Protein AF-A0A1B0CB54-F1 (afdb_monomer)

Mean predicted aligned error: 9.12 Å

Sequence (366 aa):
MQILSLGRNRIMTYDGIEKLRSLANLSVINLEDNPIAMDEDNPTREYVAAFLPKIKYYNYTLIDDETRASAREKYSRELRKLEEIESEELMRREKLQKDTEEEVLLGKCFVEFLIQQRLFDTLFEPWDNALNVDEKSLQLQEEFRQKYVVIAKELRDIAVQEHERRQEEIRAFKNCIEDARKETQSKAQRLIETYLEEKEESSLDTSSTSERLDEMWKSLMEEEVLLFENIVAGIEGFRTSLENLIGEFFQRAQTCLNRIREADSVYLDALEEAVTEFIMLKITSNRENEIPADLKDSDSIASKIIQMGQRQRLKIDETKRVLVEKAKVWVKEFICELHEEEVQRNRNNIVEINYFLDYEREIITE

Foldseek 3Di:
DAEEEDAQDADQDCPPVLVCLPVQRHAYYEHHNYNNCPDPVDHVLLVCLQRNVNHQYYNNHGDDPVSSVVSCVVCVPVSVVVVVVVVVVVVVVVVVVVLVVVCVLCVLLLRNCLRVVVLVVQLDDPVCVLLCLDPQLVVLSVVLVVLLNVLSVVLVVLSNVLSVVLVVLVVVLVVVLVVLVVVLVVVLVVLVVVLVVCVVVDPDALVVNLVSLVVSLVVNLVSLVVSLVVNLVSLVVSLVVLVVSVVVSLVSSVVSLVSSLVSLVVSLVSSLVVSVVSCVVCVVVVNNVSRPPQPNDNVSSNVVSVVSSVSSNVSSVVSSVSSSVSSVVVSVVVSVVSNVVSVVVSVVSNVVSVVVSVVVNVVSVD

Organism: Lutzomyia longipalpis (NCBI:txid7200)

Nearest PDB structures (foldseek):
  8glv-assembly1_Em  TM=8.380E-01  e=2.804E-10  Chlamydomonas reinhardtii
  8j07-assembly1_3  TM=6.172E-01  e=1.066E-12  Homo sapiens
  8tid-assembly1_C  TM=5.991E-01  e=1.904E-06  Tetrahymena thermophila
  7n6g-assembly1_3X  TM=2.048E-01  e=1.088E+00  Chlamydomonas reinhardtii
  7sqc-assembly1_1W  TM=2.412E-01  e=4.028E+00  Chlamydomonas reinhardtii

Structure (mmCIF, N/CA/C/O backbone):
data_AF-A0A1B0CB54-F1
#
_entry.id   AF-A0A1B0CB54-F1
#
loop_
_atom_site.group_PDB
_atom_site.id
_atom_site.type_symbol
_atom_site.label_atom_id
_atom_site.label_alt_id
_atom_site.label_comp_id
_atom_site.label_asym_id
_atom_site.label_entity_id
_atom_site.label_seq_id
_atom_site.pdbx_PDB_ins_code
_atom_site.Cartn_x
_atom_site.Cartn_y
_atom_site.Cartn_z
_atom_site.occupancy
_atom_site.B_iso_or_equiv
_atom_site.auth_seq_id
_atom_site.auth_comp_id
_atom_site.auth_asym_id
_atom_site.auth_atom_id
_atom_site.pdbx_PDB_model_num
ATOM 1 N N . MET A 1 1 ? -29.354 -12.745 -13.449 1.00 67.75 1 MET A N 1
ATOM 2 C CA . MET A 1 1 ? -30.473 -12.970 -14.392 1.00 67.75 1 MET A CA 1
ATOM 3 C C . MET A 1 1 ? -30.214 -14.259 -15.164 1.00 67.75 1 MET A C 1
ATOM 5 O O . MET A 1 1 ? -29.116 -14.387 -15.687 1.00 67.75 1 MET A O 1
ATOM 9 N N . GLN A 1 2 ? -31.163 -15.208 -15.175 1.00 88.69 2 GLN A N 1
ATOM 10 C CA . GLN A 1 2 ? -31.001 -16.538 -15.805 1.00 88.69 2 GLN A CA 1
ATOM 11 C C . GLN A 1 2 ? -31.830 -16.750 -17.079 1.00 88.69 2 GLN A C 1
ATOM 13 O O . GLN A 1 2 ? -31.449 -17.557 -17.930 1.00 88.69 2 GLN A O 1
ATOM 18 N N . ILE A 1 3 ? -32.933 -16.013 -17.214 1.00 93.75 3 ILE A N 1
ATOM 19 C CA . ILE A 1 3 ? -33.878 -16.074 -18.330 1.00 93.75 3 ILE A CA 1
ATOM 20 C C . ILE A 1 3 ? -34.098 -14.645 -18.821 1.00 93.75 3 ILE A C 1
ATOM 22 O O . ILE A 1 3 ? -34.312 -13.750 -18.002 1.00 93.75 3 ILE A O 1
ATOM 26 N N . LEU A 1 4 ? -34.053 -14.440 -20.136 1.00 93.94 4 LEU A N 1
ATOM 27 C CA . LEU A 1 4 ? -34.371 -13.172 -20.787 1.00 93.94 4 LEU A CA 1
ATOM 28 C C . LEU A 1 4 ? -35.451 -13.416 -21.842 1.00 93.94 4 LEU A C 1
ATOM 30 O O . LEU A 1 4 ? -35.204 -14.070 -22.852 1.00 93.94 4 LEU A O 1
ATOM 34 N N . SER A 1 5 ? -36.654 -12.903 -21.594 1.00 93.25 5 SER A N 1
ATOM 35 C CA . SER A 1 5 ? -37.771 -13.015 -22.532 1.00 93.25 5 SER A CA 1
ATOM 36 C C . SER A 1 5 ? -38.033 -11.671 -23.193 1.00 93.25 5 SER A C 1
ATOM 38 O O . SER A 1 5 ? -38.398 -10.711 -22.520 1.00 93.25 5 SER A O 1
ATOM 40 N N . LEU A 1 6 ? -37.817 -11.610 -24.504 1.00 91.94 6 LEU A N 1
ATOM 41 C CA . LEU A 1 6 ? -37.987 -10.428 -25.350 1.00 91.94 6 LEU A CA 1
ATOM 42 C C . LEU A 1 6 ? -38.954 -10.718 -26.506 1.00 91.94 6 LEU A C 1
ATOM 44 O O . LEU A 1 6 ? -38.879 -10.085 -27.561 1.00 91.94 6 LEU A O 1
ATOM 48 N N . GLY A 1 7 ? -39.880 -11.660 -26.319 1.00 89.88 7 GLY A N 1
ATOM 49 C CA . GLY A 1 7 ? -40.904 -11.947 -27.317 1.00 89.88 7 GLY A CA 1
ATOM 50 C C . GLY A 1 7 ? -41.788 -10.727 -27.618 1.00 89.88 7 GLY A C 1
ATOM 51 O O . GLY A 1 7 ? -41.975 -9.876 -26.746 1.00 89.88 7 GLY A O 1
ATOM 52 N N . ARG A 1 8 ? -42.334 -10.642 -28.837 1.00 91.94 8 ARG A N 1
ATOM 53 C CA . ARG A 1 8 ? -43.241 -9.563 -29.296 1.00 91.94 8 ARG A CA 1
ATOM 54 C C . ARG A 1 8 ? -42.648 -8.157 -29.185 1.00 91.94 8 ARG A C 1
ATOM 56 O O . ARG A 1 8 ? -43.310 -7.221 -28.737 1.00 91.94 8 ARG A O 1
ATOM 63 N N . ASN A 1 9 ? -41.396 -8.005 -29.600 1.00 92.25 9 ASN A N 1
ATOM 64 C CA . ASN A 1 9 ? -40.724 -6.710 -29.684 1.00 92.25 9 ASN A CA 1
ATOM 65 C C . ASN A 1 9 ? -40.443 -6.326 -31.148 1.00 92.25 9 ASN A C 1
ATOM 67 O O . ASN A 1 9 ? -40.921 -6.951 -32.093 1.00 92.25 9 ASN A O 1
ATOM 71 N N . ARG A 1 10 ? -39.703 -5.230 -31.344 1.00 91.81 10 ARG A N 1
ATOM 72 C CA . ARG A 1 10 ? -39.317 -4.706 -32.665 1.00 91.81 10 ARG A CA 1
ATOM 73 C C . ARG A 1 10 ? -37.829 -4.919 -32.950 1.00 91.81 10 ARG A C 1
ATOM 75 O O . ARG A 1 10 ? -37.176 -4.031 -33.490 1.00 91.81 10 ARG A O 1
ATOM 82 N N . ILE A 1 11 ? -37.283 -6.065 -32.546 1.00 91.38 11 ILE A N 1
ATOM 83 C CA . ILE A 1 11 ? -35.881 -6.406 -32.811 1.00 91.38 11 ILE A CA 1
ATOM 84 C C . ILE A 1 11 ? -35.769 -6.819 -34.280 1.00 91.38 11 ILE A C 1
ATOM 86 O O . ILE A 1 11 ? -36.362 -7.816 -34.690 1.00 91.38 11 ILE A O 1
ATOM 90 N N . MET A 1 12 ? -35.058 -6.015 -35.073 1.00 90.25 12 MET A N 1
ATOM 91 C CA . MET A 1 12 ? -34.945 -6.209 -36.524 1.00 90.25 12 MET A CA 1
ATOM 92 C C . MET A 1 12 ? -33.609 -6.803 -36.970 1.00 90.25 12 MET A C 1
ATOM 94 O O . MET A 1 12 ? -33.559 -7.396 -38.040 1.00 90.25 12 MET A O 1
ATOM 98 N N . THR A 1 13 ? -32.540 -6.645 -36.185 1.00 89.25 13 THR A N 1
ATOM 99 C CA . THR A 1 13 ? -31.187 -7.087 -36.553 1.00 89.25 13 THR A CA 1
ATOM 100 C C . THR A 1 13 ? -30.523 -7.846 -35.411 1.00 89.25 13 THR A C 1
ATOM 102 O O . THR A 1 13 ? -30.945 -7.759 -34.255 1.00 89.25 13 THR A O 1
ATOM 105 N N . TYR A 1 14 ? -29.468 -8.590 -35.746 1.00 86.88 14 TYR A N 1
ATOM 106 C CA . TYR A 1 14 ? -28.622 -9.291 -34.780 1.00 86.88 14 TYR A CA 1
ATOM 107 C C . TYR A 1 14 ? -27.742 -8.345 -33.946 1.00 86.88 14 TYR A C 1
ATOM 109 O O . TYR A 1 14 ? -27.167 -8.758 -32.934 1.00 86.88 14 TYR A O 1
ATOM 117 N N . ASP A 1 15 ? -27.670 -7.066 -34.323 1.00 84.88 15 ASP A N 1
ATOM 118 C CA . ASP A 1 15 ? -26.836 -6.078 -33.650 1.00 84.88 15 ASP A CA 1
ATOM 119 C C . ASP A 1 15 ? -27.207 -5.960 -32.171 1.00 84.88 15 ASP A C 1
ATOM 121 O O . ASP A 1 15 ? -28.353 -5.731 -31.784 1.00 84.88 15 ASP A O 1
ATOM 125 N N . GLY A 1 16 ? -26.202 -6.111 -31.313 1.00 82.31 16 GLY A N 1
ATOM 126 C CA . GLY A 1 16 ? -26.384 -6.051 -29.868 1.00 82.31 16 GLY A CA 1
ATOM 127 C C . GLY A 1 16 ? -26.852 -7.356 -29.220 1.00 82.31 16 GLY A C 1
ATOM 128 O O . GLY A 1 16 ? -26.692 -7.466 -28.005 1.00 82.31 16 GLY A O 1
ATOM 129 N N . ILE A 1 17 ? -27.319 -8.365 -29.974 1.00 87.88 17 ILE A N 1
ATOM 130 C CA . ILE A 1 17 ? -27.585 -9.707 -29.417 1.00 87.88 17 ILE A CA 1
ATOM 131 C C . ILE A 1 17 ? -26.285 -10.310 -28.879 1.00 87.88 17 ILE A C 1
ATOM 133 O O . ILE A 1 17 ? -26.274 -10.840 -27.771 1.00 87.88 17 ILE A O 1
ATOM 137 N N . GLU A 1 18 ? -25.170 -10.137 -29.591 1.00 88.00 18 GLU A N 1
ATOM 138 C CA . GLU A 1 18 ? -23.834 -10.588 -29.172 1.00 88.00 18 GLU A CA 1
ATOM 139 C C . GLU A 1 18 ? -23.424 -10.055 -27.788 1.00 88.00 18 GLU A C 1
ATOM 141 O O . GLU A 1 18 ? -22.742 -10.745 -27.037 1.00 88.00 18 GLU A O 1
ATOM 146 N N . LYS A 1 19 ? -23.915 -8.878 -27.364 1.00 86.62 19 LYS A N 1
ATOM 147 C CA . LYS A 1 19 ? -23.608 -8.322 -26.029 1.00 86.62 19 LYS A CA 1
ATOM 148 C C . LYS A 1 19 ? -24.112 -9.210 -24.890 1.00 86.62 19 LYS A C 1
ATOM 150 O O . LYS A 1 19 ? -23.576 -9.155 -23.780 1.00 86.62 19 LYS A O 1
ATOM 155 N N . LEU A 1 20 ? -25.108 -10.060 -25.152 1.00 90.25 20 LEU A N 1
ATOM 156 C CA . LEU A 1 20 ? -25.634 -11.020 -24.182 1.00 90.25 20 LEU A CA 1
ATOM 157 C C . LEU A 1 20 ? -24.613 -12.112 -23.818 1.00 90.25 20 LEU A C 1
ATOM 159 O O . LEU A 1 20 ? -24.757 -12.726 -22.761 1.00 90.25 20 LEU A O 1
ATOM 163 N N . ARG A 1 21 ? -23.543 -12.308 -24.609 1.00 89.50 21 ARG A N 1
ATOM 164 C CA . ARG A 1 21 ? -22.416 -13.213 -24.291 1.00 89.50 21 ARG A CA 1
ATOM 165 C C . ARG A 1 21 ? -21.738 -12.884 -22.958 1.00 89.50 21 ARG A C 1
ATOM 167 O O . ARG A 1 21 ? -21.281 -13.787 -22.247 1.00 89.50 21 ARG A O 1
ATOM 174 N N . SER A 1 22 ? -21.722 -11.599 -22.591 1.00 85.62 22 SER A N 1
ATOM 175 C CA . SER A 1 22 ? -21.150 -11.101 -21.333 1.00 85.62 22 SER A CA 1
ATOM 176 C C . SER A 1 22 ? -21.929 -11.551 -20.087 1.00 85.62 22 SER A C 1
ATOM 178 O O . SER A 1 22 ? -21.373 -11.620 -18.989 1.00 85.62 22 SER A O 1
ATOM 180 N N . LEU A 1 23 ? -23.207 -11.919 -20.234 1.00 89.88 23 LEU A N 1
ATOM 181 C CA . LEU A 1 23 ? -24.074 -12.303 -19.124 1.00 89.88 23 LEU A CA 1
ATOM 182 C C . LEU A 1 23 ? -23.816 -13.759 -18.725 1.00 89.88 23 LEU A C 1
ATOM 184 O O . LEU A 1 23 ? -24.458 -14.683 -19.217 1.00 89.88 23 LEU A O 1
ATOM 188 N N . ALA A 1 24 ? -22.891 -13.963 -17.785 1.00 85.88 24 ALA A N 1
ATOM 189 C CA . ALA A 1 24 ? -22.417 -15.292 -17.384 1.00 85.88 24 ALA A CA 1
ATOM 190 C C . ALA A 1 24 ? -23.521 -16.278 -16.955 1.00 85.88 24 ALA A C 1
ATOM 192 O O . ALA A 1 24 ? -23.359 -17.480 -17.132 1.00 85.88 24 ALA A O 1
ATOM 193 N N . ASN A 1 25 ? -24.637 -15.768 -16.429 1.00 91.94 25 ASN A N 1
ATOM 194 C CA . ASN A 1 25 ? -25.722 -16.581 -15.881 1.00 91.94 25 ASN A CA 1
ATOM 195 C C . ASN A 1 25 ? -26.930 -16.726 -16.819 1.00 91.94 25 ASN A C 1
ATOM 197 O O . ASN A 1 25 ? -27.873 -17.427 -16.458 1.00 91.94 25 ASN A O 1
ATOM 201 N N . LEU A 1 26 ? -26.937 -16.073 -17.990 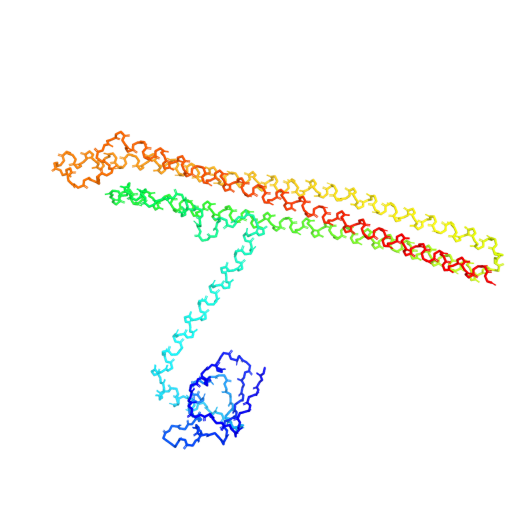1.00 95.06 26 LEU A N 1
ATOM 202 C CA . LEU A 1 26 ? -28.064 -16.144 -18.918 1.00 95.06 26 LEU A CA 1
ATOM 203 C C . LEU A 1 26 ? -28.055 -17.491 -19.654 1.00 95.06 26 LEU A C 1
ATOM 205 O O . LEU A 1 26 ? -27.093 -17.828 -20.335 1.00 95.06 26 LEU A O 1
ATOM 209 N N . SER A 1 27 ? -29.140 -18.253 -19.512 1.00 93.94 27 SER A N 1
ATOM 210 C CA . SER A 1 27 ? -29.251 -19.629 -20.021 1.00 93.94 27 SER A CA 1
ATOM 211 C C . SER A 1 27 ? -30.440 -19.846 -20.956 1.00 93.94 27 SER A C 1
ATOM 213 O O . SER A 1 27 ? -30.438 -20.795 -21.740 1.00 93.94 27 SER A O 1
ATOM 215 N N . VAL A 1 28 ? -31.440 -18.966 -20.898 1.00 95.75 28 VAL A N 1
ATOM 216 C CA . VAL A 1 28 ? -32.646 -19.024 -21.727 1.00 95.75 28 VAL A CA 1
ATOM 217 C C . VAL A 1 28 ? -32.863 -17.663 -22.365 1.00 95.75 28 VAL A C 1
ATOM 219 O O . VAL A 1 28 ? -32.883 -16.651 -21.658 1.00 95.75 28 VAL A O 1
ATOM 222 N N . ILE A 1 29 ? -33.074 -17.649 -23.677 1.00 95.12 29 ILE A N 1
ATOM 223 C CA . ILE A 1 29 ? -33.502 -16.461 -24.411 1.00 95.12 29 ILE A CA 1
ATOM 224 C C . ILE A 1 29 ? -34.776 -16.766 -25.201 1.00 95.12 29 ILE A C 1
ATOM 226 O O . ILE A 1 29 ? -34.881 -17.815 -25.834 1.00 95.12 29 ILE A O 1
ATOM 230 N N . ASN A 1 30 ? -35.748 -15.858 -25.155 1.00 94.00 30 ASN A N 1
ATOM 231 C CA . ASN A 1 30 ? -36.941 -15.910 -25.997 1.00 94.00 30 ASN A CA 1
ATOM 232 C C . ASN A 1 30 ? -36.990 -14.668 -26.897 1.00 94.00 30 ASN A C 1
ATOM 234 O O . ASN A 1 30 ? -37.005 -13.549 -26.384 1.00 94.00 30 ASN A O 1
ATOM 238 N N . LEU A 1 31 ? -37.012 -14.880 -28.213 1.00 92.88 31 LEU A N 1
ATOM 239 C CA . LEU A 1 31 ? -37.098 -13.844 -29.249 1.00 92.88 31 LEU A CA 1
ATOM 240 C C . LEU A 1 31 ? -38.300 -14.056 -30.186 1.00 92.88 31 LEU A C 1
ATOM 242 O O . LEU A 1 31 ? -38.337 -13.452 -31.256 1.00 92.88 31 LEU A O 1
ATOM 246 N N . GLU A 1 32 ? -39.282 -14.882 -29.805 1.00 91.62 32 GLU A N 1
ATOM 247 C CA . GLU A 1 32 ? -40.493 -15.114 -30.610 1.00 91.62 32 GLU A CA 1
ATOM 248 C C . GLU A 1 32 ? -41.207 -13.814 -30.993 1.00 91.62 32 GLU A C 1
ATOM 250 O O . GLU A 1 32 ? -41.125 -12.803 -30.293 1.00 91.62 32 GLU A O 1
ATOM 255 N N . ASP A 1 33 ? -41.934 -13.836 -32.109 1.00 90.81 33 ASP A N 1
ATOM 256 C CA . ASP A 1 33 ? -42.730 -12.702 -32.588 1.00 90.81 33 ASP A CA 1
ATOM 257 C C . ASP A 1 33 ? -41.925 -11.391 -32.772 1.00 90.81 33 ASP A C 1
ATOM 259 O O . ASP A 1 33 ? -42.472 -10.294 -32.647 1.00 90.81 33 ASP A O 1
ATOM 263 N N . ASN A 1 34 ? -40.620 -11.482 -33.056 1.00 91.62 34 ASN A N 1
ATOM 264 C CA . ASN A 1 34 ? -39.797 -10.351 -33.491 1.00 91.62 34 ASN A CA 1
ATOM 265 C C . ASN A 1 34 ? -39.513 -10.442 -34.999 1.00 91.62 34 ASN A C 1
ATOM 267 O O . ASN A 1 34 ? -39.350 -11.552 -35.504 1.00 91.62 34 ASN A O 1
ATOM 271 N N . PRO A 1 35 ? -39.357 -9.309 -35.714 1.00 91.19 35 PRO A N 1
ATOM 272 C CA . PRO A 1 35 ? -38.969 -9.309 -37.127 1.00 91.19 35 PRO A CA 1
ATOM 273 C C . PRO A 1 35 ? -37.708 -10.132 -37.436 1.00 91.19 35 PRO A C 1
ATOM 275 O O . PRO A 1 35 ? -37.672 -10.813 -38.452 1.00 91.19 35 PRO A O 1
ATOM 278 N N . ILE A 1 36 ? -36.717 -10.137 -36.535 1.00 88.94 36 ILE A N 1
ATOM 279 C CA . ILE A 1 36 ? -35.493 -10.944 -36.672 1.00 88.94 36 ILE A CA 1
ATOM 280 C C . ILE A 1 36 ? -35.764 -12.453 -36.787 1.00 88.94 36 ILE A C 1
ATOM 282 O O . ILE A 1 36 ? -35.032 -13.155 -37.474 1.00 88.94 36 ILE A O 1
ATOM 286 N N . ALA A 1 37 ? -36.832 -12.945 -36.149 1.00 86.25 37 ALA A N 1
ATOM 287 C CA . ALA A 1 37 ? -37.199 -14.359 -36.125 1.00 86.25 37 ALA A CA 1
ATOM 288 C C . ALA A 1 37 ? -37.941 -14.819 -37.395 1.00 86.25 37 ALA A C 1
ATOM 290 O O . ALA A 1 37 ? -38.255 -16.001 -37.504 1.00 86.25 37 ALA A O 1
ATOM 291 N N . MET A 1 38 ? -38.232 -13.899 -38.324 1.00 86.00 38 MET A N 1
ATOM 292 C CA . MET A 1 38 ? -38.961 -14.161 -39.573 1.00 86.00 38 MET A CA 1
ATOM 293 C C . MET A 1 38 ? -38.031 -14.359 -40.784 1.00 86.00 38 MET A C 1
ATOM 295 O O . MET A 1 38 ? -38.522 -14.574 -41.888 1.00 86.00 38 MET A O 1
ATOM 299 N N . ASP A 1 39 ? -36.710 -14.256 -40.603 1.00 82.94 39 ASP A N 1
ATOM 300 C CA . ASP A 1 39 ? -35.720 -14.512 -41.656 1.00 82.94 39 ASP A CA 1
ATOM 301 C C . ASP A 1 39 ? -35.550 -16.030 -41.864 1.00 82.94 39 ASP A C 1
ATOM 303 O O . ASP A 1 39 ? -34.956 -16.724 -41.034 1.00 82.94 39 ASP A O 1
ATOM 307 N N . GLU A 1 40 ? -36.111 -16.548 -42.961 1.00 79.00 40 GLU A N 1
ATOM 308 C CA . GLU A 1 40 ? -36.031 -17.969 -43.330 1.00 79.00 40 GLU A CA 1
ATOM 309 C C . GLU A 1 40 ? -34.642 -18.367 -43.854 1.00 79.00 40 GLU A C 1
ATOM 311 O O . GLU A 1 40 ? -34.228 -19.513 -43.673 1.00 79.00 40 GLU A O 1
ATOM 316 N N . ASP A 1 41 ? -33.901 -17.429 -44.454 1.00 80.69 41 ASP A N 1
ATOM 317 C CA . ASP A 1 41 ? -32.571 -17.682 -45.017 1.00 80.69 41 ASP A CA 1
ATOM 318 C C . ASP A 1 41 ? -31.504 -17.759 -43.909 1.00 80.69 41 ASP A C 1
ATOM 320 O O . ASP A 1 41 ? -30.522 -18.506 -44.015 1.00 80.69 41 ASP A O 1
ATOM 324 N N . ASN A 1 42 ? -31.704 -17.020 -42.811 1.00 81.75 42 ASN A N 1
ATOM 325 C CA . ASN A 1 42 ? -30.831 -17.039 -41.636 1.00 81.75 42 ASN A CA 1
ATOM 326 C C . ASN A 1 42 ? -31.629 -17.259 -40.345 1.00 81.75 42 ASN A C 1
ATOM 328 O O . ASN A 1 42 ? -31.900 -16.299 -39.616 1.00 81.75 42 ASN A O 1
ATOM 332 N N . PRO A 1 43 ? -31.938 -18.521 -39.993 1.00 89.25 43 PRO A N 1
ATOM 333 C CA . PRO A 1 43 ? -32.699 -18.822 -38.790 1.00 89.25 43 PRO A CA 1
ATOM 334 C C . PRO A 1 43 ? -32.027 -18.265 -37.525 1.00 89.25 43 PRO A C 1
ATOM 336 O O . PRO A 1 43 ? -30.906 -18.643 -37.172 1.00 89.25 43 PRO A O 1
ATOM 339 N N . THR A 1 44 ? -32.746 -17.427 -36.768 1.00 90.69 44 THR A N 1
ATOM 340 C CA . THR A 1 44 ? -32.247 -16.817 -35.515 1.00 90.69 44 THR A CA 1
ATOM 341 C C . THR A 1 44 ? -31.744 -17.853 -34.509 1.00 90.69 44 THR A C 1
ATOM 343 O O . THR A 1 44 ? -30.820 -17.582 -33.744 1.00 90.69 44 THR A O 1
ATOM 346 N N . ARG A 1 45 ? -32.322 -19.060 -34.516 1.00 92.25 45 ARG A N 1
ATOM 347 C CA . ARG A 1 45 ? -31.892 -20.179 -33.668 1.00 92.25 45 ARG A CA 1
ATOM 348 C C . ARG A 1 45 ? -30.433 -20.569 -33.920 1.00 92.25 45 ARG A C 1
ATOM 350 O O . ARG A 1 45 ? -29.706 -20.778 -32.953 1.00 92.25 45 ARG A O 1
ATOM 357 N N . GLU A 1 46 ? -30.004 -20.643 -35.181 1.00 92.06 46 GLU A N 1
ATOM 358 C CA . GLU A 1 46 ? -28.612 -20.950 -35.542 1.00 92.06 46 GLU A CA 1
ATOM 359 C C . GLU A 1 46 ? -27.684 -19.828 -35.086 1.00 92.06 46 GLU A C 1
ATOM 361 O O . GLU A 1 46 ? -26.651 -20.084 -34.470 1.00 92.06 46 GLU A O 1
ATOM 366 N N . TYR A 1 47 ? -28.081 -18.576 -35.321 1.00 92.31 47 TYR A N 1
ATOM 367 C CA . TYR A 1 47 ? -27.304 -17.423 -34.882 1.00 92.31 47 TYR A CA 1
ATOM 368 C C . TYR A 1 47 ? -27.125 -17.418 -33.355 1.00 92.31 47 TYR A C 1
ATOM 370 O O . TYR A 1 47 ? -26.007 -17.323 -32.857 1.00 92.31 47 TYR A O 1
ATOM 378 N N . VAL A 1 48 ? -28.203 -17.614 -32.588 1.00 93.75 48 VAL A N 1
ATOM 379 C CA . VAL A 1 48 ? -28.140 -17.732 -31.122 1.00 93.75 48 VAL A CA 1
ATOM 380 C C . VAL A 1 48 ? -27.261 -18.912 -30.695 1.00 93.75 48 VAL A C 1
ATOM 382 O O . VAL A 1 48 ? -26.461 -18.763 -29.773 1.00 93.75 48 VAL A O 1
ATOM 385 N N . ALA A 1 49 ? -27.363 -20.062 -31.367 1.00 93.81 49 ALA A N 1
ATOM 386 C CA . ALA A 1 49 ? -26.546 -21.237 -31.068 1.00 93.81 49 ALA A CA 1
ATOM 387 C C . ALA A 1 49 ? -25.044 -20.988 -31.294 1.00 93.81 49 ALA A C 1
ATOM 389 O O . ALA A 1 49 ? -24.222 -21.423 -30.485 1.00 93.81 49 ALA A O 1
ATOM 390 N N . ALA A 1 50 ? -24.685 -20.269 -32.358 1.00 93.44 50 ALA A N 1
ATOM 391 C CA . ALA A 1 50 ? -23.304 -19.938 -32.694 1.00 93.44 50 ALA A CA 1
ATOM 392 C C . ALA A 1 50 ? -22.732 -18.820 -31.809 1.00 93.44 50 ALA A C 1
ATOM 394 O O . ALA A 1 50 ? -21.669 -1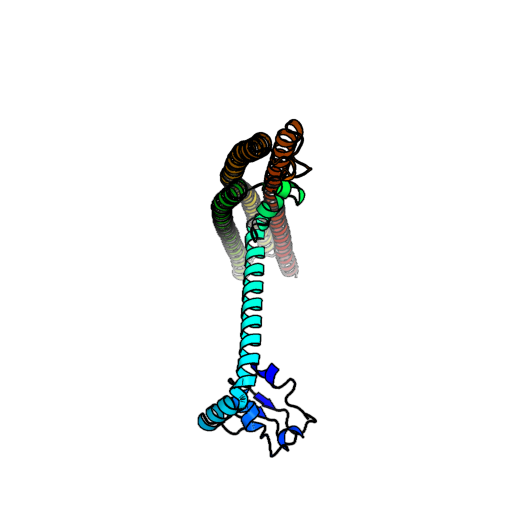8.976 -31.199 1.00 93.44 50 ALA A O 1
ATOM 395 N N . PHE A 1 51 ? -23.446 -17.695 -31.728 1.00 92.50 51 PHE A N 1
ATOM 396 C CA . PHE A 1 51 ? -22.963 -16.460 -31.123 1.00 92.50 51 PHE A CA 1
ATOM 397 C C . PHE A 1 51 ? -23.240 -16.362 -29.627 1.00 92.50 51 PHE A C 1
ATOM 399 O O . PHE A 1 51 ? -22.588 -15.557 -28.983 1.00 92.50 51 PHE A O 1
ATOM 406 N N . LEU A 1 52 ? -24.116 -17.166 -29.018 1.00 93.62 52 LEU A N 1
ATOM 407 C CA . LEU A 1 52 ? -24.373 -17.117 -27.572 1.00 93.62 52 LEU A CA 1
ATOM 408 C C . LEU A 1 52 ? -24.056 -18.466 -26.892 1.00 93.62 52 LEU A C 1
ATOM 410 O O . LEU A 1 52 ? -24.968 -19.196 -26.502 1.00 93.62 52 LEU A O 1
ATOM 414 N N . PRO A 1 53 ? -22.772 -18.807 -26.656 1.00 91.00 53 PRO A N 1
ATOM 415 C CA . PRO A 1 53 ? -22.362 -20.151 -26.231 1.00 91.00 53 PRO A CA 1
ATOM 416 C C . PRO A 1 53 ? -22.910 -20.574 -24.858 1.00 91.00 53 PRO A C 1
ATOM 418 O O . PRO A 1 53 ? -23.012 -21.766 -24.572 1.00 91.00 53 PRO A O 1
ATOM 421 N N . LYS A 1 54 ? -23.281 -19.621 -23.994 1.00 91.94 54 LYS A N 1
ATOM 422 C CA . LYS A 1 54 ? -23.830 -19.895 -22.652 1.00 91.94 54 LYS A CA 1
ATOM 423 C C . LYS A 1 54 ? -25.344 -20.147 -22.652 1.00 91.94 54 LYS A C 1
ATOM 425 O O . LYS A 1 54 ? -25.867 -20.697 -21.682 1.00 91.94 54 LYS A O 1
ATOM 430 N N . ILE A 1 55 ? -26.043 -19.798 -23.735 1.00 94.81 55 ILE A N 1
ATOM 431 C CA . ILE A 1 55 ? -27.480 -20.047 -23.878 1.00 94.81 55 ILE A CA 1
ATOM 432 C C . ILE A 1 55 ? -27.701 -21.533 -24.128 1.00 94.81 55 ILE A C 1
ATOM 434 O O . ILE A 1 55 ? -27.090 -22.127 -25.012 1.00 94.81 55 ILE A O 1
ATOM 438 N N . LYS A 1 56 ? -28.583 -22.141 -23.340 1.00 95.00 56 LYS A N 1
ATOM 439 C CA . LYS A 1 56 ? -28.991 -23.544 -23.469 1.00 95.00 56 LYS A CA 1
ATOM 440 C C . LYS A 1 56 ? -30.329 -23.675 -24.188 1.00 95.00 56 LYS A C 1
ATOM 442 O O . LYS A 1 56 ? -30.524 -24.633 -24.925 1.00 95.00 56 LYS A O 1
ATOM 447 N N . TYR A 1 57 ? -31.228 -22.708 -24.001 1.00 95.81 57 TYR A N 1
ATOM 448 C CA . TYR A 1 57 ? -32.577 -22.745 -24.559 1.00 95.81 57 TYR A CA 1
ATOM 449 C C . TYR A 1 57 ? -32.877 -21.490 -25.379 1.00 95.81 57 TYR A C 1
ATOM 451 O O . TYR A 1 57 ? -32.750 -20.370 -24.877 1.00 95.81 57 TYR A O 1
ATOM 459 N N . TYR A 1 58 ? -33.328 -21.692 -26.614 1.00 94.81 58 TYR A N 1
ATOM 460 C CA . TYR A 1 58 ? -33.885 -20.657 -27.483 1.00 94.81 58 TYR A CA 1
ATOM 461 C C . TYR A 1 58 ? -35.390 -20.887 -27.620 1.00 94.81 58 TYR A C 1
ATOM 463 O O . TYR A 1 58 ? -35.806 -21.994 -27.964 1.00 94.81 58 TYR A O 1
ATOM 471 N N . ASN A 1 59 ? -36.199 -19.872 -27.306 1.00 92.94 59 ASN A N 1
ATOM 472 C CA . ASN A 1 59 ? -37.666 -19.952 -27.265 1.00 92.94 59 ASN A CA 1
ATOM 473 C C . ASN A 1 59 ? -38.136 -21.173 -26.455 1.00 92.94 59 ASN A C 1
ATOM 475 O O . ASN A 1 59 ? -38.921 -22.003 -26.906 1.00 92.94 59 ASN A O 1
ATOM 479 N N . TYR A 1 60 ? -37.539 -21.333 -25.268 1.00 91.69 60 TYR A N 1
ATOM 480 C CA . TYR A 1 60 ? -37.786 -22.441 -24.333 1.00 91.69 60 TYR A CA 1
ATOM 481 C C . TYR A 1 60 ? -37.497 -23.850 -24.880 1.00 91.69 60 TYR A C 1
ATOM 483 O O . TYR A 1 60 ? -37.763 -24.840 -24.203 1.00 91.69 60 TYR A O 1
ATOM 491 N N . THR A 1 61 ? -36.878 -23.953 -26.056 1.00 93.62 61 THR A N 1
ATOM 492 C CA . THR A 1 61 ? -36.475 -25.214 -26.676 1.00 93.62 61 THR A CA 1
ATOM 493 C C . THR A 1 61 ? -34.965 -25.387 -26.559 1.00 93.62 61 THR A C 1
ATOM 495 O O . THR A 1 61 ? -34.207 -24.452 -26.826 1.00 93.62 61 THR A O 1
ATOM 498 N N . LEU A 1 62 ? -34.515 -26.581 -26.164 1.00 95.62 62 LEU A N 1
ATOM 499 C CA . LEU A 1 62 ? -33.092 -26.898 -26.021 1.00 95.62 62 LEU A CA 1
ATOM 500 C C . LEU A 1 62 ? -32.369 -26.725 -27.361 1.00 95.62 62 LEU A C 1
ATOM 502 O O . LEU A 1 62 ? -32.870 -27.183 -28.386 1.00 95.62 62 LEU A O 1
ATOM 506 N N . ILE A 1 63 ? -31.207 -26.075 -27.347 1.00 95.94 63 ILE A N 1
ATOM 507 C CA . ILE A 1 63 ? -30.264 -26.056 -28.469 1.00 95.94 63 ILE A CA 1
ATOM 508 C C . ILE A 1 63 ? -29.373 -27.287 -28.317 1.00 95.94 63 ILE A C 1
ATOM 510 O O . ILE A 1 63 ? -28.574 -27.341 -27.382 1.00 95.94 63 ILE A O 1
ATOM 514 N N . ASP A 1 64 ? -29.527 -28.265 -29.204 1.00 94.56 64 ASP A N 1
ATOM 515 C CA . ASP A 1 64 ? -28.666 -29.446 -29.231 1.00 94.56 64 ASP A CA 1
ATOM 516 C C . ASP A 1 64 ? -27.239 -29.119 -29.712 1.00 94.56 64 ASP A C 1
ATOM 518 O O . ASP A 1 64 ? -26.960 -28.069 -30.306 1.00 94.56 64 ASP A O 1
ATOM 522 N N . ASP A 1 65 ? -26.316 -30.031 -29.408 1.00 93.69 65 ASP A N 1
ATOM 523 C CA . ASP A 1 65 ? -24.895 -29.863 -29.711 1.00 93.69 65 ASP A CA 1
ATOM 524 C C . ASP A 1 65 ? -24.607 -29.912 -31.220 1.00 93.69 65 ASP A C 1
ATOM 526 O O . ASP A 1 65 ? -23.672 -29.259 -31.682 1.00 93.69 65 ASP A O 1
ATOM 530 N N . GLU A 1 66 ? -25.422 -30.627 -32.001 1.00 94.56 66 GLU A N 1
ATOM 531 C CA . GLU A 1 66 ? -25.277 -30.745 -33.457 1.00 94.56 66 GLU A CA 1
ATOM 532 C C . GLU A 1 66 ? -25.604 -29.419 -34.160 1.00 94.56 66 GLU A C 1
ATOM 534 O O . GLU A 1 66 ? -24.785 -28.896 -34.918 1.00 94.56 66 GLU A O 1
ATOM 539 N N . THR A 1 67 ? -26.744 -28.811 -33.821 1.00 92.88 67 THR A N 1
ATOM 540 C CA . THR A 1 67 ? -27.158 -27.472 -34.269 1.00 92.88 67 THR A CA 1
ATOM 541 C C . THR A 1 67 ? -26.094 -26.446 -33.906 1.00 92.88 67 THR A C 1
ATOM 543 O O . THR A 1 67 ? -25.745 -25.583 -34.710 1.00 92.88 67 THR A O 1
ATOM 546 N N . ARG A 1 68 ? -25.541 -26.541 -32.694 1.00 94.88 68 ARG A N 1
ATOM 547 C CA . ARG A 1 68 ? -24.479 -25.645 -32.233 1.00 94.88 68 ARG A CA 1
ATOM 548 C C . ARG A 1 68 ? -23.187 -25.824 -33.023 1.00 94.88 68 ARG A C 1
ATOM 550 O O . ARG A 1 68 ? -22.579 -24.824 -33.398 1.00 94.88 68 ARG A O 1
ATOM 557 N N . ALA A 1 69 ? -22.763 -27.061 -33.269 1.00 93.69 69 ALA A N 1
ATOM 558 C CA . ALA A 1 69 ? -21.564 -27.353 -34.046 1.00 93.69 69 ALA A CA 1
ATOM 559 C C . ALA A 1 69 ? -21.704 -26.849 -35.489 1.00 93.69 69 ALA A C 1
ATOM 561 O O . ALA A 1 69 ? -20.844 -26.104 -35.956 1.00 93.69 69 ALA A O 1
ATOM 562 N N . SER A 1 70 ? -22.827 -27.162 -36.144 1.00 94.50 70 SER A N 1
ATOM 563 C CA . SER A 1 70 ? -23.122 -26.724 -37.512 1.00 94.50 70 SER A CA 1
ATOM 564 C C . SER A 1 70 ? -23.194 -25.197 -37.626 1.00 94.50 70 SER A C 1
ATOM 566 O O . SER A 1 70 ? -22.559 -24.603 -38.499 1.00 94.50 70 SER A O 1
ATOM 568 N N . ALA A 1 71 ? -23.881 -24.529 -36.695 1.00 93.81 71 ALA A N 1
ATOM 569 C CA . ALA A 1 71 ? -23.971 -23.074 -36.700 1.00 93.81 71 ALA A CA 1
ATOM 570 C C . ALA A 1 71 ? -22.608 -22.408 -36.440 1.00 93.81 71 ALA A C 1
ATOM 572 O O . ALA A 1 71 ? -22.270 -21.414 -37.083 1.00 93.81 71 ALA A O 1
ATOM 573 N N . ARG A 1 72 ? -21.779 -22.959 -35.541 1.00 94.12 72 ARG A N 1
ATOM 574 C CA . ARG A 1 72 ? -20.410 -22.460 -35.326 1.00 94.12 72 ARG A CA 1
ATOM 575 C C . ARG A 1 72 ? -19.524 -22.623 -36.557 1.00 94.12 72 ARG A C 1
ATOM 577 O O . ARG A 1 72 ? -18.695 -21.754 -36.808 1.00 94.12 72 ARG A O 1
ATOM 584 N N . GLU A 1 73 ? -19.684 -23.705 -37.313 1.00 94.25 73 GLU A N 1
ATOM 585 C CA . GLU A 1 73 ? -18.960 -23.907 -38.569 1.00 94.25 73 GLU A CA 1
ATOM 586 C C . GLU A 1 73 ? -19.391 -22.876 -39.626 1.00 94.25 73 GLU A C 1
ATOM 588 O O . GLU A 1 73 ? -18.532 -22.204 -40.211 1.00 94.25 73 GLU A O 1
ATOM 593 N N . LYS A 1 74 ? -20.709 -22.666 -39.778 1.00 93.88 74 LYS A N 1
ATOM 594 C CA . LYS A 1 74 ? -21.311 -21.663 -40.676 1.00 93.88 74 LYS A CA 1
ATOM 595 C C . LYS A 1 74 ? -20.790 -20.246 -40.407 1.00 93.88 74 LYS A C 1
ATOM 597 O O . LYS A 1 74 ? -20.433 -19.553 -41.353 1.00 93.88 74 LYS A O 1
ATOM 602 N N . TYR A 1 75 ? -20.693 -19.842 -39.138 1.00 93.12 75 TYR A N 1
ATOM 603 C CA . TYR A 1 75 ? -20.244 -18.501 -38.720 1.00 93.12 75 TYR A CA 1
ATOM 604 C C . TYR A 1 75 ? -18.784 -18.453 -38.242 1.00 93.12 75 TYR A C 1
ATOM 606 O O . TYR A 1 75 ? -18.388 -17.561 -37.489 1.00 93.12 75 TYR A O 1
ATOM 614 N N . SER A 1 76 ? -17.961 -19.426 -38.635 1.00 91.69 76 SER A N 1
ATOM 615 C CA . SER A 1 76 ? -16.605 -19.599 -38.093 1.00 91.69 76 SER A CA 1
ATOM 616 C C . SER A 1 76 ? -15.699 -18.373 -38.271 1.00 91.69 76 SER A C 1
ATOM 618 O O . SER A 1 76 ? -14.866 -18.082 -37.408 1.00 91.69 76 SER A O 1
ATOM 620 N N . ARG A 1 77 ? -15.858 -17.625 -39.370 1.00 93.06 77 ARG A N 1
ATOM 621 C CA . ARG A 1 77 ? -15.048 -16.437 -39.668 1.00 93.06 77 ARG A CA 1
ATOM 622 C C . ARG A 1 77 ? -15.416 -15.255 -38.776 1.00 93.06 77 ARG A C 1
ATOM 624 O O . ARG A 1 77 ? -14.527 -14.569 -38.275 1.00 93.06 77 ARG A O 1
ATOM 631 N N . GLU A 1 78 ? -16.708 -15.011 -38.611 1.00 91.69 78 GLU A N 1
ATOM 632 C CA . GLU A 1 78 ? -17.284 -13.957 -37.781 1.00 91.69 78 GLU A CA 1
ATOM 633 C C . GLU A 1 78 ? -16.999 -14.237 -36.306 1.00 91.69 78 GLU A C 1
ATOM 635 O O . GLU A 1 78 ? -16.507 -13.357 -35.600 1.00 91.69 78 GLU A O 1
ATOM 640 N N . LEU A 1 79 ? -17.199 -15.487 -35.873 1.00 91.44 79 LEU A N 1
ATOM 641 C CA . LEU A 1 79 ? -16.897 -15.926 -34.514 1.00 91.44 79 LEU A CA 1
ATOM 642 C C . LEU A 1 79 ? -15.425 -15.743 -34.168 1.00 91.44 79 LEU A C 1
ATOM 644 O O . LEU A 1 79 ? -15.138 -15.229 -33.095 1.00 91.44 79 LEU A O 1
ATOM 648 N N . ARG A 1 80 ? -14.493 -16.086 -35.070 1.00 92.50 80 ARG A N 1
ATOM 649 C CA . ARG A 1 80 ? -13.059 -15.889 -34.805 1.00 92.50 80 ARG A CA 1
ATOM 650 C C . ARG A 1 80 ? -12.736 -14.420 -34.516 1.00 92.50 80 ARG A C 1
ATOM 652 O O . ARG A 1 80 ? -12.017 -14.147 -33.564 1.00 92.50 80 ARG A O 1
ATOM 659 N N . LYS A 1 81 ? -13.274 -13.487 -35.311 1.00 92.19 81 LYS A N 1
ATOM 660 C CA . LYS A 1 81 ? -13.062 -12.045 -35.095 1.00 92.19 81 LYS A CA 1
ATOM 661 C C . LYS A 1 81 ? -13.667 -11.577 -33.774 1.00 92.19 81 LYS A C 1
ATOM 663 O O . LYS A 1 81 ? -13.037 -10.816 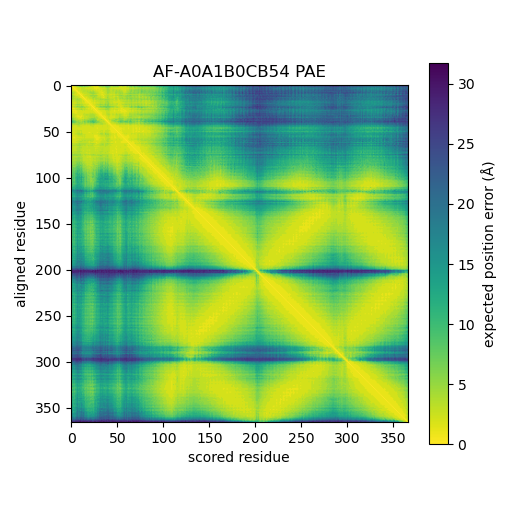-33.052 1.00 92.19 81 LYS A O 1
ATOM 668 N N . LEU A 1 82 ? -14.886 -12.023 -33.472 1.00 90.31 82 LEU A N 1
ATOM 669 C CA . LEU A 1 82 ? -15.575 -11.653 -32.240 1.00 90.31 82 LEU A CA 1
ATOM 670 C C . LEU A 1 82 ? -14.837 -12.187 -31.005 1.00 90.31 82 LEU A C 1
ATOM 672 O O . LEU A 1 82 ? -14.607 -11.441 -30.063 1.00 90.31 82 LEU A O 1
ATOM 676 N N . GLU A 1 83 ? -14.430 -13.457 -31.022 1.00 90.62 83 GLU A N 1
ATOM 677 C CA . GLU A 1 83 ? -13.700 -14.100 -29.923 1.00 90.62 83 GLU A CA 1
ATOM 678 C C . GLU A 1 83 ? -12.313 -13.480 -29.703 1.00 90.62 83 GLU A C 1
ATOM 680 O O . GLU A 1 83 ? -11.879 -13.360 -28.560 1.00 90.62 83 GLU A O 1
ATOM 685 N N . GLU A 1 84 ? -11.632 -13.044 -30.767 1.00 92.50 84 GLU A N 1
ATOM 686 C CA . GLU A 1 84 ? -10.369 -12.300 -30.678 1.00 92.50 84 GLU A CA 1
ATOM 687 C C . GLU A 1 84 ? -10.567 -10.952 -29.969 1.00 92.50 84 GLU A C 1
ATOM 689 O O . GLU A 1 84 ? -9.875 -10.676 -28.989 1.00 92.50 84 GLU A O 1
ATOM 694 N N . ILE A 1 85 ? -11.577 -10.168 -30.370 1.00 89.69 85 ILE A N 1
ATOM 695 C CA . ILE A 1 85 ? -11.928 -8.896 -29.714 1.00 89.69 85 ILE A CA 1
ATOM 696 C C . ILE A 1 85 ? -12.299 -9.123 -28.241 1.00 89.69 85 ILE A C 1
ATOM 698 O O . ILE A 1 85 ? -11.786 -8.430 -27.364 1.00 89.69 85 ILE A O 1
ATOM 702 N N . GLU A 1 86 ? -13.152 -10.109 -27.944 1.00 88.38 86 GLU A N 1
ATOM 703 C CA . GLU A 1 86 ? -13.550 -10.439 -26.567 1.00 88.38 86 GLU A CA 1
ATOM 704 C C . GLU A 1 86 ? -12.347 -10.852 -25.709 1.00 88.38 86 GLU A C 1
ATOM 706 O O . GLU A 1 86 ? -12.243 -10.449 -24.549 1.00 88.38 86 GLU A O 1
ATOM 711 N N . SER A 1 87 ? -11.428 -11.641 -26.273 1.00 89.12 87 SER A N 1
ATOM 712 C CA . SER A 1 87 ? -10.202 -12.059 -25.595 1.00 89.12 87 SER A CA 1
ATOM 713 C C . SER A 1 87 ? -9.290 -10.866 -25.311 1.00 89.12 87 SER A C 1
ATOM 715 O O . SER A 1 87 ? -8.777 -10.738 -24.201 1.00 89.12 87 SER A O 1
ATOM 717 N N . GLU A 1 88 ? -9.090 -9.971 -26.278 1.00 90.88 88 GLU A N 1
ATOM 718 C CA . GLU A 1 88 ? -8.300 -8.751 -26.088 1.00 90.88 88 GLU A CA 1
ATOM 719 C C . GLU A 1 88 ? -8.917 -7.816 -25.040 1.00 90.88 88 GLU A C 1
ATOM 721 O O . GLU A 1 88 ? -8.205 -7.272 -24.192 1.00 90.88 88 GLU A O 1
ATOM 726 N N . GLU A 1 89 ? -10.240 -7.637 -25.062 1.00 89.12 89 GLU A N 1
ATOM 727 C CA . GLU A 1 89 ? -10.965 -6.835 -24.075 1.00 89.12 89 GLU A CA 1
ATOM 728 C C . GLU A 1 89 ? -10.882 -7.436 -22.672 1.00 89.12 89 GLU A C 1
ATOM 730 O O . GLU A 1 89 ? -10.642 -6.702 -21.708 1.00 89.12 89 GLU A O 1
ATOM 735 N N . LEU A 1 90 ? -11.030 -8.759 -22.547 1.00 88.31 90 LEU A N 1
ATOM 736 C CA . LEU A 1 90 ? -10.877 -9.465 -21.278 1.00 88.31 90 LEU A CA 1
ATOM 737 C C . LEU A 1 90 ? -9.460 -9.286 -20.730 1.00 88.31 90 LEU A C 1
ATOM 739 O O . LEU A 1 90 ? -9.305 -8.849 -19.592 1.00 88.31 90 LEU A O 1
ATOM 743 N N . MET A 1 91 ? -8.437 -9.521 -21.554 1.00 89.38 91 MET A N 1
ATOM 744 C CA . MET A 1 91 ? -7.035 -9.323 -21.174 1.00 89.38 91 MET A CA 1
ATOM 745 C C . MET A 1 91 ? -6.756 -7.873 -20.762 1.00 89.38 91 MET A C 1
ATOM 747 O O . MET A 1 91 ? -6.078 -7.628 -19.763 1.00 89.38 91 MET A O 1
ATOM 751 N N . ARG A 1 92 ? -7.302 -6.891 -21.493 1.00 91.00 92 ARG A N 1
ATOM 752 C CA . ARG A 1 92 ? -7.180 -5.466 -21.152 1.00 91.00 92 ARG A CA 1
ATOM 753 C C . ARG A 1 92 ? -7.841 -5.161 -19.809 1.00 91.00 92 ARG A C 1
ATOM 755 O O . ARG A 1 92 ? -7.265 -4.426 -19.010 1.00 91.00 92 ARG A O 1
ATOM 762 N N . ARG A 1 93 ? -9.025 -5.719 -19.548 1.00 88.06 93 ARG A N 1
ATOM 763 C CA . ARG A 1 93 ? -9.757 -5.528 -18.291 1.00 88.06 93 ARG A CA 1
ATOM 764 C C . ARG A 1 93 ? -9.040 -6.175 -17.110 1.00 88.06 93 ARG A C 1
ATOM 766 O O . ARG A 1 93 ? -8.912 -5.534 -16.074 1.00 88.06 93 ARG A O 1
ATOM 773 N N . GLU A 1 94 ? -8.556 -7.402 -17.269 1.00 90.88 94 GLU A N 1
ATOM 774 C CA . GLU A 1 94 ? -7.776 -8.100 -16.243 1.00 90.88 94 GLU A CA 1
ATOM 775 C C . GLU A 1 94 ? -6.474 -7.365 -15.936 1.00 90.88 94 GLU A C 1
ATOM 777 O O . GLU A 1 94 ? -6.117 -7.206 -14.770 1.00 90.88 94 GLU A O 1
ATOM 782 N N . LYS A 1 95 ? -5.781 -6.869 -16.968 1.00 90.06 95 LYS A N 1
ATOM 783 C CA . LYS A 1 95 ? -4.586 -6.044 -16.789 1.00 90.06 95 LYS A CA 1
ATOM 784 C C . LYS A 1 95 ? -4.908 -4.760 -16.028 1.00 90.06 95 LYS A C 1
ATOM 786 O O . LYS A 1 95 ? -4.248 -4.477 -15.039 1.00 90.06 95 LYS A O 1
ATOM 791 N N . LEU A 1 96 ? -5.947 -4.030 -16.436 1.00 90.12 96 LEU A N 1
ATOM 792 C CA . LEU A 1 96 ? -6.368 -2.804 -15.755 1.00 90.12 96 LEU A CA 1
ATOM 793 C C . LEU A 1 96 ? -6.736 -3.065 -14.290 1.00 90.12 96 LEU A C 1
ATOM 795 O O . LEU A 1 96 ? -6.380 -2.277 -13.418 1.00 90.12 96 LEU A O 1
ATOM 799 N N . GLN A 1 97 ? -7.430 -4.170 -14.012 1.00 91.25 97 GLN A N 1
ATOM 800 C CA . GLN A 1 97 ? -7.774 -4.560 -12.650 1.00 91.25 97 GLN A CA 1
ATOM 801 C C . GLN A 1 97 ? -6.517 -4.837 -11.819 1.00 91.25 97 GLN A C 1
ATOM 803 O O . GLN A 1 97 ? -6.383 -4.276 -10.736 1.00 91.25 97 GLN A O 1
ATOM 808 N N . LYS A 1 98 ? -5.578 -5.634 -12.342 1.00 88.88 98 LYS A N 1
ATOM 809 C CA . LYS A 1 98 ? -4.298 -5.912 -11.673 1.00 88.88 98 LYS A CA 1
ATOM 810 C C . LYS A 1 98 ? -3.491 -4.640 -11.424 1.00 88.88 98 LYS A C 1
ATOM 812 O O . LYS A 1 98 ? -3.008 -4.448 -10.315 1.00 88.88 98 LYS A O 1
ATOM 817 N N . ASP A 1 99 ? -3.402 -3.758 -12.418 1.00 86.75 99 ASP A N 1
ATOM 818 C CA . ASP A 1 99 ? -2.698 -2.478 -12.301 1.00 86.75 99 ASP A CA 1
ATOM 819 C C . ASP A 1 99 ? -3.344 -1.591 -11.216 1.00 86.75 99 ASP A C 1
ATOM 821 O O . ASP A 1 99 ? -2.645 -0.955 -10.430 1.00 86.75 99 ASP A O 1
ATOM 825 N N . THR A 1 100 ? -4.680 -1.593 -11.124 1.00 89.12 100 THR A N 1
ATOM 826 C CA . THR A 1 100 ? -5.429 -0.845 -10.098 1.00 89.12 100 THR A CA 1
ATOM 827 C C . THR A 1 100 ? -5.204 -1.425 -8.698 1.00 89.12 100 THR A C 1
ATOM 829 O O . THR A 1 100 ? -4.981 -0.683 -7.743 1.00 89.12 100 THR A O 1
ATOM 832 N N . GLU A 1 101 ? -5.258 -2.752 -8.556 1.00 90.62 101 GLU A N 1
ATOM 833 C CA . GLU A 1 101 ? -4.999 -3.449 -7.289 1.00 90.62 101 GLU A CA 1
ATOM 834 C C . GLU A 1 101 ? -3.563 -3.200 -6.803 1.00 90.62 101 GLU A C 1
ATOM 836 O O . GLU A 1 101 ? -3.340 -2.926 -5.620 1.00 90.62 101 GLU A O 1
ATOM 841 N N . GLU A 1 102 ? -2.598 -3.224 -7.724 1.00 89.00 102 GLU A N 1
ATOM 842 C CA . GLU A 1 102 ? -1.201 -2.896 -7.454 1.00 89.00 102 GLU A CA 1
ATOM 843 C C . GLU A 1 102 ? -1.035 -1.436 -7.009 1.00 89.00 102 GLU A C 1
ATOM 845 O O . GLU A 1 102 ? -0.357 -1.176 -6.016 1.00 89.00 102 GLU A O 1
ATOM 850 N N . GLU A 1 103 ? -1.675 -0.481 -7.690 1.00 90.00 103 GLU A N 1
ATOM 851 C CA . GLU A 1 103 ? -1.611 0.941 -7.332 1.00 90.00 103 GLU A CA 1
ATOM 852 C C . GLU A 1 103 ? -2.146 1.196 -5.916 1.00 90.00 103 GLU A C 1
ATOM 854 O O . GLU A 1 103 ? -1.498 1.881 -5.120 1.00 90.00 103 GLU A O 1
ATOM 859 N N . VAL A 1 104 ? -3.271 0.571 -5.555 1.00 93.06 104 VAL A N 1
ATOM 860 C CA . VAL A 1 104 ? -3.832 0.654 -4.198 1.00 93.06 104 VAL A CA 1
ATOM 861 C C . VAL A 1 104 ? -2.877 0.054 -3.163 1.00 93.06 104 VAL A C 1
ATOM 863 O O . VAL A 1 104 ? -2.669 0.649 -2.100 1.00 93.06 104 VAL A O 1
ATOM 866 N N . LEU A 1 105 ? -2.290 -1.112 -3.446 1.00 93.81 105 LEU A N 1
ATOM 867 C CA . LEU A 1 105 ? -1.361 -1.769 -2.526 1.00 93.81 105 LEU A CA 1
ATOM 868 C C . LEU A 1 105 ? -0.102 -0.923 -2.304 1.00 93.81 105 LEU A C 1
ATOM 870 O O . LEU A 1 105 ? 0.276 -0.673 -1.158 1.00 93.81 105 LEU A O 1
ATOM 874 N N . LEU A 1 106 ? 0.532 -0.448 -3.377 1.00 93.44 106 LEU A N 1
ATOM 875 C CA . LEU A 1 106 ? 1.751 0.358 -3.282 1.00 93.44 106 LEU A CA 1
ATOM 876 C C . LEU A 1 106 ? 1.490 1.726 -2.641 1.00 93.44 106 LEU A C 1
ATOM 878 O O . LEU A 1 106 ? 2.362 2.219 -1.924 1.00 93.44 106 LEU A O 1
ATOM 882 N N . GLY A 1 107 ? 0.283 2.280 -2.800 1.00 93.69 107 GLY A N 1
ATOM 883 C CA . GLY A 1 107 ? -0.217 3.421 -2.024 1.00 93.69 107 GLY A CA 1
ATOM 884 C C . GLY A 1 107 ? -0.173 3.176 -0.519 1.00 93.69 107 GLY A C 1
ATOM 885 O O . GLY A 1 107 ? 0.468 3.919 0.223 1.00 93.69 107 GLY A O 1
ATOM 886 N N . LYS A 1 108 ? -0.761 2.066 -0.059 1.00 95.12 108 LYS A N 1
ATOM 887 C CA . LYS A 1 108 ? -0.749 1.662 1.363 1.00 95.12 108 LYS A CA 1
ATOM 888 C C . LYS A 1 108 ? 0.649 1.322 1.903 1.00 95.12 108 LYS A C 1
ATOM 890 O O . LYS A 1 108 ? 0.864 1.298 3.121 1.00 95.12 108 LYS A O 1
ATOM 895 N N . CYS A 1 109 ? 1.588 1.035 1.007 1.00 96.38 109 CYS A N 1
ATOM 896 C CA . CYS A 1 109 ? 2.989 0.765 1.320 1.00 96.38 109 CYS A CA 1
ATOM 897 C C . CYS A 1 109 ? 3.890 2.010 1.200 1.00 96.38 109 CYS A C 1
ATOM 899 O O . CYS A 1 109 ? 5.084 1.910 1.471 1.00 96.38 109 CYS A O 1
ATOM 901 N N . PHE A 1 110 ? 3.337 3.170 0.822 1.00 95.06 110 PHE A N 1
ATOM 902 C CA . PHE A 1 110 ? 4.050 4.441 0.620 1.00 95.06 110 PHE A CA 1
ATOM 903 C C . PHE A 1 110 ? 5.073 4.442 -0.536 1.00 95.06 110 PHE A C 1
ATOM 905 O O . PHE A 1 110 ? 5.997 5.256 -0.548 1.00 95.06 110 PHE A O 1
ATOM 912 N N . VAL A 1 111 ? 4.922 3.544 -1.519 1.00 94.44 111 VAL A N 1
ATOM 913 C CA . VAL A 1 111 ? 5.894 3.314 -2.611 1.00 94.44 111 VAL A CA 1
ATOM 914 C C . VAL A 1 111 ? 5.281 3.361 -4.020 1.00 94.44 111 VAL A C 1
ATOM 916 O O . VAL A 1 111 ? 5.721 2.672 -4.937 1.00 94.44 111 VAL A O 1
ATOM 919 N N . GLU A 1 112 ? 4.275 4.209 -4.234 1.00 90.94 112 GLU A N 1
ATOM 920 C CA . GLU A 1 112 ? 3.575 4.372 -5.528 1.00 90.94 112 GLU A CA 1
ATOM 921 C C . GLU A 1 112 ? 4.515 4.779 -6.679 1.00 90.94 112 GLU A C 1
ATOM 923 O O . GLU A 1 112 ? 4.254 4.513 -7.850 1.00 90.94 112 GLU A O 1
ATOM 928 N N . PHE A 1 113 ? 5.642 5.418 -6.360 1.00 87.06 113 PHE A N 1
ATOM 929 C CA . PHE A 1 113 ? 6.667 5.794 -7.336 1.00 87.06 113 PHE A CA 1
ATOM 930 C C . PHE A 1 113 ? 7.346 4.582 -8.002 1.00 87.06 113 PHE A C 1
ATOM 932 O O . PHE A 1 113 ? 8.019 4.742 -9.020 1.00 87.06 113 PHE A O 1
ATOM 939 N N . LEU A 1 114 ? 7.170 3.372 -7.456 1.00 87.50 114 LEU A N 1
ATOM 940 C CA . LEU A 1 114 ? 7.644 2.118 -8.050 1.00 87.50 114 LEU A CA 1
ATOM 941 C C . LEU A 1 114 ? 6.631 1.471 -9.004 1.00 87.50 114 LEU A C 1
ATOM 943 O O . LEU A 1 114 ? 6.943 0.431 -9.594 1.00 87.50 114 LEU A O 1
ATOM 947 N N . ILE A 1 115 ? 5.427 2.034 -9.153 1.00 85.25 115 ILE A N 1
ATOM 948 C CA . ILE A 1 115 ? 4.437 1.547 -10.123 1.00 85.25 115 ILE A CA 1
ATOM 949 C C . ILE A 1 115 ? 5.064 1.618 -11.512 1.00 85.25 115 ILE A C 1
ATOM 951 O O . ILE A 1 115 ? 5.554 2.672 -11.899 1.00 85.25 115 ILE A O 1
ATOM 955 N N . GLN A 1 116 ? 5.061 0.504 -12.250 1.00 79.56 116 GLN A N 1
ATOM 956 C CA . GLN A 1 116 ? 5.515 0.438 -13.648 1.00 79.56 116 GLN A CA 1
ATOM 957 C C . GLN A 1 116 ? 6.889 1.094 -13.912 1.00 79.56 116 GLN A C 1
ATOM 959 O O . GLN A 1 116 ? 7.103 1.646 -14.980 1.00 79.56 116 GLN A O 1
ATOM 964 N N . GLN A 1 117 ? 7.822 1.049 -12.952 1.00 84.75 117 GLN A N 1
ATOM 965 C CA . GLN A 1 117 ? 9.134 1.719 -13.051 1.00 84.75 117 GLN A CA 1
ATOM 966 C C . GLN A 1 117 ? 9.065 3.253 -13.219 1.00 84.75 117 GLN A C 1
ATOM 968 O O . GLN A 1 117 ? 10.054 3.853 -13.634 1.00 84.75 117 GLN A O 1
ATOM 973 N N . ARG A 1 118 ? 7.954 3.903 -12.827 1.00 85.25 118 ARG A N 1
ATOM 974 C CA . ARG A 1 118 ? 7.740 5.362 -12.932 1.00 85.25 118 ARG A CA 1
ATOM 975 C C . ARG A 1 118 ? 8.953 6.175 -12.473 1.00 85.25 118 ARG A C 1
ATOM 977 O O . ARG A 1 118 ? 9.336 7.118 -13.153 1.00 85.25 118 ARG A O 1
ATOM 984 N N . LEU A 1 119 ? 9.588 5.813 -11.355 1.00 88.69 119 LEU A N 1
ATOM 985 C CA . LEU A 1 119 ? 10.793 6.507 -10.897 1.00 88.69 119 LEU A CA 1
ATOM 986 C C . LEU A 1 119 ? 11.948 6.412 -11.913 1.00 88.69 119 LEU A C 1
ATOM 988 O O . LEU A 1 119 ? 12.545 7.446 -12.193 1.00 88.69 119 LEU A O 1
ATOM 992 N N . PHE A 1 120 ? 12.238 5.242 -12.493 1.00 92.19 120 PHE A N 1
ATOM 993 C CA . PHE A 1 120 ? 13.299 5.101 -13.503 1.00 92.19 120 PHE A CA 1
ATOM 994 C C . PHE A 1 120 ? 13.054 5.995 -14.715 1.00 92.19 120 PHE A C 1
ATOM 996 O O . PHE A 1 120 ? 13.955 6.703 -15.153 1.00 92.19 120 PHE A O 1
ATOM 1003 N N . ASP A 1 121 ? 11.821 6.019 -15.215 1.00 89.44 121 ASP A N 1
ATOM 1004 C CA . ASP A 1 121 ? 11.474 6.827 -16.384 1.00 89.44 121 ASP A CA 1
ATOM 1005 C C . ASP A 1 121 ? 11.609 8.334 -16.103 1.00 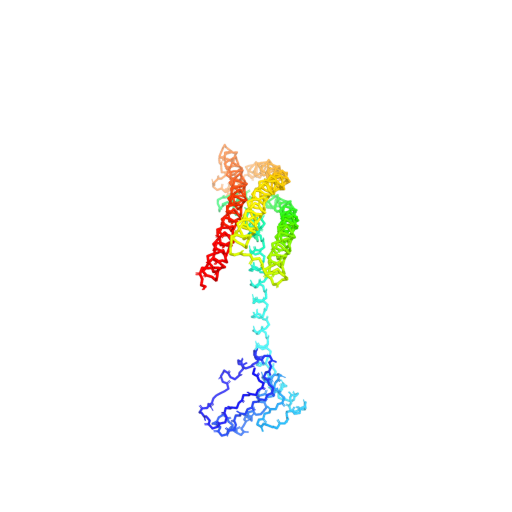89.44 121 ASP A C 1
ATOM 1007 O O . ASP A 1 121 ? 11.841 9.117 -17.017 1.00 89.44 121 ASP A O 1
ATOM 1011 N N . THR A 1 122 ? 11.529 8.753 -14.834 1.00 90.31 122 THR A N 1
ATOM 1012 C CA . THR A 1 122 ? 11.759 10.151 -14.425 1.00 90.31 122 THR A CA 1
ATOM 1013 C C . THR A 1 122 ? 13.229 10.517 -14.203 1.00 90.31 122 THR A C 1
ATOM 1015 O O . THR A 1 122 ? 13.515 11.691 -13.950 1.00 90.31 122 THR A O 1
ATOM 1018 N N . LEU A 1 123 ? 14.150 9.544 -14.257 1.00 92.25 123 LEU A N 1
ATOM 1019 C CA . LEU A 1 123 ? 15.593 9.778 -14.115 1.00 92.25 123 LEU A CA 1
ATOM 1020 C C . LEU A 1 123 ? 16.217 10.376 -15.379 1.00 92.25 123 LEU A C 1
ATOM 1022 O O . LEU A 1 123 ? 17.259 11.018 -15.285 1.00 92.25 123 LEU A O 1
ATOM 1026 N N . PHE A 1 124 ? 15.593 10.172 -16.538 1.00 92.38 124 PHE A N 1
ATOM 1027 C CA . PHE A 1 124 ? 16.106 10.614 -17.831 1.00 92.38 124 PHE A CA 1
ATOM 1028 C C . PHE A 1 124 ? 15.168 11.630 -18.466 1.00 92.38 124 PHE A C 1
ATOM 1030 O O . PHE A 1 124 ? 13.945 11.532 -18.366 1.00 92.38 124 PHE A O 1
ATOM 1037 N N . GLU A 1 125 ? 15.743 12.588 -19.175 1.00 90.25 125 GLU A N 1
ATOM 1038 C CA . GLU A 1 125 ? 15.012 13.543 -19.992 1.00 90.25 125 GLU A CA 1
ATOM 1039 C C . GLU A 1 125 ? 15.310 13.345 -21.480 1.00 90.25 125 GLU A C 1
ATOM 1041 O O . GLU A 1 125 ? 16.307 12.723 -21.850 1.00 90.25 125 GLU A O 1
ATOM 1046 N N . PRO A 1 126 ? 14.466 13.887 -22.379 1.00 86.50 126 PRO A N 1
ATOM 1047 C CA . PRO A 1 126 ? 14.607 13.642 -23.811 1.00 86.50 126 PRO A CA 1
ATOM 1048 C C . PRO A 1 126 ? 15.979 14.011 -24.391 1.00 86.50 126 PRO A C 1
ATOM 1050 O O . PRO A 1 126 ? 16.416 13.373 -25.347 1.00 86.50 126 PRO A O 1
ATOM 1053 N N . TRP A 1 127 ? 16.653 15.019 -23.825 1.00 82.75 127 TRP A N 1
ATOM 1054 C CA . TRP A 1 127 ? 17.988 15.451 -24.250 1.00 82.75 127 TRP A CA 1
ATOM 1055 C C . TRP A 1 127 ? 19.116 14.520 -23.804 1.00 82.75 127 TRP A C 1
ATOM 1057 O O . TRP A 1 127 ? 20.168 14.525 -24.439 1.00 82.75 127 TRP A O 1
ATOM 1067 N N . ASP A 1 128 ? 18.910 13.694 -22.778 1.00 88.50 128 ASP A N 1
ATOM 1068 C CA . ASP A 1 128 ? 19.926 12.741 -22.318 1.00 88.50 128 ASP A CA 1
ATOM 1069 C C . ASP A 1 128 ? 20.172 11.646 -23.372 1.00 88.50 128 ASP A C 1
ATOM 1071 O O . ASP A 1 128 ? 21.271 11.105 -23.461 1.00 88.50 128 ASP A O 1
ATOM 1075 N N . ASN A 1 129 ? 19.203 11.403 -24.267 1.00 86.12 129 ASN A N 1
ATOM 1076 C CA . ASN A 1 129 ? 19.357 10.496 -25.410 1.00 86.12 129 ASN A CA 1
ATOM 1077 C C . ASN A 1 129 ? 20.500 10.894 -26.355 1.00 86.12 129 ASN A C 1
ATOM 1079 O O . ASN A 1 129 ? 20.978 10.051 -27.108 1.00 86.12 129 ASN A O 1
ATOM 1083 N N . ALA A 1 130 ? 20.951 12.153 -26.330 1.00 86.06 130 ALA A N 1
ATOM 1084 C CA . ALA A 1 130 ? 22.117 12.572 -27.103 1.00 86.06 130 ALA A CA 1
ATOM 1085 C C . ALA A 1 130 ? 23.400 11.839 -26.666 1.00 86.06 130 ALA A C 1
ATOM 1087 O O . ALA A 1 130 ? 24.309 11.706 -27.478 1.00 86.06 130 ALA A O 1
ATOM 1088 N N . LEU A 1 131 ? 23.463 11.351 -25.418 1.00 88.31 131 LEU A N 1
ATOM 1089 C CA . LEU A 1 131 ? 24.593 10.601 -24.856 1.00 88.31 131 LEU A CA 1
ATOM 1090 C C . LEU A 1 131 ? 24.599 9.116 -25.264 1.00 88.31 131 LEU A C 1
ATOM 1092 O O . LEU A 1 131 ? 25.612 8.443 -25.091 1.00 88.31 131 LEU A O 1
ATOM 1096 N N . ASN A 1 132 ? 23.512 8.616 -25.860 1.00 90.50 132 ASN A N 1
ATOM 1097 C CA . ASN A 1 132 ? 23.422 7.266 -26.423 1.00 90.50 132 ASN A CA 1
ATOM 1098 C C . ASN A 1 132 ? 24.032 7.235 -27.835 1.00 90.50 132 ASN A C 1
ATOM 1100 O O . ASN A 1 132 ? 23.335 7.108 -28.843 1.00 90.50 132 ASN A O 1
ATOM 1104 N N . VAL A 1 133 ? 25.346 7.436 -27.900 1.00 90.44 133 VAL A N 1
ATOM 1105 C CA . VAL A 1 133 ? 26.109 7.664 -29.137 1.00 90.44 133 VAL A CA 1
ATOM 1106 C C . VAL A 1 133 ? 26.366 6.401 -29.965 1.00 90.44 133 VAL A C 1
ATOM 1108 O O . VAL A 1 133 ? 26.645 6.496 -31.162 1.00 90.44 133 VAL A O 1
ATOM 1111 N N . ASP A 1 134 ? 26.283 5.221 -29.353 1.00 90.94 134 ASP A N 1
ATOM 1112 C CA . ASP A 1 134 ? 26.601 3.928 -29.959 1.00 90.94 134 ASP A CA 1
ATOM 1113 C C . ASP A 1 134 ? 25.961 2.743 -29.207 1.00 90.94 134 ASP A C 1
ATOM 1115 O O . ASP A 1 134 ? 25.216 2.905 -28.242 1.00 90.94 134 ASP A O 1
ATOM 1119 N N . GLU A 1 135 ? 26.240 1.518 -29.661 1.00 93.56 135 GLU A N 1
ATOM 1120 C CA . GLU A 1 135 ? 25.726 0.296 -29.027 1.00 93.56 135 GLU A CA 1
ATOM 1121 C C . GLU A 1 135 ? 26.252 0.119 -27.591 1.00 93.56 135 GLU A C 1
ATOM 1123 O O . GLU A 1 135 ? 25.510 -0.335 -26.722 1.00 93.56 135 GLU A O 1
ATOM 1128 N N . LYS A 1 136 ? 27.494 0.545 -27.314 1.00 94.31 136 LYS A N 1
ATOM 1129 C CA . LYS A 1 136 ? 28.110 0.465 -25.981 1.00 94.31 136 LYS A CA 1
ATOM 1130 C C . LYS A 1 136 ? 27.371 1.351 -24.974 1.00 94.31 136 LYS A C 1
ATOM 1132 O O . LYS A 1 136 ? 27.013 0.877 -23.900 1.00 94.31 136 LYS A O 1
ATOM 1137 N N . SER A 1 137 ? 27.103 2.611 -25.315 1.00 93.19 137 SER A N 1
ATOM 1138 C CA . SER A 1 137 ? 26.360 3.543 -24.448 1.00 93.19 137 SER A CA 1
ATOM 1139 C C . SER A 1 137 ? 24.911 3.099 -24.209 1.00 93.19 137 SER A C 1
ATOM 1141 O O . SER A 1 137 ? 24.445 3.132 -23.069 1.00 93.19 137 SER A O 1
ATOM 1143 N N . LEU A 1 138 ? 24.233 2.574 -25.236 1.00 94.31 138 LEU A N 1
ATOM 1144 C CA . LEU A 1 138 ? 22.904 1.967 -25.083 1.00 94.31 138 LEU A CA 1
ATOM 1145 C C . LEU A 1 138 ? 22.921 0.755 -24.138 1.00 94.31 138 LEU A C 1
ATOM 1147 O O . LEU A 1 138 ? 22.040 0.619 -23.287 1.00 94.31 138 LEU A O 1
ATOM 1151 N N . GLN A 1 139 ? 23.932 -0.110 -24.258 1.00 96.44 139 GLN A N 1
ATOM 1152 C CA . GLN A 1 139 ? 24.081 -1.272 -23.386 1.00 96.44 139 GLN A CA 1
ATOM 1153 C C . GLN A 1 139 ? 24.305 -0.860 -21.924 1.00 96.44 139 GLN A C 1
ATOM 1155 O O . GLN A 1 139 ? 23.693 -1.446 -21.034 1.00 96.44 139 GLN A O 1
ATOM 1160 N N . LEU A 1 140 ? 25.112 0.174 -21.662 1.00 96.50 140 LEU A N 1
ATOM 1161 C CA . LEU A 1 140 ? 25.330 0.691 -20.306 1.00 96.50 140 LEU A CA 1
ATOM 1162 C C . LEU A 1 140 ? 24.023 1.164 -19.651 1.00 96.50 140 LEU A C 1
ATOM 1164 O O . LEU A 1 140 ? 23.782 0.877 -18.474 1.00 96.50 140 LEU A O 1
ATOM 1168 N N . GLN A 1 141 ? 23.158 1.851 -20.405 1.00 94.12 141 GLN A N 1
ATOM 1169 C CA . GLN A 1 141 ? 21.861 2.303 -19.895 1.00 94.12 141 GLN A CA 1
ATOM 1170 C C . GLN A 1 141 ? 20.928 1.122 -19.587 1.00 94.12 141 GLN A C 1
ATOM 1172 O O . GLN A 1 141 ? 20.222 1.134 -18.575 1.00 94.12 141 GLN A O 1
ATOM 1177 N N . GLU A 1 142 ? 20.943 0.083 -20.422 1.00 94.88 142 GLU A N 1
ATOM 1178 C CA . GLU A 1 142 ? 20.163 -1.136 -20.192 1.00 94.88 142 GLU A CA 1
ATOM 1179 C C . GLU A 1 142 ? 20.686 -1.934 -18.984 1.00 94.88 142 GLU A C 1
ATOM 1181 O O . GLU A 1 142 ? 19.900 -2.386 -18.151 1.00 94.88 142 GLU A O 1
ATOM 1186 N N . GLU A 1 143 ? 22.003 -2.043 -18.803 1.00 96.88 143 GLU A N 1
ATOM 1187 C CA . GLU A 1 143 ? 22.605 -2.662 -17.614 1.00 96.88 143 GLU A CA 1
ATOM 1188 C C . GLU A 1 143 ? 22.232 -1.910 -16.328 1.00 96.88 143 GLU A C 1
ATOM 1190 O O . GLU A 1 143 ? 21.925 -2.525 -15.298 1.00 96.88 143 GLU A O 1
ATOM 1195 N N . PHE A 1 144 ? 22.205 -0.575 -16.381 1.00 96.56 144 PHE A N 1
ATOM 1196 C CA . PHE A 1 144 ? 21.706 0.246 -15.283 1.00 96.56 144 PHE A CA 1
ATOM 1197 C C . PHE A 1 144 ? 20.217 0.000 -15.017 1.00 96.56 144 PHE A C 1
ATOM 1199 O O . PHE A 1 144 ? 19.839 -0.223 -13.862 1.00 96.56 144 PHE A O 1
ATOM 1206 N N . ARG A 1 145 ? 19.378 -0.048 -16.063 1.00 95.81 145 ARG A N 1
ATOM 1207 C CA . ARG A 1 145 ? 17.949 -0.382 -15.945 1.00 95.81 145 ARG A CA 1
ATOM 1208 C C . ARG A 1 145 ? 17.754 -1.731 -15.260 1.00 95.81 145 ARG A C 1
ATOM 1210 O O . ARG A 1 145 ? 16.962 -1.831 -14.325 1.00 95.81 145 ARG A O 1
ATOM 1217 N N . GLN A 1 146 ? 18.493 -2.759 -15.664 1.00 96.19 146 GLN A N 1
ATOM 1218 C CA . GLN A 1 146 ? 18.388 -4.094 -15.072 1.00 96.19 146 GLN A CA 1
ATOM 1219 C C . GLN A 1 146 ? 18.753 -4.091 -13.583 1.00 96.19 146 GLN A C 1
ATOM 1221 O O . GLN A 1 146 ? 18.004 -4.634 -12.766 1.00 96.19 146 GLN A O 1
ATOM 1226 N N . LYS A 1 147 ? 19.850 -3.421 -13.203 1.00 96.75 147 LYS A N 1
ATOM 1227 C CA . LYS A 1 147 ? 20.229 -3.249 -11.788 1.00 96.75 147 LYS A CA 1
ATOM 1228 C C . LYS A 1 147 ? 19.149 -2.504 -11.006 1.00 96.75 147 LYS A C 1
ATOM 1230 O O . LYS A 1 147 ? 18.772 -2.944 -9.918 1.00 96.75 147 LYS A O 1
ATOM 1235 N N . TYR A 1 148 ? 18.618 -1.418 -11.566 1.00 95.94 148 TYR A N 1
ATOM 1236 C CA . TYR A 1 148 ? 17.533 -0.656 -10.960 1.00 95.94 148 TYR A CA 1
ATOM 1237 C C . TYR A 1 148 ? 16.301 -1.532 -10.714 1.00 95.94 148 TYR A C 1
ATOM 1239 O O . TYR A 1 148 ? 15.779 -1.533 -9.604 1.00 95.94 148 TYR A O 1
ATOM 1247 N N . VAL A 1 149 ? 15.853 -2.308 -11.708 1.00 95.38 149 VAL A N 1
ATOM 1248 C CA . VAL A 1 149 ? 14.651 -3.153 -11.600 1.00 95.38 149 VAL A CA 1
ATOM 1249 C C . VAL A 1 149 ? 14.778 -4.163 -10.465 1.00 95.38 149 VAL A C 1
ATOM 1251 O O . VAL A 1 149 ? 13.824 -4.362 -9.712 1.00 95.38 149 VAL A O 1
ATOM 1254 N N . VAL A 1 150 ? 15.960 -4.762 -10.298 1.00 96.50 150 VAL A N 1
ATOM 1255 C CA . VAL A 1 150 ? 16.231 -5.688 -9.191 1.00 96.50 150 VAL A CA 1
ATOM 1256 C C . VAL A 1 150 ? 16.119 -4.975 -7.840 1.00 96.50 150 VAL A C 1
ATOM 1258 O O . VAL A 1 150 ? 15.425 -5.464 -6.950 1.00 96.50 150 VAL A O 1
ATOM 1261 N N . ILE A 1 151 ? 16.738 -3.799 -7.692 1.00 96.69 151 ILE A N 1
ATOM 1262 C CA . ILE A 1 151 ? 16.710 -3.040 -6.430 1.00 96.69 151 ILE A CA 1
ATOM 1263 C C . ILE A 1 151 ? 15.304 -2.489 -6.135 1.00 96.69 151 ILE A C 1
ATOM 1265 O O . ILE A 1 151 ? 14.855 -2.508 -4.991 1.00 96.69 151 ILE A O 1
ATOM 1269 N N . ALA A 1 152 ? 14.583 -2.022 -7.154 1.00 95.12 152 ALA A N 1
ATOM 1270 C CA . ALA A 1 152 ? 13.219 -1.519 -7.032 1.00 95.12 152 ALA A CA 1
ATOM 1271 C C . ALA A 1 152 ? 12.240 -2.629 -6.627 1.00 95.12 152 ALA A C 1
ATOM 1273 O O . ALA A 1 152 ? 11.346 -2.393 -5.813 1.00 95.12 152 ALA A O 1
ATOM 1274 N N . LYS A 1 153 ? 12.426 -3.848 -7.151 1.00 94.56 153 LYS A N 1
ATOM 1275 C CA . LYS A 1 153 ? 11.667 -5.023 -6.714 1.00 94.56 153 LYS A CA 1
ATOM 1276 C C . LYS A 1 153 ? 11.939 -5.343 -5.245 1.00 94.56 153 LYS A C 1
ATOM 1278 O O . LYS A 1 153 ? 10.999 -5.534 -4.488 1.00 94.56 153 LYS A O 1
ATOM 1283 N N . GLU A 1 154 ? 13.198 -5.324 -4.823 1.00 96.69 154 GLU A N 1
ATOM 1284 C CA . GLU A 1 154 ? 13.551 -5.543 -3.418 1.00 96.69 154 GLU A CA 1
ATOM 1285 C C . GLU A 1 154 ? 12.925 -4.484 -2.494 1.00 96.69 154 GLU A C 1
ATOM 1287 O O . GLU A 1 154 ? 12.342 -4.827 -1.468 1.00 96.69 154 GLU A O 1
ATOM 1292 N N . LEU A 1 155 ? 12.971 -3.203 -2.878 1.00 96.44 155 LEU A N 1
ATOM 1293 C CA . LEU A 1 155 ? 12.325 -2.122 -2.126 1.00 96.44 155 LEU A CA 1
ATOM 1294 C C . LEU A 1 155 ? 10.809 -2.327 -2.014 1.00 96.44 155 LEU A C 1
ATOM 1296 O O . LEU A 1 155 ? 10.225 -2.077 -0.960 1.00 96.44 155 LEU A O 1
ATOM 1300 N N . ARG A 1 156 ? 10.175 -2.792 -3.092 1.00 95.31 156 ARG A N 1
ATOM 1301 C CA . ARG A 1 156 ? 8.754 -3.139 -3.101 1.00 95.31 156 ARG A CA 1
ATOM 1302 C C . ARG A 1 156 ? 8.454 -4.276 -2.126 1.00 95.31 156 ARG A C 1
ATOM 1304 O O . ARG A 1 156 ? 7.531 -4.138 -1.329 1.00 95.31 156 ARG A O 1
ATOM 1311 N N . ASP A 1 157 ? 9.228 -5.355 -2.166 1.00 96.06 157 ASP A N 1
ATOM 1312 C CA . ASP A 1 157 ? 9.032 -6.516 -1.292 1.00 96.06 157 ASP A CA 1
ATOM 1313 C C . ASP A 1 157 ? 9.194 -6.121 0.188 1.00 96.06 157 ASP A C 1
ATOM 1315 O O . ASP A 1 157 ? 8.375 -6.490 1.030 1.00 96.06 157 ASP A O 1
ATOM 1319 N N . ILE A 1 158 ? 10.188 -5.277 0.496 1.00 96.81 158 ILE A N 1
ATOM 1320 C CA . ILE A 1 158 ? 10.364 -4.671 1.825 1.00 96.81 158 ILE A CA 1
ATOM 1321 C C . ILE A 1 158 ? 9.122 -3.867 2.224 1.00 96.81 158 ILE A C 1
ATOM 1323 O O . ILE A 1 158 ? 8.626 -4.014 3.337 1.00 96.81 158 ILE A O 1
ATOM 1327 N N . ALA A 1 159 ? 8.612 -3.012 1.337 1.00 96.69 159 ALA A N 1
ATOM 1328 C CA . ALA A 1 159 ? 7.483 -2.141 1.647 1.00 96.69 159 ALA A CA 1
ATOM 1329 C C . ALA A 1 159 ? 6.189 -2.927 1.921 1.00 96.69 159 ALA A C 1
ATOM 1331 O O . ALA A 1 159 ? 5.441 -2.562 2.830 1.00 96.69 159 ALA A O 1
ATOM 1332 N N . VAL A 1 160 ? 5.955 -4.018 1.181 1.00 96.62 160 VAL A N 1
ATOM 1333 C CA . VAL A 1 160 ? 4.823 -4.932 1.406 1.00 96.62 160 VAL A CA 1
ATOM 1334 C C . VAL A 1 160 ? 4.971 -5.659 2.740 1.00 96.62 160 VAL A C 1
ATOM 1336 O O . VAL A 1 160 ? 4.041 -5.637 3.542 1.00 96.62 160 VAL A O 1
ATOM 1339 N N . GLN A 1 161 ? 6.150 -6.216 3.029 1.00 97.12 161 GLN A N 1
ATOM 1340 C CA . GLN A 1 161 ? 6.418 -6.881 4.307 1.00 97.12 161 GLN A CA 1
ATOM 1341 C C . GLN A 1 161 ? 6.204 -5.933 5.499 1.00 97.12 161 GLN A C 1
ATOM 1343 O O . GLN A 1 161 ? 5.590 -6.297 6.499 1.00 97.12 161 GLN A O 1
ATOM 1348 N N . GLU A 1 162 ? 6.692 -4.696 5.403 1.00 96.19 162 GLU A N 1
ATOM 1349 C CA . GLU A 1 162 ? 6.502 -3.696 6.457 1.00 96.19 162 GLU A CA 1
ATOM 1350 C C . GLU A 1 162 ? 5.037 -3.265 6.585 1.00 96.19 162 GLU A C 1
ATOM 1352 O O . GLU A 1 162 ? 4.565 -3.006 7.691 1.00 96.19 162 GLU A O 1
ATOM 1357 N N . HIS A 1 163 ? 4.282 -3.214 5.484 1.00 96.81 163 HIS A N 1
ATOM 1358 C CA . HIS A 1 163 ? 2.840 -2.997 5.554 1.00 96.81 163 HIS A CA 1
ATOM 1359 C C . HIS A 1 163 ? 2.136 -4.133 6.308 1.00 96.81 163 HIS A C 1
ATOM 1361 O O . HIS A 1 163 ? 1.326 -3.850 7.189 1.00 96.81 163 HIS A O 1
ATOM 1367 N N . GLU A 1 164 ? 2.468 -5.393 6.024 1.00 97.50 164 GLU A N 1
ATOM 1368 C CA . GLU A 1 164 ? 1.910 -6.554 6.729 1.00 97.50 164 GLU A CA 1
ATOM 1369 C C . GLU A 1 164 ? 2.211 -6.511 8.231 1.00 97.50 164 GLU A C 1
ATOM 1371 O O . GLU A 1 164 ? 1.276 -6.607 9.030 1.00 97.50 164 GLU A O 1
ATOM 1376 N N . ARG A 1 165 ? 3.468 -6.242 8.617 1.00 97.50 165 ARG A N 1
ATOM 1377 C CA . ARG A 1 165 ? 3.870 -6.059 10.026 1.00 97.50 165 ARG A CA 1
ATOM 1378 C C . ARG A 1 165 ? 3.055 -4.963 10.715 1.00 97.50 165 ARG A C 1
ATOM 1380 O O . ARG A 1 165 ? 2.550 -5.169 11.815 1.00 97.50 165 ARG A O 1
ATOM 1387 N N . ARG A 1 166 ? 2.858 -3.810 10.058 1.00 97.19 166 ARG A N 1
ATOM 1388 C CA . ARG A 1 166 ? 1.997 -2.734 10.586 1.00 97.19 166 ARG A CA 1
ATOM 1389 C C . ARG A 1 166 ? 0.550 -3.198 10.766 1.00 97.19 166 ARG A C 1
ATOM 1391 O O . ARG A 1 166 ? -0.067 -2.870 11.772 1.00 97.19 166 ARG A O 1
ATOM 1398 N N . GLN A 1 167 ? -0.006 -3.948 9.812 1.00 97.88 167 GLN A N 1
ATOM 1399 C CA . GLN A 1 167 ? -1.376 -4.463 9.923 1.00 97.88 167 GLN A CA 1
ATOM 1400 C C . GLN A 1 167 ? -1.530 -5.484 11.055 1.00 97.88 167 GLN A C 1
ATOM 1402 O O . GLN A 1 167 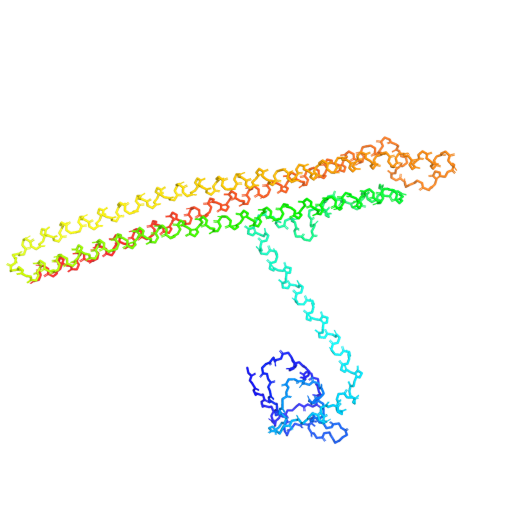? -2.598 -5.556 11.660 1.00 97.88 167 GLN A O 1
ATOM 1407 N N . GLU A 1 168 ? -0.505 -6.287 11.326 1.00 97.88 168 GLU A N 1
ATOM 1408 C CA . GLU A 1 168 ? -0.482 -7.213 12.462 1.00 97.88 168 GLU A CA 1
ATOM 1409 C C . GLU A 1 168 ? -0.455 -6.467 13.794 1.00 97.88 168 GLU A C 1
ATOM 1411 O O . GLU A 1 168 ? -1.283 -6.755 14.656 1.00 97.88 168 GLU A O 1
ATOM 1416 N N . GLU A 1 169 ? 0.407 -5.457 13.920 1.00 97.75 169 GLU A N 1
ATOM 1417 C CA . GLU A 1 169 ? 0.501 -4.605 15.110 1.00 97.75 169 GLU A CA 1
ATOM 1418 C C . GLU A 1 169 ? -0.828 -3.877 15.380 1.00 97.75 169 GLU A C 1
ATOM 1420 O O . GLU A 1 169 ? -1.348 -3.906 16.495 1.00 97.75 169 GLU A O 1
ATOM 1425 N N . ILE A 1 170 ? -1.454 -3.309 14.338 1.00 98.25 170 ILE A N 1
ATOM 1426 C CA . ILE A 1 170 ? -2.789 -2.691 14.429 1.00 98.25 170 ILE A CA 1
ATOM 1427 C C . ILE A 1 170 ? -3.835 -3.701 14.913 1.00 98.25 170 ILE A C 1
ATOM 1429 O O . ILE A 1 170 ? -4.655 -3.378 15.772 1.00 98.25 170 ILE A O 1
ATOM 1433 N N . ARG A 1 171 ? -3.843 -4.918 14.353 1.00 98.44 171 ARG A N 1
ATOM 1434 C CA . ARG A 1 171 ? -4.796 -5.969 14.739 1.00 98.44 171 ARG A CA 1
ATOM 1435 C C . ARG A 1 171 ? -4.611 -6.378 16.198 1.00 98.44 171 ARG A C 1
ATOM 1437 O O . ARG A 1 171 ? -5.599 -6.468 16.921 1.00 98.44 171 ARG A O 1
ATOM 1444 N N . ALA A 1 172 ? -3.371 -6.590 16.627 1.00 97.88 172 ALA A N 1
ATOM 1445 C CA . ALA A 1 172 ? -3.056 -6.939 18.006 1.00 97.88 172 ALA A CA 1
ATOM 1446 C C . ALA A 1 172 ? -3.518 -5.844 18.977 1.00 97.88 172 ALA A C 1
ATOM 1448 O O . ALA A 1 172 ? -4.221 -6.138 19.940 1.00 97.88 172 ALA A O 1
ATOM 1449 N N . PHE A 1 173 ? -3.212 -4.580 18.678 1.00 98.06 173 PHE A N 1
ATOM 1450 C CA . PHE A 1 173 ? -3.615 -3.453 19.514 1.00 98.06 173 PHE A CA 1
ATOM 1451 C C . PHE A 1 173 ? -5.138 -3.301 19.620 1.00 98.06 173 PHE A C 1
ATOM 1453 O O . PHE A 1 173 ? -5.670 -3.141 20.719 1.00 98.06 173 PHE A O 1
ATOM 1460 N N . LYS A 1 174 ? -5.859 -3.417 18.496 1.00 97.56 174 LYS A N 1
ATOM 1461 C CA . LYS A 1 174 ? -7.330 -3.373 18.491 1.00 97.56 174 LYS A CA 1
ATOM 1462 C C . LYS A 1 174 ? -7.943 -4.488 19.335 1.00 97.56 174 LYS A C 1
ATOM 1464 O O . LYS A 1 174 ? -8.873 -4.218 20.088 1.00 97.56 174 LYS A O 1
ATOM 1469 N N . ASN A 1 175 ? -7.395 -5.700 19.262 1.00 97.94 175 ASN A N 1
ATOM 1470 C CA . ASN A 1 175 ? -7.847 -6.808 20.103 1.00 97.94 175 ASN A CA 1
ATOM 1471 C C . ASN A 1 175 ? -7.623 -6.507 21.593 1.00 97.94 175 ASN A C 1
ATOM 1473 O O . ASN A 1 175 ? -8.541 -6.691 22.384 1.00 97.94 175 ASN A O 1
ATOM 1477 N N . CYS A 1 176 ? -6.461 -5.961 21.971 1.00 97.12 176 CYS A N 1
ATOM 1478 C CA . CYS A 1 176 ? -6.196 -5.559 23.357 1.00 97.12 176 CYS A CA 1
ATOM 1479 C C . CYS A 1 176 ? -7.200 -4.510 23.867 1.00 97.12 176 CYS A C 1
ATOM 1481 O O . CYS A 1 176 ? -7.664 -4.609 25.002 1.00 97.12 176 CYS A O 1
ATOM 1483 N N . ILE A 1 177 ? -7.561 -3.521 23.036 1.00 97.25 177 ILE A N 1
ATOM 1484 C CA . ILE A 1 177 ? -8.595 -2.532 23.381 1.00 97.25 177 ILE A CA 1
ATOM 1485 C C . ILE A 1 177 ? -9.952 -3.212 23.578 1.00 97.25 177 ILE A C 1
ATOM 1487 O O . ILE A 1 177 ? -10.652 -2.913 24.546 1.00 97.25 177 ILE A O 1
ATOM 1491 N N . GLU A 1 178 ? -10.350 -4.104 22.668 1.00 96.56 178 GLU A N 1
ATOM 1492 C CA . GLU A 1 178 ? -11.624 -4.815 22.795 1.00 96.56 178 GLU A CA 1
ATOM 1493 C C . GLU A 1 178 ? -11.686 -5.678 24.055 1.00 96.56 178 GLU A C 1
ATOM 1495 O O . GLU A 1 178 ? -12.721 -5.702 24.720 1.00 96.56 178 GLU A O 1
ATOM 1500 N N . ASP A 1 179 ? -10.599 -6.366 24.395 1.00 97.38 179 ASP A N 1
ATOM 1501 C CA . ASP A 1 179 ? -10.532 -7.211 25.583 1.00 97.38 179 ASP A CA 1
ATOM 1502 C C . ASP A 1 179 ? -10.631 -6.373 26.865 1.00 97.38 179 ASP A C 1
ATOM 1504 O O . ASP A 1 179 ? -11.439 -6.693 27.739 1.00 97.38 179 ASP A O 1
ATOM 1508 N N . ALA A 1 180 ? -9.914 -5.245 26.939 1.00 96.31 180 ALA A N 1
ATOM 1509 C CA . ALA A 1 180 ? -10.025 -4.304 28.056 1.00 96.31 180 ALA A CA 1
ATOM 1510 C C . ALA A 1 180 ? -11.458 -3.758 28.203 1.00 96.31 180 ALA A C 1
ATOM 1512 O O . ALA A 1 180 ? -12.006 -3.717 29.304 1.00 96.31 180 ALA A O 1
ATOM 1513 N N . ARG A 1 181 ? -12.107 -3.402 27.085 1.00 95.75 181 ARG A N 1
ATOM 1514 C CA . ARG A 1 181 ? -13.503 -2.933 27.078 1.00 95.75 181 ARG A CA 1
ATOM 1515 C C . ARG A 1 181 ? -14.475 -4.012 27.554 1.00 95.75 181 ARG A C 1
ATOM 1517 O O . ARG A 1 181 ? -15.350 -3.716 28.364 1.00 95.75 181 ARG A O 1
ATOM 1524 N N . LYS A 1 182 ? -14.323 -5.258 27.093 1.00 96.44 182 LYS A N 1
ATOM 1525 C CA . LYS A 1 182 ? -15.155 -6.396 27.528 1.00 96.44 182 LYS A CA 1
ATOM 1526 C C . LYS A 1 182 ? -14.994 -6.681 29.018 1.00 96.44 182 LYS A C 1
ATOM 1528 O O . LYS A 1 182 ? -15.981 -6.989 29.689 1.00 96.44 182 LYS A O 1
ATOM 1533 N N . GLU A 1 183 ? -13.774 -6.576 29.542 1.00 96.06 183 GLU A N 1
ATOM 1534 C CA . GLU A 1 183 ? -13.512 -6.757 30.969 1.00 96.06 183 GLU A CA 1
ATOM 1535 C C . GLU A 1 183 ? -14.233 -5.690 31.802 1.00 96.06 183 GLU A C 1
ATOM 1537 O O . GLU A 1 183 ? -14.990 -6.037 32.712 1.00 96.06 183 GLU A O 1
ATOM 1542 N N . THR A 1 184 ? -14.068 -4.408 31.463 1.00 94.75 184 THR A N 1
ATOM 1543 C CA . THR A 1 184 ? -14.754 -3.305 32.155 1.00 94.75 184 THR A CA 1
ATOM 1544 C C . THR A 1 184 ? -16.270 -3.409 32.026 1.00 94.75 184 THR A C 1
ATOM 1546 O O . THR A 1 184 ? -16.974 -3.250 33.019 1.00 94.75 184 THR A O 1
ATOM 1549 N N . GLN A 1 185 ? -16.793 -3.764 30.849 1.00 94.12 185 GLN A N 1
ATOM 1550 C CA . GLN A 1 185 ? -18.229 -3.980 30.657 1.00 94.12 185 GLN A CA 1
ATOM 1551 C C . GLN A 1 185 ? -18.761 -5.101 31.561 1.00 94.12 185 GLN A C 1
ATOM 1553 O O . GLN A 1 185 ? -19.817 -4.954 32.169 1.00 94.12 185 GLN A O 1
ATOM 1558 N N . SER A 1 186 ? -18.014 -6.198 31.696 1.00 96.00 186 SER A N 1
ATOM 1559 C CA . SER A 1 186 ? -18.391 -7.308 32.579 1.00 96.00 186 SER A CA 1
ATOM 1560 C C . SER A 1 186 ? -18.381 -6.896 34.055 1.00 96.00 186 SER A C 1
ATOM 1562 O O . SER A 1 186 ? -19.230 -7.345 34.822 1.00 96.00 186 SER A O 1
ATOM 1564 N N . LYS A 1 187 ? -17.432 -6.046 34.474 1.00 94.62 187 LYS A N 1
ATOM 1565 C CA . LYS A 1 187 ? -17.410 -5.480 35.835 1.00 94.62 187 LYS A CA 1
ATOM 1566 C C . LYS A 1 187 ? -18.604 -4.556 36.068 1.00 94.62 187 LYS A C 1
ATOM 1568 O O . LYS A 1 187 ? -19.281 -4.703 37.080 1.00 94.62 187 LYS A O 1
ATOM 1573 N N . ALA A 1 188 ? -18.894 -3.672 35.115 1.00 93.81 188 ALA A N 1
ATOM 1574 C CA . ALA A 1 188 ? -20.029 -2.759 35.178 1.00 93.81 188 ALA A CA 1
ATOM 1575 C C . ALA A 1 188 ? -21.368 -3.504 35.288 1.00 93.81 188 ALA A C 1
ATOM 1577 O O . ALA A 1 188 ? -22.190 -3.162 36.132 1.00 93.81 188 ALA A O 1
ATOM 1578 N N . GLN A 1 189 ? -21.558 -4.567 34.498 1.00 94.50 189 GLN A N 1
ATOM 1579 C CA . GLN A 1 189 ? -22.752 -5.416 34.578 1.00 94.50 189 GLN A CA 1
ATOM 1580 C C . GLN A 1 189 ? -22.923 -6.034 35.964 1.00 94.50 189 GLN A C 1
ATOM 1582 O O . GLN A 1 189 ? -23.997 -5.920 36.540 1.00 94.50 189 GLN A O 1
ATOM 1587 N N . ARG A 1 190 ? -21.857 -6.601 36.541 1.00 95.75 190 ARG A N 1
ATOM 1588 C CA . ARG A 1 190 ? -21.920 -7.186 37.890 1.00 95.75 190 ARG A CA 1
ATOM 1589 C C . ARG A 1 190 ? -22.251 -6.155 38.963 1.00 95.75 190 ARG A C 1
ATOM 1591 O O . ARG A 1 190 ? -22.997 -6.475 39.880 1.00 95.75 190 ARG A O 1
ATOM 1598 N N . LEU A 1 191 ? -21.695 -4.943 38.872 1.00 93.94 191 LEU A N 1
ATOM 1599 C CA . LEU A 1 191 ? -22.015 -3.850 39.800 1.00 93.94 191 LEU A CA 1
ATOM 1600 C C . LEU A 1 191 ? -23.508 -3.497 39.754 1.00 93.94 191 LEU A C 1
ATOM 1602 O O . LEU A 1 191 ? -24.130 -3.363 40.804 1.00 93.94 191 LEU A O 1
ATOM 1606 N N . ILE A 1 192 ? -24.083 -3.402 38.551 1.00 93.06 192 ILE A N 1
ATOM 1607 C CA . ILE A 1 192 ? -25.513 -3.125 38.365 1.00 93.06 192 ILE A CA 1
ATOM 1608 C C . ILE A 1 192 ? -26.371 -4.297 38.857 1.00 93.06 192 ILE A C 1
ATOM 1610 O O . ILE A 1 192 ? -27.333 -4.077 39.584 1.00 93.06 192 ILE A O 1
ATOM 1614 N N . GLU A 1 193 ? -26.019 -5.536 38.510 1.00 93.31 193 GLU A N 1
ATOM 1615 C CA . GLU A 1 193 ? -26.723 -6.741 38.971 1.00 93.31 193 GLU A CA 1
ATOM 1616 C C . GLU A 1 193 ? -26.737 -6.829 40.502 1.00 93.31 193 GLU A C 1
ATOM 1618 O O . GLU A 1 193 ? -27.794 -7.030 41.089 1.00 93.31 193 GLU A O 1
ATOM 1623 N N . THR A 1 194 ? -25.595 -6.574 41.148 1.00 91.88 194 THR A N 1
ATOM 1624 C CA . THR A 1 194 ? -25.470 -6.612 42.615 1.00 91.88 194 THR A CA 1
ATOM 1625 C C . THR A 1 194 ? -26.369 -5.555 43.260 1.00 91.88 194 THR A C 1
ATOM 1627 O O . THR A 1 194 ? -27.095 -5.854 44.202 1.00 91.88 194 THR A O 1
ATOM 1630 N N . TYR A 1 195 ? -26.381 -4.331 42.721 1.00 91.06 195 TYR A N 1
ATOM 1631 C CA . TYR A 1 195 ? -27.274 -3.270 43.187 1.00 91.06 195 TYR A CA 1
ATOM 1632 C C . TYR A 1 195 ? -28.760 -3.642 43.040 1.00 91.06 195 TYR A C 1
ATOM 1634 O O . TYR A 1 195 ? -29.546 -3.411 43.959 1.00 91.06 195 TYR A O 1
ATOM 1642 N N . LEU A 1 196 ? -29.157 -4.219 41.900 1.00 88.94 196 LEU A N 1
ATOM 1643 C CA . LEU A 1 196 ? -30.545 -4.617 41.648 1.00 88.94 196 LEU A CA 1
ATOM 1644 C C . LEU A 1 196 ? -30.992 -5.762 42.567 1.00 88.94 196 LEU A C 1
ATOM 1646 O O . LEU A 1 196 ? -32.098 -5.707 43.101 1.00 88.94 196 LEU A O 1
ATOM 1650 N N . GLU A 1 197 ? -30.135 -6.759 42.795 1.00 88.31 197 GLU A N 1
ATOM 1651 C CA . GLU A 1 197 ? -30.401 -7.858 43.731 1.00 88.31 197 GLU A CA 1
ATOM 1652 C C . GLU A 1 197 ? -30.548 -7.342 45.168 1.00 88.31 197 GLU A C 1
ATOM 1654 O O . GLU A 1 197 ? -31.521 -7.670 45.850 1.00 88.31 197 GLU A O 1
ATOM 1659 N N . GLU A 1 198 ? -29.638 -6.470 45.615 1.00 85.12 198 GLU A N 1
ATOM 1660 C CA . GLU A 1 198 ? -29.720 -5.848 46.938 1.00 85.12 198 GLU A CA 1
ATOM 1661 C C . GLU A 1 198 ? -30.994 -5.012 47.084 1.00 85.12 198 GLU A C 1
ATOM 1663 O O . GLU A 1 198 ? -31.639 -5.067 48.131 1.00 85.12 198 GLU A O 1
ATOM 1668 N N . LYS A 1 199 ? -31.405 -4.283 46.040 1.00 84.00 199 LYS A N 1
ATOM 1669 C CA . LYS A 1 199 ? -32.655 -3.509 46.011 1.00 84.00 199 LYS A CA 1
ATOM 1670 C C . LYS A 1 199 ? -33.905 -4.395 46.112 1.00 84.00 199 LYS A C 1
ATOM 1672 O O . LYS A 1 199 ? -34.887 -3.962 46.709 1.00 84.00 199 LYS A O 1
ATOM 1677 N N . GLU A 1 200 ? -33.894 -5.605 45.545 1.00 82.62 200 GLU A N 1
ATOM 1678 C CA . GLU A 1 200 ? -35.028 -6.545 45.594 1.00 82.62 200 GLU A CA 1
ATOM 1679 C C . GLU A 1 200 ? -35.099 -7.360 46.896 1.00 82.62 200 GLU A C 1
ATOM 1681 O O . GLU A 1 200 ? -36.188 -7.546 47.446 1.00 82.62 200 GLU A O 1
ATOM 1686 N N . GLU A 1 201 ? -33.967 -7.871 47.397 1.00 72.69 201 GLU A N 1
ATOM 1687 C CA . GLU A 1 201 ? -33.933 -8.737 48.589 1.00 72.69 201 GLU A CA 1
ATOM 1688 C C . GLU A 1 201 ? -34.203 -7.980 49.884 1.00 72.69 201 GLU A C 1
ATOM 1690 O O . GLU A 1 201 ? -34.673 -8.540 50.883 1.00 72.69 201 GLU A O 1
ATOM 1695 N N . SER A 1 202 ? -33.879 -6.699 49.885 1.00 59.47 202 SER A N 1
ATOM 1696 C CA . SER A 1 202 ? -33.949 -5.890 51.071 1.00 59.47 202 SER A CA 1
ATOM 1697 C C . SER A 1 202 ? -35.195 -5.010 51.035 1.00 59.47 202 SER A C 1
ATOM 1699 O O . SER A 1 202 ? -35.451 -4.257 50.101 1.00 59.47 202 SER A O 1
ATOM 1701 N N . SER A 1 203 ? -35.980 -5.028 52.112 1.00 63.44 203 SER A N 1
ATOM 1702 C CA . SER A 1 203 ? -36.914 -3.934 52.389 1.00 63.44 203 SER A CA 1
ATOM 1703 C C . SER A 1 203 ? -36.128 -2.695 52.858 1.00 63.44 203 SER A C 1
ATOM 1705 O O . SER A 1 203 ? -36.439 -2.145 53.920 1.00 63.44 203 SER A O 1
ATOM 1707 N N . LEU A 1 204 ? -35.027 -2.348 52.173 1.00 61.00 204 LEU A N 1
ATOM 1708 C CA . LEU A 1 204 ? -34.202 -1.193 52.513 1.00 61.00 204 LEU A CA 1
ATOM 1709 C C . LEU A 1 204 ? -35.085 0.049 52.483 1.00 61.00 204 LEU A C 1
ATOM 1711 O O . LEU A 1 204 ? -35.993 0.186 51.660 1.00 61.00 204 LEU A O 1
ATOM 1715 N N . ASP A 1 205 ? -34.832 0.943 53.431 1.00 74.62 205 ASP A N 1
ATOM 1716 C CA . ASP A 1 205 ? -35.460 2.248 53.379 1.00 74.62 205 ASP A CA 1
ATOM 1717 C C . ASP A 1 205 ? -34.878 3.062 52.214 1.00 74.62 205 ASP A C 1
ATOM 1719 O O . ASP A 1 205 ? -33.773 2.819 51.726 1.00 74.62 205 ASP A O 1
ATOM 1723 N N . THR A 1 206 ? -35.623 4.075 51.790 1.00 78.50 206 THR A N 1
ATOM 1724 C CA . THR A 1 206 ? -35.249 4.979 50.697 1.00 78.50 206 THR A CA 1
ATOM 1725 C C . THR A 1 206 ? -33.851 5.597 50.876 1.00 78.50 206 THR A C 1
ATOM 1727 O O . THR A 1 206 ? -33.158 5.879 49.898 1.00 78.50 206 THR A O 1
ATOM 1730 N N . SER A 1 207 ? -33.413 5.812 52.125 1.00 82.06 207 SER A N 1
ATOM 1731 C CA . 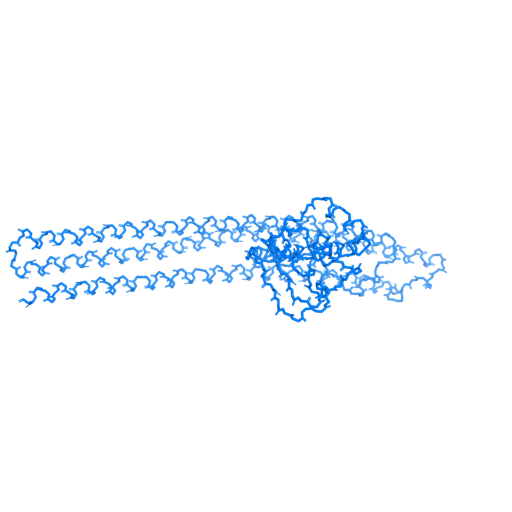SER A 1 207 ? -32.100 6.397 52.431 1.00 82.06 207 SER A CA 1
ATOM 1732 C C . SER A 1 207 ? -30.969 5.437 52.075 1.00 82.06 207 SER A C 1
ATOM 1734 O O . SER A 1 207 ? -30.006 5.818 51.413 1.00 82.06 207 SER A O 1
ATOM 1736 N N . SER A 1 208 ? -31.091 4.183 52.492 1.00 82.62 208 SER A N 1
ATOM 1737 C CA . SER A 1 208 ? -30.064 3.167 52.289 1.00 82.62 208 SER A CA 1
ATOM 1738 C C . SER A 1 208 ? -29.992 2.674 50.841 1.00 82.62 208 SER A C 1
ATOM 1740 O O . SER A 1 208 ? -28.891 2.426 50.352 1.00 82.62 208 SER A O 1
ATOM 1742 N N . THR A 1 209 ? -31.108 2.636 50.104 1.00 83.19 209 THR A N 1
ATOM 1743 C CA . THR A 1 209 ? -31.084 2.399 48.647 1.00 83.19 209 THR A CA 1
ATOM 1744 C C . THR A 1 209 ? -30.386 3.527 47.888 1.00 83.19 209 THR A C 1
ATOM 1746 O O . THR A 1 209 ? -29.659 3.267 46.929 1.00 83.19 209 THR A O 1
ATOM 1749 N N . SER A 1 210 ? -30.572 4.780 48.322 1.00 86.38 210 SER A N 1
ATOM 1750 C CA . SER A 1 210 ? -29.909 5.939 47.712 1.00 86.38 210 SER A CA 1
ATOM 1751 C C . SER A 1 210 ? -28.397 5.925 47.945 1.00 86.38 210 SER A C 1
ATOM 1753 O O . SER A 1 210 ? -27.642 6.223 47.024 1.00 86.38 210 SER A O 1
ATOM 1755 N N . GLU A 1 211 ? -27.938 5.558 49.146 1.00 88.69 211 GLU A N 1
ATOM 1756 C CA . GLU A 1 211 ? -26.502 5.438 49.443 1.00 88.69 211 GLU A CA 1
ATOM 1757 C C . GLU A 1 211 ? -25.822 4.383 48.556 1.00 88.69 211 GLU A C 1
ATOM 1759 O O . GLU A 1 211 ? -24.725 4.614 48.051 1.00 88.69 211 GLU A O 1
ATOM 1764 N N . ARG A 1 212 ? -26.494 3.249 48.315 1.00 88.88 212 ARG A N 1
ATOM 1765 C CA . ARG A 1 212 ? -25.969 2.128 47.509 1.00 88.88 212 ARG A CA 1
ATOM 1766 C C . ARG A 1 212 ? -25.921 2.479 46.032 1.00 88.88 212 ARG A C 1
ATOM 1768 O O . ARG A 1 212 ? -24.942 2.165 45.360 1.00 88.88 212 ARG A O 1
ATOM 1775 N N . LEU A 1 213 ? -26.933 3.199 45.548 1.00 91.12 213 LEU A N 1
ATOM 1776 C CA . LEU A 1 213 ? -26.947 3.738 44.192 1.00 91.12 213 LEU A CA 1
ATOM 1777 C C . LEU A 1 213 ? -25.762 4.693 43.958 1.00 91.12 213 LEU A C 1
ATOM 1779 O O . LEU A 1 213 ? -25.074 4.589 42.941 1.00 91.12 213 LEU A O 1
ATOM 1783 N N . ASP A 1 214 ? -25.486 5.585 44.914 1.00 91.88 214 ASP A N 1
ATOM 1784 C CA . ASP A 1 214 ? -24.350 6.510 44.834 1.00 91.88 214 ASP A CA 1
ATOM 1785 C C . ASP A 1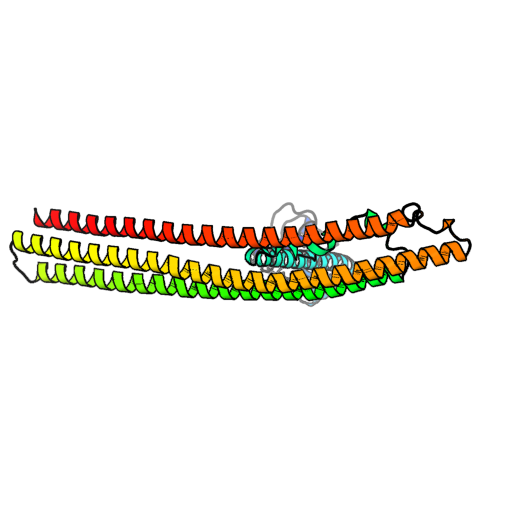 214 ? -22.993 5.782 44.913 1.00 91.88 214 ASP A C 1
ATOM 1787 O O . ASP A 1 214 ? -22.041 6.186 44.241 1.00 91.88 214 ASP A O 1
ATOM 1791 N N . GLU A 1 215 ? -22.875 4.723 45.723 1.00 93.12 215 GLU A N 1
ATOM 1792 C CA . GLU A 1 215 ? -21.679 3.866 45.792 1.00 93.12 215 GLU A CA 1
ATOM 1793 C C . GLU A 1 215 ? -21.430 3.142 44.461 1.00 93.12 215 GLU A C 1
ATOM 1795 O O . GLU A 1 215 ? -20.331 3.238 43.910 1.00 93.12 215 GLU A O 1
ATOM 1800 N N . MET A 1 216 ? -22.457 2.503 43.891 1.00 94.81 216 MET A N 1
ATOM 1801 C CA . MET A 1 216 ? -22.374 1.833 42.591 1.00 94.81 216 MET A CA 1
ATOM 1802 C C . MET A 1 216 ? -21.999 2.816 41.475 1.00 94.81 216 MET A C 1
ATOM 1804 O O . MET A 1 216 ? -21.108 2.523 40.677 1.00 94.81 216 MET A O 1
ATOM 1808 N N . TRP A 1 217 ? -22.626 3.996 41.422 1.00 95.94 217 TRP A N 1
ATOM 1809 C CA . TRP A 1 217 ? -22.285 5.017 40.428 1.00 95.94 217 TRP A CA 1
ATOM 1810 C C . TRP A 1 217 ? -20.824 5.462 40.535 1.00 95.94 217 TRP A C 1
ATOM 1812 O O . TRP A 1 217 ? -20.147 5.557 39.511 1.00 95.94 217 TRP A O 1
ATOM 1822 N N . LYS A 1 218 ? -20.307 5.681 41.754 1.00 95.81 218 LYS A N 1
ATOM 1823 C CA . LYS A 1 218 ? -18.884 6.008 41.952 1.00 95.81 218 LYS A CA 1
ATOM 1824 C C . LYS A 1 218 ? -17.990 4.910 41.388 1.00 95.81 218 LYS A C 1
ATOM 1826 O O . LYS A 1 218 ? -17.081 5.229 40.631 1.00 95.81 218 LYS A O 1
ATOM 1831 N N . SER A 1 219 ? -18.281 3.643 41.680 1.00 96.38 219 SER A N 1
ATOM 1832 C CA . SER A 1 219 ? -17.502 2.518 41.152 1.00 96.38 219 SER A CA 1
ATOM 1833 C C . SER A 1 219 ? -17.577 2.405 39.626 1.00 96.38 219 SER A C 1
ATOM 1835 O O . SER A 1 219 ? -16.554 2.181 38.985 1.00 96.38 219 SER A O 1
ATOM 1837 N N . LEU A 1 220 ? -18.750 2.615 39.017 1.00 96.38 220 LEU A N 1
ATOM 1838 C CA . LEU A 1 220 ? -18.898 2.633 37.555 1.00 96.38 220 LEU A CA 1
ATOM 1839 C C . LEU A 1 220 ? -18.073 3.757 36.912 1.00 96.38 220 LEU A C 1
ATOM 1841 O O . LEU A 1 220 ? -17.390 3.534 35.913 1.00 96.38 220 LEU A O 1
ATOM 1845 N N . MET A 1 221 ? -18.110 4.955 37.499 1.00 96.25 221 MET A N 1
ATOM 1846 C CA . MET A 1 221 ? -17.323 6.095 37.032 1.00 96.25 221 MET A CA 1
ATOM 1847 C C . MET A 1 221 ? -15.817 5.866 37.208 1.00 96.25 221 MET A C 1
ATOM 1849 O O . MET A 1 221 ? -15.048 6.201 36.310 1.00 96.25 221 MET A O 1
ATOM 1853 N N . GLU A 1 222 ? -15.386 5.287 38.332 1.00 96.88 222 GLU A N 1
ATOM 1854 C CA . GLU A 1 222 ? -13.983 4.935 38.589 1.00 96.88 222 GLU A CA 1
ATOM 1855 C C . GLU A 1 222 ? -13.452 3.929 37.560 1.00 96.88 222 GLU A C 1
ATOM 1857 O O . GLU A 1 222 ? -12.382 4.146 36.988 1.00 96.88 222 GLU A O 1
ATOM 1862 N N . GLU A 1 223 ? -14.210 2.870 37.267 1.00 95.94 223 GLU A N 1
ATOM 1863 C CA . GLU A 1 223 ? -13.843 1.877 36.250 1.00 95.94 223 GLU A CA 1
ATOM 1864 C C . GLU A 1 223 ? -13.772 2.490 34.840 1.00 95.94 223 GLU A C 1
ATOM 1866 O O . GLU A 1 223 ? -12.857 2.178 34.075 1.00 95.94 223 GLU A O 1
ATOM 1871 N N . GLU A 1 224 ? -14.696 3.391 34.487 1.00 96.56 224 GLU A N 1
ATOM 1872 C CA . GLU A 1 224 ? -14.695 4.072 33.186 1.00 96.56 224 GLU A CA 1
ATOM 1873 C C . GLU A 1 224 ? -13.507 5.038 33.040 1.00 96.56 224 GLU A C 1
ATOM 1875 O O . GLU A 1 224 ? -12.866 5.069 31.986 1.00 96.56 224 GLU A O 1
ATOM 1880 N N . VAL A 1 225 ? -13.165 5.786 34.096 1.00 96.00 225 VAL A N 1
ATOM 1881 C CA . VAL A 1 225 ? -11.973 6.652 34.119 1.00 96.00 225 VAL A CA 1
ATOM 1882 C C . VAL A 1 225 ? -10.703 5.817 33.974 1.00 96.00 225 VAL A C 1
ATOM 1884 O O . VAL A 1 225 ? -9.863 6.130 33.131 1.00 96.00 225 VAL A O 1
ATOM 1887 N N . LEU A 1 226 ? -10.583 4.724 34.731 1.00 96.62 226 LEU A N 1
ATOM 1888 C CA . LEU A 1 226 ? -9.420 3.842 34.665 1.00 96.62 226 LEU A CA 1
ATOM 1889 C C . LEU A 1 226 ? -9.266 3.210 33.273 1.00 96.62 226 LEU A C 1
ATOM 1891 O O . LEU A 1 226 ? -8.158 3.138 32.737 1.00 96.62 226 LEU A O 1
ATOM 1895 N N . LEU A 1 227 ? -10.367 2.767 32.659 1.00 97.44 227 LEU A N 1
ATOM 1896 C CA . LEU A 1 227 ? -10.355 2.223 31.302 1.00 97.44 227 LEU A CA 1
ATOM 1897 C C . LEU A 1 227 ? -9.896 3.271 30.278 1.00 97.44 227 LEU A C 1
ATOM 1899 O O . LEU A 1 227 ? -9.084 2.953 29.406 1.00 97.44 227 LEU A O 1
ATOM 1903 N N . PHE A 1 228 ? -10.399 4.503 30.380 1.00 97.75 228 PHE A N 1
ATOM 1904 C CA . PHE A 1 228 ? -9.990 5.602 29.508 1.00 97.75 228 PHE A CA 1
ATOM 1905 C C . PHE A 1 228 ? -8.494 5.905 29.651 1.00 97.75 228 PHE A C 1
ATOM 1907 O O . PHE A 1 228 ? -7.779 5.950 28.650 1.00 97.75 228 PHE A O 1
ATOM 1914 N N . GLU A 1 229 ? -7.991 6.039 30.882 1.00 97.00 229 GLU A N 1
ATOM 1915 C CA . GLU A 1 229 ? -6.566 6.268 31.150 1.00 97.00 229 GLU A CA 1
ATOM 1916 C C . GLU A 1 229 ? -5.689 5.142 30.583 1.00 97.00 229 GLU A C 1
ATOM 1918 O O . GLU A 1 229 ? -4.684 5.410 29.917 1.00 97.00 229 GLU A O 1
ATOM 1923 N N . ASN A 1 230 ? -6.100 3.885 30.774 1.00 96.19 230 ASN A N 1
ATOM 1924 C CA . ASN A 1 230 ? -5.385 2.719 30.261 1.00 96.19 230 ASN A CA 1
ATOM 1925 C C . ASN A 1 230 ? -5.329 2.696 28.730 1.00 96.19 230 ASN A C 1
ATOM 1927 O O . ASN A 1 230 ? -4.273 2.412 28.162 1.00 96.19 230 ASN A O 1
ATOM 1931 N N . ILE A 1 231 ? -6.435 3.002 28.046 1.00 97.56 231 ILE A N 1
ATOM 1932 C CA . ILE A 1 231 ? -6.449 3.025 26.578 1.00 97.56 231 ILE A CA 1
ATOM 1933 C C . ILE A 1 231 ? -5.647 4.209 26.050 1.00 97.56 231 ILE A C 1
ATOM 1935 O O . ILE A 1 231 ? -4.866 4.019 25.124 1.00 97.56 231 ILE A O 1
ATOM 1939 N N . VAL A 1 232 ? -5.750 5.396 26.651 1.00 96.56 232 VAL A N 1
ATOM 1940 C CA . VAL A 1 232 ? -4.938 6.560 26.258 1.00 96.56 232 VAL A CA 1
ATOM 1941 C C . VAL A 1 232 ? -3.442 6.268 26.412 1.00 96.56 232 VAL A C 1
ATOM 1943 O O . VAL A 1 232 ? -2.671 6.542 25.492 1.00 96.56 232 VAL A O 1
ATOM 1946 N N . ALA A 1 233 ? -3.025 5.656 27.524 1.00 96.62 233 ALA A N 1
ATOM 1947 C CA . ALA A 1 233 ? -1.643 5.218 27.713 1.00 96.62 233 ALA A CA 1
ATOM 1948 C C . ALA A 1 233 ? -1.238 4.132 26.698 1.00 96.62 233 ALA A C 1
ATOM 1950 O O . ALA A 1 233 ? -0.133 4.164 26.149 1.00 96.62 233 ALA A O 1
ATOM 1951 N N . GLY A 1 234 ? -2.148 3.198 26.406 1.00 97.62 234 GLY A N 1
ATOM 1952 C CA . GLY A 1 234 ? -1.973 2.176 25.379 1.00 97.62 234 GLY A CA 1
ATOM 1953 C C . GLY A 1 234 ? -1.768 2.765 23.982 1.00 97.62 234 GLY A C 1
ATOM 1954 O O . GLY A 1 234 ? -0.883 2.305 23.265 1.00 97.62 234 GLY A O 1
ATOM 1955 N N . ILE A 1 235 ? -2.522 3.808 23.615 1.00 98.19 235 ILE A N 1
ATOM 1956 C CA . ILE A 1 235 ? -2.385 4.513 22.333 1.00 98.19 235 ILE A CA 1
ATOM 1957 C C . ILE A 1 235 ? -0.988 5.136 22.208 1.00 98.19 235 ILE A C 1
ATOM 1959 O O . ILE A 1 235 ? -0.375 5.009 21.151 1.00 98.19 235 ILE A O 1
ATOM 1963 N N . GLU A 1 236 ? -0.433 5.737 23.265 1.00 97.06 236 GLU A N 1
ATOM 1964 C CA . GLU A 1 236 ? 0.924 6.310 23.207 1.00 97.06 236 GLU A CA 1
ATOM 1965 C C . GLU A 1 236 ? 2.015 5.225 23.095 1.00 97.06 236 GLU A C 1
ATOM 1967 O O . GLU A 1 236 ? 2.979 5.362 22.331 1.00 97.06 236 GLU A O 1
ATOM 1972 N N . GLY A 1 237 ? 1.850 4.103 23.803 1.00 97.25 237 GLY A N 1
ATOM 1973 C CA . GLY A 1 237 ? 2.732 2.942 23.651 1.00 97.25 237 GLY A CA 1
ATOM 1974 C C . GLY A 1 237 ? 2.689 2.372 22.229 1.00 97.25 237 GLY A C 1
ATOM 1975 O O . GLY A 1 237 ? 3.726 2.116 21.612 1.00 97.25 237 GLY A O 1
ATOM 1976 N N . PHE A 1 238 ? 1.487 2.252 21.673 1.00 98.12 238 PHE A N 1
ATOM 1977 C CA . PHE A 1 238 ? 1.256 1.801 20.307 1.00 98.12 238 PHE A CA 1
ATOM 1978 C C . PHE A 1 238 ? 1.799 2.784 19.259 1.00 98.12 238 PHE A C 1
ATOM 1980 O O . PHE A 1 238 ? 2.423 2.360 18.286 1.00 98.12 238 PHE A O 1
ATOM 1987 N N . ARG A 1 239 ? 1.664 4.097 19.482 1.00 98.19 239 ARG A N 1
ATOM 1988 C CA . ARG A 1 239 ? 2.296 5.135 18.659 1.00 98.19 239 ARG A CA 1
ATOM 1989 C C . ARG A 1 239 ? 3.803 4.921 18.575 1.00 98.19 239 ARG A C 1
ATOM 1991 O O . ARG A 1 239 ? 4.349 4.899 17.475 1.00 98.19 239 ARG A O 1
ATOM 1998 N N . THR A 1 240 ? 4.458 4.710 19.715 1.00 97.75 240 THR A N 1
ATOM 1999 C CA . THR A 1 240 ? 5.901 4.435 19.765 1.00 97.75 240 THR A CA 1
ATOM 2000 C C . THR A 1 240 ? 6.254 3.169 18.975 1.00 97.75 240 THR A C 1
ATOM 2002 O O . THR A 1 240 ? 7.230 3.156 18.226 1.00 97.75 240 THR A O 1
ATOM 2005 N N . SER A 1 241 ? 5.439 2.114 19.087 1.00 97.62 241 SER A N 1
ATOM 2006 C CA . SER A 1 241 ? 5.606 0.875 18.312 1.00 97.62 241 SER A CA 1
ATOM 2007 C C . SER A 1 241 ? 5.519 1.120 16.797 1.00 97.62 241 SER A C 1
ATOM 2009 O O . SER A 1 241 ? 6.424 0.739 16.049 1.00 97.62 241 SER A O 1
ATOM 2011 N N . LEU A 1 242 ? 4.493 1.844 16.332 1.00 97.69 242 LEU A N 1
ATOM 2012 C CA . LEU A 1 242 ? 4.339 2.199 14.917 1.00 97.69 242 LEU A CA 1
ATOM 2013 C C . LEU A 1 242 ? 5.483 3.080 14.399 1.00 97.69 242 LEU A C 1
ATOM 2015 O O . LEU A 1 242 ? 5.979 2.850 13.293 1.00 97.69 242 LEU A O 1
ATOM 2019 N N . GLU A 1 243 ? 5.912 4.075 15.179 1.00 97.31 243 GLU A N 1
ATOM 2020 C CA . GLU A 1 243 ? 7.040 4.942 14.828 1.00 97.31 243 GLU A CA 1
ATOM 2021 C C . GLU A 1 243 ? 8.343 4.137 14.690 1.00 97.31 243 GLU A C 1
ATOM 2023 O O . GLU A 1 243 ? 9.111 4.383 13.756 1.00 97.31 243 GLU A O 1
ATOM 2028 N N . ASN A 1 244 ? 8.557 3.125 15.537 1.00 97.69 244 ASN A N 1
ATOM 2029 C CA . ASN A 1 244 ? 9.696 2.211 15.429 1.00 97.69 244 ASN A CA 1
ATOM 2030 C C . ASN A 1 244 ? 9.631 1.351 14.158 1.00 97.69 244 ASN A C 1
ATOM 2032 O O . ASN A 1 244 ? 10.607 1.321 13.407 1.00 97.69 244 ASN A O 1
ATOM 2036 N N . LEU A 1 245 ? 8.486 0.718 13.863 1.00 97.44 245 LEU A N 1
ATOM 2037 C CA . LEU A 1 245 ? 8.296 -0.067 12.631 1.00 97.44 245 LEU A CA 1
ATOM 2038 C C . LEU A 1 245 ? 8.550 0.782 11.375 1.00 97.44 245 LEU A C 1
ATOM 2040 O O . LEU A 1 245 ? 9.211 0.355 10.429 1.00 97.44 245 LEU A O 1
ATOM 2044 N N . ILE A 1 246 ? 8.066 2.024 11.365 1.00 96.50 246 ILE A N 1
ATOM 2045 C CA . ILE A 1 246 ? 8.300 2.952 10.253 1.00 96.50 246 ILE A CA 1
ATOM 2046 C C . ILE A 1 246 ? 9.761 3.409 10.192 1.00 96.50 246 ILE A C 1
ATOM 2048 O O . ILE A 1 246 ? 10.311 3.547 9.098 1.00 96.50 246 ILE A O 1
ATOM 2052 N N . GLY A 1 247 ? 10.416 3.594 11.337 1.00 97.00 247 GLY A N 1
ATOM 2053 C CA . GLY A 1 247 ? 11.852 3.852 11.409 1.00 97.00 247 GLY A CA 1
ATOM 2054 C C . GLY A 1 247 ? 12.681 2.726 10.785 1.00 97.00 247 GLY A C 1
ATOM 2055 O O . GLY A 1 247 ? 13.558 2.998 9.962 1.00 97.00 247 GLY A O 1
ATOM 2056 N N . GLU A 1 248 ? 12.371 1.469 11.111 1.00 96.94 248 GLU A N 1
ATOM 2057 C CA . GLU A 1 248 ? 12.991 0.282 10.503 1.00 96.94 248 GLU A CA 1
ATOM 2058 C C . GLU A 1 248 ? 12.763 0.248 8.986 1.00 96.94 248 GLU A C 1
ATOM 2060 O O . GLU A 1 248 ? 13.712 0.069 8.213 1.00 96.94 248 GLU A O 1
ATOM 2065 N N . PHE A 1 249 ? 11.526 0.496 8.543 1.00 97.12 249 PHE A N 1
ATOM 2066 C CA . PHE A 1 249 ? 11.199 0.597 7.123 1.00 97.12 249 PHE A CA 1
ATOM 2067 C C . PHE A 1 249 ? 12.052 1.656 6.416 1.00 97.12 249 PHE A C 1
ATOM 2069 O O . PHE A 1 249 ? 12.639 1.374 5.370 1.00 97.12 249 PHE A O 1
ATOM 2076 N N . PHE A 1 250 ? 12.184 2.857 6.987 1.00 96.25 250 PHE A N 1
ATOM 2077 C CA . PHE A 1 250 ? 12.987 3.928 6.394 1.00 96.25 250 PHE A CA 1
ATOM 2078 C C . PHE A 1 250 ? 14.464 3.565 6.278 1.00 96.25 250 PHE A C 1
ATOM 2080 O O . PHE A 1 250 ? 15.089 3.902 5.272 1.00 96.25 250 PHE A O 1
ATOM 2087 N N . GLN A 1 251 ? 15.030 2.874 7.268 1.00 96.19 251 GLN A N 1
ATOM 2088 C CA . GLN A 1 251 ? 16.418 2.414 7.206 1.00 96.19 251 GLN A CA 1
ATOM 2089 C C . GLN A 1 251 ? 16.618 1.402 6.073 1.00 96.19 251 GLN A C 1
ATOM 2091 O O . GLN A 1 251 ? 17.543 1.543 5.272 1.00 96.19 251 GLN A O 1
ATOM 2096 N N . ARG A 1 252 ? 15.718 0.420 5.950 1.00 96.75 252 ARG A N 1
ATOM 2097 C CA . ARG A 1 252 ? 15.768 -0.580 4.872 1.00 96.75 252 ARG A CA 1
ATOM 2098 C C . ARG A 1 252 ? 15.573 0.067 3.498 1.00 96.75 252 ARG A C 1
ATOM 2100 O O . ARG A 1 252 ? 16.346 -0.198 2.579 1.00 96.75 252 ARG A O 1
ATOM 2107 N N . ALA A 1 253 ? 14.606 0.977 3.377 1.00 95.81 253 ALA A N 1
ATOM 2108 C CA . ALA A 1 253 ? 14.359 1.726 2.151 1.00 95.81 253 ALA A CA 1
ATOM 2109 C C . ALA A 1 253 ? 15.564 2.593 1.754 1.00 95.81 253 ALA A C 1
ATOM 2111 O O . ALA A 1 253 ? 15.938 2.635 0.582 1.00 95.81 253 ALA A O 1
ATOM 2112 N N . GLN A 1 254 ? 16.221 3.233 2.727 1.00 95.19 254 GLN A N 1
ATOM 2113 C CA . GLN A 1 254 ? 17.440 4.007 2.497 1.00 95.19 254 GLN A CA 1
ATOM 2114 C C . GLN A 1 254 ? 18.551 3.154 1.885 1.00 95.19 254 GLN A C 1
ATOM 2116 O O . GLN A 1 254 ? 19.224 3.617 0.965 1.00 95.19 254 GLN A O 1
ATOM 2121 N N . THR A 1 255 ? 18.737 1.923 2.362 1.00 96.81 255 THR A N 1
ATOM 2122 C CA . THR A 1 255 ? 19.739 1.005 1.806 1.00 96.81 255 THR A CA 1
ATOM 2123 C C . THR A 1 255 ? 19.472 0.720 0.326 1.00 96.81 255 THR A C 1
ATOM 2125 O O . THR A 1 255 ? 20.399 0.786 -0.482 1.00 96.81 255 THR A O 1
ATOM 2128 N N . CYS A 1 256 ? 18.217 0.482 -0.069 1.00 96.75 256 CYS A N 1
ATOM 2129 C CA . CYS A 1 256 ? 17.859 0.305 -1.481 1.00 96.75 256 CYS A CA 1
ATOM 2130 C C . CYS A 1 256 ? 18.112 1.578 -2.304 1.00 96.75 256 CYS A C 1
ATOM 2132 O O . CYS A 1 256 ? 18.715 1.514 -3.372 1.00 96.75 256 CYS A O 1
ATOM 2134 N N . LEU A 1 257 ? 17.703 2.747 -1.804 1.00 94.31 257 LEU A N 1
ATOM 2135 C CA . LEU A 1 257 ? 17.895 4.019 -2.510 1.00 94.31 257 LEU A CA 1
ATOM 2136 C C . LEU A 1 257 ? 19.379 4.385 -2.667 1.00 94.31 257 LEU A C 1
ATOM 2138 O O . LEU A 1 257 ? 19.768 4.921 -3.703 1.00 94.31 257 LEU A O 1
ATOM 2142 N N . ASN A 1 258 ? 20.220 4.058 -1.683 1.00 95.50 258 ASN A N 1
ATOM 2143 C CA . ASN A 1 258 ? 21.673 4.211 -1.790 1.00 95.50 258 ASN A CA 1
ATOM 2144 C C . ASN A 1 258 ? 22.254 3.303 -2.873 1.00 95.50 258 ASN A C 1
ATOM 2146 O O . ASN A 1 258 ? 23.022 3.775 -3.701 1.00 95.50 258 ASN A O 1
ATOM 2150 N N . ARG A 1 259 ? 21.822 2.040 -2.940 1.00 97.38 259 ARG A N 1
ATOM 2151 C CA . ARG A 1 259 ? 22.246 1.116 -4.002 1.00 97.38 259 ARG A CA 1
ATOM 2152 C C . ARG A 1 259 ? 21.827 1.588 -5.394 1.00 97.38 259 ARG A C 1
ATOM 2154 O O . ARG A 1 259 ? 22.576 1.391 -6.345 1.00 97.38 259 ARG A O 1
ATOM 2161 N N . ILE A 1 260 ? 20.666 2.239 -5.524 1.00 95.88 260 ILE A N 1
ATOM 2162 C CA . ILE A 1 260 ? 20.271 2.884 -6.787 1.00 95.88 260 ILE A CA 1
ATOM 2163 C C . ILE A 1 260 ? 21.251 4.010 -7.136 1.00 95.88 260 ILE A C 1
ATOM 2165 O O . ILE A 1 260 ? 21.701 4.069 -8.272 1.00 95.88 260 ILE A O 1
ATOM 2169 N N . ARG A 1 261 ? 21.636 4.860 -6.173 1.00 94.38 261 ARG A N 1
ATOM 2170 C CA . ARG A 1 261 ? 22.630 5.932 -6.398 1.00 94.38 261 ARG A CA 1
ATOM 2171 C C . ARG A 1 261 ? 24.013 5.406 -6.751 1.00 94.38 261 ARG A C 1
ATOM 2173 O O . ARG A 1 261 ? 24.706 6.017 -7.553 1.00 94.38 261 ARG A O 1
ATOM 2180 N N . GLU A 1 262 ? 24.431 4.308 -6.136 1.00 96.38 262 GLU A N 1
ATOM 2181 C CA . GLU A 1 262 ? 25.700 3.655 -6.455 1.00 96.38 262 GLU A CA 1
ATOM 2182 C C . GLU A 1 262 ? 25.674 3.105 -7.883 1.00 96.38 262 GLU A C 1
ATOM 2184 O O . GLU A 1 262 ? 26.600 3.356 -8.649 1.00 96.38 262 GLU A O 1
ATOM 2189 N N . ALA A 1 263 ? 24.591 2.421 -8.269 1.00 96.62 263 ALA A N 1
ATOM 2190 C CA . ALA A 1 263 ? 24.409 1.937 -9.635 1.00 96.62 263 ALA A CA 1
ATOM 2191 C C . ALA A 1 263 ? 24.370 3.086 -10.657 1.00 96.62 263 ALA A C 1
ATOM 2193 O O . ALA A 1 263 ? 24.958 2.954 -11.728 1.00 96.62 263 ALA A O 1
ATOM 2194 N N . ASP A 1 264 ? 23.725 4.198 -10.303 1.00 95.56 264 ASP A N 1
ATOM 2195 C CA . ASP A 1 264 ? 23.654 5.426 -11.100 1.00 95.56 264 ASP A CA 1
ATOM 2196 C C . ASP A 1 264 ? 25.041 6.058 -11.276 1.00 95.56 264 ASP A C 1
ATOM 2198 O O . ASP A 1 264 ? 25.449 6.350 -12.391 1.00 95.56 264 ASP A O 1
ATOM 2202 N N . SER A 1 265 ? 25.831 6.169 -10.201 1.00 95.62 265 SER A N 1
ATOM 2203 C CA . SER A 1 265 ? 27.207 6.679 -10.279 1.00 95.62 265 SER A CA 1
ATOM 2204 C C . SER A 1 265 ? 28.086 5.813 -11.179 1.00 95.62 265 SER A C 1
ATOM 2206 O O . SER A 1 265 ? 28.771 6.341 -12.044 1.00 95.62 265 SER A O 1
ATOM 2208 N N . VAL A 1 266 ? 28.025 4.486 -11.019 1.00 96.75 266 VAL A N 1
ATOM 2209 C CA . VAL A 1 266 ? 28.791 3.550 -11.859 1.00 96.75 266 VAL A CA 1
ATOM 2210 C C . VAL A 1 266 ? 28.387 3.667 -13.330 1.00 96.75 266 VAL A C 1
ATOM 2212 O O . VAL A 1 266 ? 29.241 3.584 -14.209 1.00 96.75 266 VAL A O 1
ATOM 2215 N N . TYR A 1 267 ? 27.096 3.856 -13.605 1.00 96.38 267 TYR A N 1
ATOM 2216 C CA . TYR A 1 267 ? 26.595 4.092 -14.956 1.00 96.38 267 TYR A CA 1
ATOM 2217 C C . TYR A 1 267 ? 27.122 5.406 -15.540 1.00 96.38 267 TYR A C 1
ATOM 2219 O O . TYR A 1 267 ? 2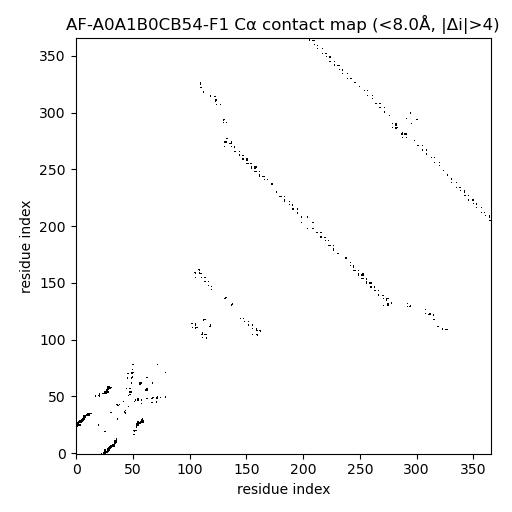7.625 5.403 -16.660 1.00 96.38 267 TYR A O 1
ATOM 2227 N N . LEU A 1 268 ? 27.037 6.506 -14.788 1.00 95.19 268 LEU A N 1
ATOM 2228 C CA . LEU A 1 268 ? 27.490 7.828 -15.225 1.00 95.19 268 LEU A CA 1
ATOM 2229 C C . LEU A 1 268 ? 28.989 7.842 -15.542 1.00 95.19 268 LEU A C 1
ATOM 2231 O O . LEU A 1 268 ? 29.371 8.350 -16.594 1.00 95.19 268 LEU A O 1
ATOM 2235 N N . ASP A 1 269 ? 29.807 7.232 -14.681 1.00 94.75 269 ASP A N 1
ATOM 2236 C CA . ASP A 1 269 ? 31.258 7.141 -14.872 1.00 94.75 269 ASP A CA 1
ATOM 2237 C C . ASP A 1 269 ? 31.594 6.335 -16.145 1.00 94.75 269 ASP A C 1
ATOM 2239 O O . ASP A 1 269 ? 32.399 6.759 -16.976 1.00 94.75 269 ASP A O 1
ATOM 2243 N N . ALA A 1 270 ? 30.928 5.191 -16.348 1.00 95.62 270 ALA A N 1
ATOM 2244 C CA . ALA A 1 270 ? 31.121 4.360 -17.538 1.00 95.62 270 ALA A CA 1
ATOM 2245 C C . ALA A 1 270 ? 30.603 5.029 -18.825 1.00 95.62 270 ALA A C 1
ATOM 2247 O O . ALA A 1 270 ? 31.169 4.838 -19.904 1.00 95.62 270 ALA A O 1
ATOM 2248 N N . LEU A 1 271 ? 29.523 5.809 -18.726 1.00 95.12 271 LEU A N 1
ATOM 2249 C CA . LEU A 1 271 ? 28.962 6.559 -19.846 1.00 95.12 271 LEU A CA 1
ATOM 2250 C C . LEU A 1 271 ? 29.908 7.679 -20.286 1.00 95.12 271 LEU A C 1
ATOM 2252 O O . LEU A 1 271 ? 30.096 7.871 -21.486 1.00 95.12 271 LEU A O 1
ATOM 2256 N N . GLU A 1 272 ? 30.521 8.395 -19.342 1.00 92.19 272 GLU A N 1
ATOM 2257 C CA . GLU A 1 272 ? 31.505 9.438 -19.645 1.00 92.19 272 GLU A CA 1
ATOM 2258 C C . GLU A 1 272 ? 32.696 8.874 -20.424 1.00 92.19 272 GLU A C 1
ATOM 2260 O O . GLU A 1 272 ? 33.079 9.430 -21.460 1.00 92.19 272 GLU A O 1
ATOM 2265 N N . GLU A 1 273 ? 33.227 7.730 -19.987 1.00 92.62 273 GLU A N 1
ATOM 2266 C CA . GLU A 1 273 ? 34.293 7.021 -20.696 1.00 92.62 273 GLU A CA 1
ATOM 2267 C C . GLU A 1 273 ? 33.849 6.620 -22.112 1.00 92.62 273 GLU A C 1
ATOM 2269 O O . GLU A 1 273 ? 34.529 6.944 -23.087 1.00 92.62 273 GLU A O 1
ATOM 2274 N N . ALA A 1 274 ? 32.675 5.994 -22.253 1.00 93.38 274 ALA A N 1
ATOM 2275 C CA . ALA A 1 274 ? 32.162 5.535 -23.545 1.00 93.38 274 ALA A CA 1
ATOM 2276 C C . ALA A 1 274 ? 31.931 6.684 -24.544 1.00 93.38 274 ALA A C 1
ATOM 2278 O O . ALA A 1 274 ? 32.330 6.586 -25.708 1.00 93.38 274 ALA A O 1
ATOM 2279 N N . VAL A 1 275 ? 31.330 7.792 -24.101 1.00 92.06 275 VAL A N 1
ATOM 2280 C CA . VAL A 1 275 ? 31.086 8.966 -24.956 1.00 92.06 275 VAL A CA 1
ATOM 2281 C C . VAL A 1 275 ? 32.407 9.616 -25.377 1.00 92.06 275 VAL A C 1
ATOM 2283 O O . VAL A 1 275 ? 32.572 9.990 -26.542 1.00 92.06 275 VAL A O 1
ATOM 2286 N N . THR A 1 276 ? 33.375 9.707 -24.463 1.00 90.31 276 THR A N 1
ATOM 2287 C CA . THR A 1 276 ? 34.699 10.276 -24.753 1.00 90.31 276 THR A CA 1
ATOM 2288 C C . THR A 1 276 ? 35.470 9.414 -25.756 1.00 90.31 276 THR A C 1
ATOM 2290 O O . THR A 1 276 ? 36.017 9.936 -26.733 1.00 90.31 276 THR A O 1
ATOM 2293 N N . GLU A 1 277 ? 35.475 8.090 -25.571 1.00 91.44 277 GLU A N 1
ATOM 2294 C CA . GLU A 1 277 ? 36.071 7.135 -26.513 1.00 91.44 277 GLU A CA 1
ATOM 2295 C C . GLU A 1 277 ? 35.443 7.233 -27.906 1.00 91.44 277 GLU A C 1
ATOM 2297 O O . GLU A 1 277 ? 36.165 7.289 -28.908 1.00 91.44 277 GLU A O 1
ATOM 2302 N N . PHE A 1 278 ? 34.110 7.307 -27.984 1.00 91.88 278 PHE A N 1
ATOM 2303 C CA . PHE A 1 278 ? 33.388 7.455 -29.246 1.00 91.88 278 PHE A CA 1
ATOM 2304 C C . PHE A 1 278 ? 33.833 8.710 -30.003 1.00 91.88 278 PHE A C 1
ATOM 2306 O O . PHE A 1 278 ? 34.155 8.648 -31.192 1.00 91.88 278 PHE A O 1
ATOM 2313 N N . ILE A 1 279 ? 33.903 9.852 -29.319 1.00 89.44 279 ILE A N 1
ATOM 2314 C CA . ILE A 1 279 ? 34.302 11.123 -29.931 1.00 89.44 279 ILE A CA 1
ATOM 2315 C C . ILE A 1 279 ? 35.751 11.074 -30.401 1.00 89.44 279 ILE A C 1
ATOM 2317 O O . ILE A 1 279 ? 36.027 11.417 -31.554 1.00 89.44 279 ILE A O 1
ATOM 2321 N N . MET A 1 280 ? 36.668 10.586 -29.560 1.00 89.44 280 MET A N 1
ATOM 2322 C CA . MET A 1 280 ? 38.073 10.417 -29.940 1.00 89.44 280 MET A CA 1
ATOM 2323 C C . MET A 1 280 ? 38.223 9.524 -31.179 1.00 89.44 280 MET A C 1
ATOM 2325 O O . MET A 1 280 ? 38.989 9.854 -32.092 1.00 89.44 280 MET A O 1
ATOM 2329 N N . LEU A 1 281 ? 37.461 8.427 -31.259 1.00 91.50 281 LEU A N 1
ATOM 2330 C CA . LEU A 1 281 ? 37.447 7.531 -32.415 1.00 91.50 281 LEU A CA 1
ATOM 2331 C C . LEU A 1 281 ? 36.963 8.243 -33.687 1.00 91.50 281 LEU A C 1
ATOM 2333 O O . LEU A 1 281 ? 37.576 8.081 -34.748 1.00 91.50 281 LEU A O 1
ATOM 2337 N N . LYS A 1 282 ? 35.889 9.042 -33.606 1.00 91.12 282 LYS A N 1
ATOM 2338 C CA . LYS A 1 282 ? 35.353 9.793 -34.756 1.00 91.12 282 LYS A CA 1
ATOM 2339 C C . LYS A 1 282 ? 36.303 10.886 -35.234 1.00 91.12 282 LYS A C 1
ATOM 2341 O O . LYS A 1 282 ? 36.501 10.999 -36.444 1.00 91.12 282 LYS A O 1
ATOM 2346 N N . ILE A 1 283 ? 36.932 11.623 -34.317 1.00 89.56 283 ILE A N 1
ATOM 2347 C CA . ILE A 1 283 ? 37.947 12.637 -34.643 1.00 89.56 283 ILE A CA 1
ATOM 2348 C C . ILE A 1 283 ? 39.144 11.973 -35.336 1.00 89.56 283 ILE A C 1
ATOM 2350 O O . ILE A 1 283 ? 39.513 12.351 -36.445 1.00 89.56 283 ILE A O 1
ATOM 2354 N N . THR A 1 284 ? 39.698 10.910 -34.744 1.00 92.75 284 THR A N 1
ATOM 2355 C CA . THR A 1 284 ? 40.879 10.210 -35.289 1.00 92.75 284 THR A CA 1
ATOM 2356 C C . THR A 1 284 ? 40.594 9.565 -36.649 1.00 92.75 284 THR A C 1
ATOM 2358 O O . THR A 1 284 ? 41.474 9.473 -37.502 1.00 92.75 284 THR A O 1
ATOM 2361 N N . SER A 1 285 ? 39.345 9.154 -36.883 1.00 92.81 285 SER A N 1
ATOM 2362 C CA . SER A 1 285 ? 38.896 8.572 -38.154 1.00 92.81 285 SER A CA 1
ATOM 2363 C C . SER A 1 285 ? 38.485 9.613 -39.204 1.00 92.81 285 SER A C 1
ATOM 2365 O O . SER A 1 285 ? 38.008 9.224 -40.271 1.00 92.81 285 SER A O 1
ATOM 2367 N N . ASN A 1 286 ? 38.639 10.914 -38.923 1.00 89.94 286 ASN A N 1
ATOM 2368 C CA . ASN A 1 286 ? 38.223 12.020 -39.790 1.00 89.94 286 ASN A CA 1
ATOM 2369 C C . ASN A 1 286 ? 36.714 11.988 -40.140 1.00 89.94 286 ASN A C 1
ATOM 2371 O O . ASN A 1 286 ? 36.315 12.288 -41.267 1.00 89.94 286 ASN A O 1
ATOM 2375 N N . ARG A 1 287 ? 35.877 11.580 -39.174 1.00 89.56 287 ARG A N 1
ATOM 2376 C CA . ARG A 1 287 ? 34.405 11.454 -39.264 1.00 89.56 287 ARG A CA 1
ATOM 2377 C C . ARG A 1 287 ? 33.689 12.340 -38.240 1.00 89.56 287 ARG A C 1
ATOM 2379 O O . ARG A 1 287 ? 32.708 11.939 -37.619 1.00 89.56 287 ARG A O 1
ATOM 2386 N N . GLU A 1 288 ? 34.178 13.560 -38.045 1.00 86.62 288 GLU A N 1
ATOM 2387 C CA . GLU A 1 288 ? 33.619 14.522 -37.079 1.00 86.62 288 GLU A CA 1
ATOM 2388 C C . GLU A 1 288 ? 32.166 14.929 -37.382 1.00 86.62 288 GLU A C 1
ATOM 2390 O O . GLU A 1 288 ? 31.425 15.367 -36.504 1.00 86.62 288 GLU A O 1
ATOM 2395 N N . ASN A 1 289 ? 31.730 14.773 -38.633 1.00 86.00 289 ASN A N 1
ATOM 2396 C CA . ASN A 1 289 ? 30.353 15.004 -39.061 1.00 86.00 289 ASN A CA 1
ATOM 2397 C C . ASN A 1 289 ? 29.347 13.997 -38.474 1.00 86.00 289 ASN A C 1
ATOM 2399 O O . ASN A 1 289 ? 28.157 14.296 -38.463 1.00 86.00 289 ASN A O 1
ATOM 2403 N N . GLU A 1 290 ? 29.808 12.838 -37.995 1.00 86.69 290 GLU A N 1
ATOM 2404 C CA . GLU A 1 290 ? 28.979 11.823 -37.331 1.00 86.69 290 GLU A CA 1
ATOM 2405 C C . GLU A 1 290 ? 28.810 12.089 -35.822 1.00 86.69 290 GLU A C 1
ATOM 2407 O O . GLU A 1 290 ? 28.031 11.401 -35.168 1.00 86.69 290 GLU A O 1
ATOM 2412 N N . ILE A 1 291 ? 29.518 13.077 -35.259 1.00 85.62 291 ILE A N 1
ATOM 2413 C CA . ILE A 1 291 ? 29.379 13.470 -33.851 1.00 85.62 291 ILE A CA 1
ATOM 2414 C C . ILE A 1 291 ? 28.108 14.324 -33.701 1.00 85.62 291 ILE A C 1
ATOM 2416 O O . ILE A 1 291 ? 27.979 15.338 -34.406 1.00 85.62 291 ILE A O 1
ATOM 2420 N N . PRO A 1 292 ? 27.184 13.972 -32.782 1.00 84.38 292 PRO A N 1
ATOM 2421 C CA . PRO A 1 292 ? 26.013 14.791 -32.489 1.00 84.38 292 PRO A CA 1
ATOM 2422 C C . PRO A 1 292 ? 26.404 16.241 -32.197 1.00 84.38 292 PRO A C 1
ATOM 2424 O O . PRO A 1 292 ? 27.372 16.497 -31.483 1.00 84.38 292 PRO A O 1
ATOM 2427 N N . ALA A 1 293 ? 25.655 17.205 -32.744 1.00 81.75 293 ALA A N 1
ATOM 2428 C CA . ALA A 1 293 ? 25.985 18.629 -32.619 1.00 81.75 293 ALA A CA 1
ATOM 2429 C C . ALA A 1 293 ? 26.152 19.067 -31.153 1.00 81.75 293 ALA A C 1
ATOM 2431 O O . ALA A 1 293 ? 27.061 19.834 -30.841 1.00 81.75 293 ALA A O 1
ATOM 2432 N N . ASP A 1 294 ? 25.331 18.502 -30.267 1.00 77.56 294 ASP A N 1
ATOM 2433 C CA . ASP A 1 294 ? 25.323 18.765 -28.828 1.00 77.56 294 ASP A CA 1
ATOM 2434 C C . ASP A 1 294 ? 26.534 18.199 -28.067 1.00 77.56 294 ASP A C 1
ATOM 2436 O O . ASP A 1 294 ? 26.690 18.512 -26.888 1.00 77.56 294 ASP A O 1
ATOM 2440 N N . LEU A 1 295 ? 27.366 17.372 -28.713 1.00 81.31 295 LEU A N 1
ATOM 2441 C CA . LEU A 1 295 ? 28.539 16.704 -28.131 1.00 81.31 295 LEU A CA 1
ATOM 2442 C C . LEU A 1 295 ? 29.864 17.117 -28.791 1.00 81.31 295 LEU A C 1
ATOM 2444 O O . LEU A 1 295 ? 30.899 16.512 -28.534 1.00 81.31 295 LEU A O 1
ATOM 2448 N N . LYS A 1 296 ? 29.863 18.135 -29.660 1.00 75.06 296 LYS A N 1
ATOM 2449 C CA . LYS A 1 296 ? 31.088 18.591 -30.346 1.00 75.06 296 LYS A CA 1
ATOM 2450 C C . LYS A 1 296 ? 32.078 19.323 -29.439 1.00 75.06 296 LYS A C 1
ATOM 2452 O O . LYS A 1 296 ? 33.243 19.444 -29.801 1.00 75.06 296 LYS A O 1
ATOM 2457 N N . ASP A 1 297 ? 31.618 19.822 -28.297 1.00 74.62 297 ASP A N 1
ATOM 2458 C CA . ASP A 1 297 ? 32.450 20.488 -27.297 1.00 74.62 297 ASP A CA 1
ATOM 2459 C C . ASP A 1 297 ? 32.711 19.537 -26.119 1.00 74.62 297 ASP A C 1
ATOM 2461 O O . ASP A 1 297 ? 31.784 19.180 -25.392 1.00 74.62 297 ASP A O 1
ATOM 2465 N N . SER A 1 298 ? 33.968 19.119 -25.942 1.00 61.84 298 SER A N 1
ATOM 2466 C CA . SER A 1 298 ? 34.365 18.128 -24.932 1.00 61.84 298 SER A CA 1
ATOM 2467 C C . SER A 1 298 ? 34.095 18.601 -23.499 1.00 61.84 298 SER A C 1
ATOM 2469 O O . SER A 1 298 ? 33.664 17.800 -22.671 1.00 61.84 298 SER A O 1
ATOM 2471 N N . ASP A 1 299 ? 34.273 19.897 -23.210 1.00 68.69 299 ASP A N 1
ATOM 2472 C CA . ASP A 1 299 ? 33.993 20.470 -21.883 1.00 68.69 299 ASP A CA 1
ATOM 2473 C C . ASP A 1 299 ? 32.478 20.504 -21.593 1.00 68.69 299 ASP A C 1
ATOM 2475 O O . ASP A 1 299 ? 32.035 20.472 -20.440 1.00 68.69 299 ASP A O 1
ATOM 2479 N N . SER A 1 300 ? 31.655 20.489 -22.648 1.00 76.12 300 SER A N 1
ATOM 2480 C CA . SER A 1 300 ? 30.198 20.397 -22.545 1.00 76.12 300 SER A CA 1
ATOM 2481 C C . SER A 1 300 ? 29.728 19.008 -22.100 1.00 76.12 300 SER A C 1
ATOM 2483 O O . SER A 1 300 ? 28.702 18.903 -21.432 1.00 76.12 300 SER A O 1
ATOM 2485 N N . ILE A 1 301 ? 30.468 17.940 -22.416 1.00 80.12 301 ILE A N 1
ATOM 2486 C CA . ILE A 1 301 ? 30.048 16.550 -22.163 1.00 80.12 301 ILE A CA 1
ATOM 2487 C C . ILE A 1 301 ? 30.115 16.220 -20.681 1.00 80.12 301 ILE A C 1
ATOM 2489 O O . ILE A 1 301 ? 29.102 15.826 -20.103 1.00 80.12 301 ILE A O 1
ATOM 2493 N N . ALA A 1 302 ? 31.274 16.447 -20.059 1.00 82.88 302 ALA A N 1
ATOM 2494 C CA . ALA A 1 302 ? 31.444 16.253 -18.623 1.00 82.88 302 ALA A CA 1
ATOM 2495 C C . ALA A 1 302 ? 30.413 17.093 -17.852 1.00 82.88 302 ALA A C 1
ATOM 2497 O O . ALA A 1 302 ? 29.732 16.598 -16.956 1.00 82.88 302 ALA A O 1
ATOM 2498 N N . SER A 1 303 ? 30.194 18.347 -18.271 1.00 86.88 303 SER A N 1
ATOM 2499 C CA . SER A 1 303 ? 29.159 19.203 -17.683 1.00 86.88 303 SER A CA 1
ATOM 2500 C C . SER A 1 303 ? 27.743 18.625 -17.833 1.00 86.88 303 SER A C 1
ATOM 2502 O O . SER A 1 303 ? 26.976 18.645 -16.869 1.00 86.88 303 SER A O 1
ATOM 2504 N N . LYS A 1 304 ? 27.384 18.085 -19.006 1.00 87.50 304 LYS A N 1
ATOM 2505 C CA . LYS A 1 304 ? 26.073 17.458 -19.263 1.00 87.50 304 LYS A CA 1
ATOM 2506 C C . LYS A 1 304 ? 25.860 16.208 -18.412 1.00 87.50 304 LYS A C 1
ATOM 2508 O O . LYS A 1 304 ? 24.800 16.084 -17.802 1.00 87.50 304 LYS A O 1
ATOM 2513 N N . ILE A 1 305 ? 26.853 15.323 -18.326 1.00 90.69 305 ILE A N 1
ATOM 2514 C CA . ILE A 1 305 ? 26.777 14.092 -17.522 1.00 90.69 305 ILE A CA 1
ATOM 2515 C C . ILE A 1 305 ? 26.671 14.433 -16.031 1.00 90.69 305 ILE A C 1
ATOM 2517 O O . ILE A 1 305 ? 25.809 13.895 -15.337 1.00 90.69 305 ILE A O 1
ATOM 2521 N N . ILE A 1 306 ? 27.453 15.405 -15.547 1.00 90.31 306 ILE A N 1
ATOM 2522 C CA . ILE A 1 306 ? 27.349 15.902 -14.167 1.00 90.31 306 ILE A CA 1
ATOM 2523 C C . ILE A 1 306 ? 25.946 16.460 -13.891 1.00 90.31 306 ILE A C 1
ATOM 2525 O O . ILE A 1 306 ? 25.355 16.148 -12.855 1.00 90.31 306 ILE A O 1
ATOM 2529 N N . GLN A 1 307 ? 25.390 17.266 -14.800 1.00 91.19 307 GLN A N 1
ATOM 2530 C CA . GLN A 1 307 ? 24.036 17.812 -14.655 1.00 91.19 307 GLN A CA 1
ATOM 2531 C C . GLN A 1 307 ? 22.968 16.710 -14.652 1.00 91.19 307 GLN A C 1
ATOM 2533 O O . GLN A 1 307 ? 22.054 16.758 -13.827 1.00 91.19 307 GLN A O 1
ATOM 2538 N N . MET A 1 308 ? 23.092 15.704 -15.525 1.00 92.69 308 MET A N 1
ATOM 2539 C CA . MET A 1 308 ? 22.216 14.528 -15.539 1.00 92.69 308 MET A CA 1
ATOM 2540 C C . MET A 1 308 ? 22.260 13.805 -14.188 1.00 92.69 308 MET A C 1
ATOM 2542 O O . MET A 1 308 ? 21.219 13.657 -13.547 1.00 92.69 308 MET A O 1
ATOM 2546 N N . GLY A 1 309 ? 23.456 13.483 -13.689 1.00 93.88 309 GLY A N 1
ATOM 2547 C CA . GLY A 1 309 ? 23.625 12.818 -12.398 1.00 93.88 309 GLY A CA 1
ATOM 2548 C C . GLY A 1 309 ? 23.102 13.629 -11.210 1.00 93.88 309 GLY A C 1
ATOM 2549 O O . GLY A 1 309 ? 22.489 13.083 -10.291 1.00 93.88 309 GLY A O 1
ATOM 2550 N N . GLN A 1 310 ? 23.273 14.955 -11.213 1.00 94.12 310 GLN A N 1
ATOM 2551 C CA . GLN A 1 310 ? 22.682 15.823 -10.186 1.00 94.12 310 GLN A CA 1
ATOM 2552 C C . GLN A 1 310 ? 21.152 15.747 -10.198 1.00 94.12 310 GLN A C 1
ATOM 2554 O O . GLN A 1 310 ? 20.527 15.614 -9.144 1.00 94.12 310 GLN A O 1
ATOM 2559 N N . ARG A 1 311 ? 20.542 15.789 -11.385 1.00 94.56 311 ARG A N 1
ATOM 2560 C CA . ARG A 1 311 ? 19.089 15.702 -11.562 1.00 94.56 311 ARG A CA 1
ATOM 2561 C C . ARG A 1 311 ? 18.544 14.352 -11.094 1.00 94.56 311 ARG A C 1
ATOM 2563 O O . ARG A 1 311 ? 17.560 14.320 -10.355 1.00 94.56 311 ARG A O 1
ATOM 2570 N N . GLN A 1 312 ? 19.215 13.260 -11.456 1.00 94.31 312 GLN A N 1
ATOM 2571 C CA . GLN A 1 312 ? 18.881 11.895 -11.038 1.00 94.31 312 GLN A CA 1
ATOM 2572 C C . GLN A 1 312 ? 18.927 11.752 -9.513 1.00 94.31 312 GLN A C 1
ATOM 2574 O O . GLN A 1 312 ? 17.959 11.301 -8.896 1.00 94.31 312 GLN A O 1
ATOM 2579 N N . ARG A 1 313 ? 19.995 12.243 -8.872 1.00 93.50 313 ARG A N 1
ATOM 2580 C CA . ARG A 1 313 ? 20.119 12.256 -7.404 1.00 93.50 313 ARG A CA 1
ATOM 2581 C C . ARG A 1 313 ? 18.993 13.039 -6.736 1.00 93.50 313 ARG A C 1
ATOM 2583 O O . ARG A 1 313 ? 18.378 12.519 -5.805 1.00 93.50 313 ARG A O 1
ATOM 2590 N N . LEU A 1 314 ? 18.669 14.229 -7.249 1.00 94.56 314 LEU A N 1
ATOM 2591 C CA . LEU A 1 314 ? 17.563 15.046 -6.740 1.00 94.56 314 LEU A CA 1
ATOM 2592 C C . LEU A 1 314 ? 16.216 14.319 -6.839 1.00 94.56 314 LEU A C 1
ATOM 2594 O O . LEU A 1 314 ? 15.435 14.361 -5.890 1.00 94.56 314 LEU A O 1
ATOM 2598 N N . LYS A 1 315 ? 15.946 13.608 -7.941 1.00 94.06 315 LYS A N 1
ATOM 2599 C CA . LYS A 1 315 ? 14.724 12.795 -8.090 1.00 94.06 315 LYS A CA 1
ATOM 2600 C C . LYS A 1 315 ? 14.651 11.673 -7.054 1.00 94.06 315 LYS A C 1
ATOM 2602 O O . LYS A 1 315 ? 13.590 11.448 -6.467 1.00 94.06 315 LYS A O 1
ATOM 2607 N N . ILE A 1 316 ? 15.769 10.999 -6.786 1.00 93.00 316 ILE A N 1
ATOM 2608 C CA . ILE A 1 316 ? 15.846 9.937 -5.772 1.00 93.00 316 ILE A CA 1
ATOM 2609 C C . ILE A 1 316 ? 15.654 10.518 -4.357 1.00 93.00 316 ILE A C 1
ATOM 2611 O O . ILE A 1 316 ? 14.919 9.944 -3.553 1.00 93.00 316 ILE A O 1
ATOM 2615 N N . ASP A 1 317 ? 16.293 11.650 -4.037 1.00 92.31 317 ASP A N 1
ATOM 2616 C CA . ASP A 1 317 ? 16.126 12.354 -2.753 1.00 92.31 317 ASP A CA 1
ATOM 2617 C C . ASP A 1 317 ? 14.682 12.822 -2.528 1.00 92.31 317 ASP A C 1
ATOM 2619 O O . ASP A 1 317 ? 14.121 12.609 -1.453 1.00 92.31 317 ASP A O 1
ATOM 2623 N N . GLU A 1 318 ? 14.055 13.409 -3.545 1.00 93.50 318 GLU A N 1
ATOM 2624 C CA . GLU A 1 318 ? 12.668 13.866 -3.461 1.00 93.50 318 GLU A CA 1
ATOM 2625 C C . GLU A 1 318 ? 11.708 12.694 -3.241 1.00 93.50 318 GLU A C 1
ATOM 2627 O O . GLU A 1 318 ? 10.812 12.758 -2.400 1.00 93.50 318 GLU A O 1
ATOM 2632 N N . THR A 1 319 ? 11.950 11.574 -3.921 1.00 90.88 319 THR A N 1
ATOM 2633 C CA . THR A 1 319 ? 11.167 10.348 -3.739 1.00 90.88 319 THR A CA 1
ATOM 2634 C C . THR A 1 319 ? 11.245 9.836 -2.301 1.00 90.88 319 THR A C 1
ATOM 2636 O O . THR A 1 319 ? 10.220 9.530 -1.686 1.00 90.88 319 THR A O 1
ATOM 2639 N N . LYS A 1 320 ? 12.453 9.804 -1.723 1.00 92.38 320 LYS A N 1
ATOM 2640 C CA . LYS A 1 320 ? 12.648 9.474 -0.307 1.00 92.38 320 LYS A CA 1
ATOM 2641 C C . LYS A 1 320 ? 11.863 10.423 0.597 1.00 92.38 320 LYS A C 1
ATOM 2643 O O . LYS A 1 320 ? 11.217 9.977 1.542 1.00 92.38 320 LYS A O 1
ATOM 2648 N N . ARG A 1 321 ? 11.943 11.730 0.332 1.00 94.75 321 ARG A N 1
ATOM 2649 C CA . ARG A 1 321 ? 11.275 12.761 1.133 1.00 94.75 321 ARG A CA 1
ATOM 2650 C C . ARG A 1 321 ? 9.764 12.549 1.148 1.00 94.75 321 ARG A C 1
ATOM 2652 O O . ARG A 1 321 ? 9.172 12.548 2.223 1.00 94.75 321 ARG A O 1
ATOM 2659 N N . VAL A 1 322 ? 9.163 12.319 -0.019 1.00 92.81 322 VAL A N 1
ATOM 2660 C CA . VAL A 1 322 ? 7.723 12.058 -0.156 1.00 92.81 322 VAL A CA 1
ATOM 2661 C C . VAL A 1 322 ? 7.314 10.788 0.591 1.00 92.81 322 VAL A C 1
ATOM 2663 O O . VAL A 1 322 ? 6.322 10.818 1.315 1.00 92.81 322 VAL A O 1
ATOM 2666 N N . LEU A 1 323 ? 8.085 9.700 0.479 1.00 93.81 323 LEU A N 1
ATOM 2667 C CA . LEU A 1 323 ? 7.841 8.458 1.226 1.00 93.81 323 LEU A CA 1
ATOM 2668 C C . LEU A 1 323 ? 7.820 8.710 2.739 1.00 93.81 323 LEU A C 1
ATOM 2670 O O . LEU A 1 323 ? 6.890 8.289 3.429 1.00 93.81 323 LEU A O 1
ATOM 2674 N N . VAL A 1 324 ? 8.838 9.410 3.251 1.00 94.31 324 VAL A N 1
ATOM 2675 C CA . VAL A 1 324 ? 8.967 9.698 4.686 1.00 94.31 324 VAL A CA 1
ATOM 2676 C C . VAL A 1 324 ? 7.819 10.571 5.176 1.00 94.31 324 VAL A C 1
ATOM 2678 O O . VAL A 1 324 ? 7.249 10.293 6.230 1.00 94.31 324 VAL A O 1
ATOM 2681 N N . GLU A 1 325 ? 7.469 11.607 4.416 1.00 95.69 325 GLU A N 1
ATOM 2682 C CA . GLU A 1 325 ? 6.385 12.520 4.770 1.00 95.69 325 GLU A CA 1
ATOM 2683 C C . GLU A 1 325 ? 5.042 11.788 4.832 1.00 95.69 325 GLU A C 1
ATOM 2685 O O . GLU A 1 325 ? 4.346 11.871 5.840 1.00 95.69 325 GLU A O 1
ATOM 2690 N N . LYS A 1 326 ? 4.715 10.990 3.806 1.00 95.81 326 LYS A N 1
ATOM 2691 C CA . LYS A 1 326 ? 3.465 10.219 3.758 1.00 95.81 326 LYS A CA 1
ATOM 2692 C C . LYS A 1 326 ? 3.310 9.280 4.947 1.00 95.81 326 LYS A C 1
ATOM 2694 O O . LYS A 1 326 ? 2.257 9.261 5.576 1.00 95.81 326 LYS A O 1
ATOM 2699 N N . ALA A 1 327 ? 4.357 8.526 5.275 1.00 96.00 327 ALA A N 1
ATOM 2700 C CA . ALA A 1 327 ? 4.313 7.596 6.397 1.00 96.00 327 ALA A CA 1
ATOM 2701 C C . ALA A 1 327 ? 4.168 8.322 7.747 1.00 96.00 327 ALA A C 1
ATOM 2703 O O . ALA A 1 327 ? 3.405 7.872 8.597 1.00 96.00 327 ALA A O 1
ATOM 2704 N N . LYS A 1 328 ? 4.842 9.465 7.941 1.00 96.00 328 LYS A N 1
ATOM 2705 C CA . LYS A 1 328 ? 4.708 10.274 9.165 1.00 96.00 328 LYS A CA 1
ATOM 2706 C C . LYS A 1 328 ? 3.320 10.888 9.319 1.00 96.00 328 LYS A C 1
ATOM 2708 O O . LYS A 1 328 ? 2.765 10.852 10.415 1.00 96.00 328 LYS A O 1
ATOM 2713 N N . VAL A 1 329 ? 2.776 11.444 8.236 1.00 97.50 329 VAL A N 1
ATOM 2714 C CA . VAL A 1 329 ? 1.412 11.989 8.212 1.00 97.50 329 VAL A CA 1
ATOM 2715 C C . VAL A 1 329 ? 0.412 10.891 8.554 1.00 97.50 329 VAL A C 1
ATOM 2717 O O . VAL A 1 329 ? -0.387 11.079 9.463 1.00 97.50 329 VAL A O 1
ATOM 2720 N N . TRP A 1 330 ? 0.542 9.716 7.932 1.00 97.69 330 TRP A N 1
ATOM 2721 C CA . TRP A 1 330 ? -0.331 8.577 8.204 1.00 97.69 330 TRP A CA 1
ATOM 2722 C C . TRP A 1 330 ? -0.313 8.143 9.678 1.00 97.69 330 TRP A C 1
ATOM 2724 O O . TRP A 1 330 ? -1.379 7.958 10.254 1.00 97.69 330 TRP A O 1
ATOM 2734 N N . VAL A 1 331 ? 0.861 8.023 10.320 1.00 97.19 331 VAL A N 1
ATOM 2735 C CA . VAL A 1 331 ? 0.928 7.687 11.762 1.00 97.19 331 VAL A CA 1
ATOM 2736 C C . VAL A 1 331 ? 0.201 8.728 12.589 1.00 97.19 331 VAL A C 1
ATOM 2738 O O . VAL A 1 331 ? -0.587 8.382 13.463 1.00 97.19 331 VAL A O 1
ATOM 2741 N N . LYS A 1 332 ? 0.475 10.007 12.325 1.00 97.75 332 LYS A N 1
ATOM 2742 C CA . LYS A 1 332 ? -0.127 11.103 13.077 1.00 97.75 332 LYS A CA 1
ATOM 2743 C C . LYS A 1 332 ? -1.650 11.067 12.963 1.00 97.75 332 LYS A C 1
ATOM 2745 O O . LYS A 1 332 ? -2.320 11.125 13.985 1.00 97.75 332 LYS A O 1
ATOM 2750 N N . GLU A 1 333 ? -2.172 10.969 11.743 1.00 98.19 333 GLU A N 1
ATOM 2751 C CA . GLU A 1 333 ? -3.613 10.915 11.480 1.00 98.19 333 GLU A CA 1
ATOM 2752 C C . GLU A 1 333 ? -4.248 9.696 12.151 1.00 98.19 333 GLU A C 1
ATOM 2754 O O . GLU A 1 333 ? -5.200 9.853 12.907 1.00 98.19 333 GLU A O 1
ATOM 2759 N N . PHE A 1 334 ? -3.654 8.513 11.990 1.00 97.81 334 PHE A N 1
ATOM 2760 C CA . PHE A 1 334 ? -4.174 7.279 12.576 1.00 97.81 334 PHE A CA 1
ATOM 2761 C C . PHE A 1 334 ? -4.224 7.314 14.112 1.00 97.81 334 PHE A C 1
ATOM 2763 O O . PHE A 1 334 ? -5.192 6.865 14.720 1.00 97.81 334 PHE A O 1
ATOM 2770 N N . ILE A 1 335 ? -3.194 7.863 14.762 1.00 98.19 335 ILE A N 1
ATOM 2771 C CA . ILE A 1 335 ? -3.176 8.005 16.223 1.00 98.19 335 ILE A CA 1
ATOM 2772 C C . ILE A 1 335 ? -4.184 9.059 16.696 1.00 98.19 335 ILE A C 1
ATOM 2774 O O . ILE A 1 335 ? -4.848 8.853 17.713 1.00 98.19 335 ILE A O 1
ATOM 2778 N N . CYS A 1 336 ? -4.333 10.170 15.967 1.00 98.12 336 CYS A N 1
ATOM 2779 C CA . CYS A 1 336 ? -5.363 11.164 16.264 1.00 98.12 336 CYS A CA 1
ATOM 2780 C C . CYS A 1 336 ? -6.771 10.557 16.176 1.00 98.12 336 CYS A C 1
ATOM 2782 O O . CYS A 1 336 ? -7.551 10.745 17.106 1.00 98.12 336 CYS A O 1
ATOM 2784 N N . GLU A 1 337 ? -7.062 9.781 15.128 1.00 98.19 337 GLU A N 1
ATOM 2785 C CA . GLU A 1 337 ? -8.338 9.069 14.975 1.00 98.19 337 GLU A CA 1
ATOM 2786 C C . GLU A 1 337 ? -8.615 8.146 16.172 1.00 98.19 337 GLU A C 1
ATOM 2788 O O . GLU A 1 337 ? -9.691 8.211 16.760 1.00 98.19 337 GLU A O 1
ATOM 2793 N N . LEU A 1 338 ? -7.628 7.355 16.612 1.00 97.69 338 LEU A N 1
ATOM 2794 C CA . LEU A 1 338 ? -7.782 6.473 17.778 1.00 97.69 338 LEU A CA 1
ATOM 2795 C C . LEU A 1 338 ? -8.071 7.240 19.078 1.00 97.69 338 LEU A C 1
ATOM 2797 O O . LEU A 1 338 ? -8.898 6.805 19.882 1.00 97.69 338 LEU A O 1
ATOM 2801 N N . HIS A 1 339 ? -7.410 8.379 19.296 1.00 97.38 339 HIS A N 1
ATOM 2802 C CA . HIS A 1 339 ? -7.700 9.231 20.450 1.00 97.38 339 HIS A CA 1
ATOM 2803 C C . HIS A 1 339 ? -9.111 9.819 20.390 1.00 97.38 339 HIS A C 1
ATOM 2805 O O . HIS A 1 339 ? -9.804 9.842 21.406 1.00 97.38 339 HIS A O 1
ATOM 2811 N N . GLU A 1 340 ? -9.543 10.296 19.223 1.00 97.75 340 GLU A N 1
ATOM 2812 C CA . GLU A 1 340 ? -10.880 10.864 19.037 1.00 97.75 340 GLU A CA 1
ATOM 2813 C C . GLU A 1 340 ? -11.977 9.816 19.249 1.00 97.75 340 GLU A C 1
ATOM 2815 O O . GLU A 1 340 ? -12.945 10.079 19.969 1.00 97.75 340 GLU A O 1
ATOM 2820 N N . GLU A 1 341 ? -11.800 8.613 18.695 1.00 97.06 341 GLU A N 1
ATOM 2821 C CA . GLU A 1 341 ? -12.696 7.474 18.908 1.00 97.06 341 GLU A CA 1
ATOM 2822 C C . GLU A 1 341 ? -12.835 7.138 20.399 1.00 97.06 341 GLU A C 1
ATOM 2824 O O . GLU A 1 341 ? -13.944 6.930 20.898 1.00 97.06 341 GLU A O 1
ATOM 2829 N N . GLU A 1 342 ? -11.720 7.117 21.129 1.00 97.31 342 GLU A N 1
ATOM 2830 C CA . GLU A 1 342 ? -11.708 6.798 22.552 1.00 97.31 342 GLU A CA 1
ATOM 2831 C C . GLU A 1 342 ? -12.354 7.897 23.409 1.00 97.31 342 GLU A C 1
ATOM 2833 O O . GLU A 1 342 ? -13.160 7.597 24.291 1.00 97.31 342 GLU A O 1
ATOM 2838 N N . VAL A 1 343 ? -12.089 9.173 23.111 1.00 97.12 343 VAL A N 1
ATOM 2839 C CA . VAL A 1 343 ? -12.754 10.308 23.774 1.00 97.12 343 VAL A CA 1
ATOM 2840 C C . VAL A 1 343 ? -14.262 10.269 23.542 1.00 97.12 343 VAL A C 1
ATOM 2842 O O . VAL A 1 343 ? -15.037 10.495 24.476 1.00 97.12 343 VAL A O 1
ATOM 2845 N N . GLN A 1 344 ? -14.700 9.988 22.313 1.00 97.62 344 GLN A N 1
ATOM 2846 C CA . GLN A 1 344 ? -16.123 9.915 22.006 1.00 97.62 344 GLN A CA 1
ATOM 2847 C C . GLN A 1 344 ? -16.789 8.738 22.723 1.00 97.62 344 GLN A C 1
ATOM 2849 O O . GLN A 1 344 ? -17.873 8.904 23.284 1.00 97.62 344 GLN A O 1
ATOM 2854 N N . ARG A 1 345 ? -16.134 7.572 22.752 1.00 97.00 345 ARG A N 1
ATOM 2855 C CA . ARG A 1 345 ? -16.620 6.401 23.485 1.00 97.00 345 ARG A CA 1
ATOM 2856 C C . ARG A 1 345 ? -16.772 6.705 24.970 1.00 97.00 345 ARG A C 1
ATOM 2858 O O . ARG A 1 345 ? -17.839 6.454 25.520 1.00 97.00 345 ARG A O 1
ATOM 2865 N N . ASN A 1 346 ? -15.740 7.262 25.604 1.00 97.00 346 ASN A N 1
ATOM 2866 C CA . ASN A 1 346 ? -15.765 7.574 27.031 1.00 97.00 346 ASN A CA 1
ATOM 2867 C C . ASN A 1 346 ? -16.898 8.545 27.389 1.00 97.00 346 ASN A C 1
ATOM 2869 O O . ASN A 1 346 ? -17.661 8.303 28.321 1.00 97.00 346 ASN A O 1
ATOM 2873 N N . ARG A 1 347 ? -17.081 9.604 26.590 1.00 97.00 347 ARG A N 1
ATOM 2874 C CA . ARG A 1 347 ? -18.194 10.547 26.773 1.00 97.00 347 ARG A CA 1
ATOM 2875 C C . ARG A 1 347 ? -19.555 9.869 26.667 1.00 97.00 347 ARG A C 1
ATOM 2877 O O . ARG A 1 347 ? -20.420 10.151 27.490 1.00 97.00 347 ARG A O 1
ATOM 2884 N N . ASN A 1 348 ? -19.741 8.997 25.677 1.00 96.75 348 ASN A N 1
ATOM 2885 C CA . ASN A 1 348 ? -20.995 8.264 25.509 1.00 96.75 348 ASN A CA 1
ATOM 2886 C C . ASN A 1 348 ? -21.271 7.364 26.725 1.00 96.75 348 ASN A C 1
ATOM 2888 O O . ASN A 1 348 ? -22.357 7.446 27.288 1.00 96.75 348 ASN A O 1
ATOM 2892 N N . ASN A 1 349 ? -20.275 6.605 27.195 1.00 95.19 349 ASN A N 1
ATOM 2893 C CA . ASN A 1 349 ? -20.416 5.753 28.380 1.00 95.19 349 ASN A CA 1
ATOM 2894 C C . ASN A 1 349 ? -20.749 6.554 29.646 1.00 95.19 349 ASN A C 1
ATOM 2896 O O . ASN A 1 349 ? -21.635 6.167 30.401 1.00 95.19 349 ASN A O 1
ATOM 2900 N N . ILE A 1 350 ? -20.089 7.694 29.879 1.00 96.50 350 ILE A N 1
ATOM 2901 C CA . ILE A 1 350 ? -20.393 8.559 31.032 1.00 96.50 350 ILE A CA 1
ATOM 2902 C C . ILE A 1 350 ? -21.841 9.065 30.970 1.00 96.50 350 ILE A C 1
ATOM 2904 O O . ILE A 1 350 ? -22.517 9.146 31.996 1.00 96.50 350 ILE A O 1
ATOM 2908 N N . VAL A 1 351 ? -22.334 9.417 29.780 1.00 96.44 351 VAL A N 1
ATOM 2909 C CA . VAL A 1 351 ? -23.734 9.828 29.597 1.00 96.44 351 VAL A CA 1
ATOM 2910 C C . VAL A 1 351 ? -24.687 8.671 29.896 1.00 96.44 351 VAL A C 1
ATOM 2912 O O . VAL A 1 351 ? -25.673 8.884 30.594 1.00 96.44 351 VAL A O 1
ATOM 2915 N N . GLU A 1 352 ? -24.387 7.458 29.432 1.00 94.94 352 GLU A N 1
ATOM 2916 C CA . GLU A 1 352 ? -25.196 6.264 29.714 1.00 94.94 352 GLU A CA 1
ATOM 2917 C C . GLU A 1 352 ? -25.241 5.932 31.214 1.00 94.94 352 GLU A C 1
ATOM 2919 O O . GLU A 1 352 ? -26.322 5.703 31.756 1.00 94.94 352 GLU A O 1
ATOM 2924 N N . ILE A 1 353 ? -24.095 5.987 31.905 1.00 94.50 353 ILE A N 1
ATOM 2925 C CA . ILE A 1 353 ? -24.009 5.782 33.360 1.00 94.50 353 ILE A CA 1
ATOM 2926 C C . ILE A 1 353 ? -24.871 6.811 34.106 1.00 94.50 353 ILE A C 1
ATOM 2928 O O . ILE A 1 353 ? -25.616 6.453 35.017 1.00 94.50 353 ILE A O 1
ATOM 2932 N N . ASN A 1 354 ? -24.798 8.089 33.720 1.00 94.19 354 ASN A N 1
ATOM 2933 C CA . ASN A 1 354 ? -25.600 9.137 34.356 1.00 94.19 354 ASN A CA 1
ATOM 2934 C C . ASN A 1 354 ? -27.093 9.002 34.045 1.00 94.19 354 ASN A C 1
ATOM 2936 O O . ASN A 1 354 ? -27.911 9.215 34.931 1.00 94.19 354 ASN A O 1
ATOM 2940 N N . TYR A 1 355 ? -27.457 8.599 32.826 1.00 94.56 355 TYR A N 1
ATOM 2941 C CA . TYR A 1 355 ? -28.854 8.349 32.474 1.00 94.56 355 TYR A CA 1
ATOM 2942 C C . TYR A 1 355 ? -29.461 7.234 33.334 1.00 94.56 355 TYR A C 1
ATOM 2944 O O . TYR A 1 355 ? -30.579 7.372 33.827 1.00 94.56 355 TYR A O 1
ATOM 2952 N N . PHE A 1 356 ? -28.707 6.154 33.560 1.00 92.75 356 PHE A N 1
ATOM 2953 C CA . PHE A 1 356 ? -29.123 5.089 34.471 1.00 92.75 356 PHE A CA 1
ATOM 2954 C C . PHE A 1 356 ? -29.279 5.594 35.913 1.00 92.75 356 PHE A C 1
ATOM 2956 O O . PHE A 1 356 ? -30.284 5.302 36.558 1.00 92.75 356 PHE A O 1
ATOM 2963 N N . LEU A 1 357 ? -28.326 6.397 36.401 1.00 93.06 357 LEU A N 1
ATOM 2964 C CA . LEU A 1 357 ? -28.397 6.995 37.736 1.00 93.06 357 LEU A CA 1
ATOM 2965 C C . LEU A 1 357 ? -29.646 7.870 37.915 1.00 93.06 357 LEU A C 1
ATOM 2967 O O . LEU A 1 357 ? -30.321 7.766 38.938 1.00 93.06 357 LEU A O 1
ATOM 2971 N N . ASP A 1 358 ? -29.938 8.740 36.948 1.00 92.88 358 ASP A N 1
ATOM 2972 C CA . ASP A 1 358 ? -31.082 9.652 37.013 1.00 92.88 358 ASP A CA 1
ATOM 2973 C C . ASP A 1 358 ? -32.406 8.875 37.016 1.00 92.88 358 ASP A C 1
ATOM 2975 O O . ASP A 1 358 ? -33.277 9.150 37.840 1.00 92.88 358 ASP A O 1
ATOM 2979 N N . TYR A 1 359 ? -32.518 7.844 36.172 1.00 92.31 359 TYR A N 1
ATOM 2980 C CA . TYR A 1 359 ? -33.677 6.950 36.137 1.00 92.31 359 TYR A CA 1
ATOM 2981 C C . TYR A 1 359 ? -33.913 6.237 37.479 1.00 92.31 359 TYR A C 1
ATOM 2983 O O . TYR A 1 359 ? -35.029 6.228 37.998 1.00 92.31 359 TYR A O 1
ATOM 2991 N N . GLU A 1 360 ? -32.865 5.675 38.087 1.00 90.50 360 GLU A N 1
ATOM 2992 C CA . GLU A 1 360 ? -32.992 4.998 39.383 1.00 90.50 360 GLU A CA 1
ATOM 2993 C C . GLU A 1 360 ? -33.323 5.974 40.522 1.00 90.50 360 GLU A C 1
ATOM 2995 O O . GLU A 1 360 ? -34.087 5.633 41.427 1.00 90.50 360 GLU A O 1
ATOM 3000 N N . ARG A 1 361 ? -32.814 7.211 40.471 1.00 88.88 361 ARG A N 1
ATOM 3001 C CA . ARG A 1 361 ? -33.172 8.257 41.442 1.00 88.88 361 ARG A CA 1
ATOM 3002 C C . ARG A 1 361 ? -34.640 8.653 41.351 1.00 88.88 361 ARG A C 1
ATOM 3004 O O . ARG A 1 361 ? -35.259 8.821 42.399 1.00 88.88 361 ARG A O 1
ATOM 3011 N N . GLU A 1 362 ? -35.193 8.775 40.144 1.00 89.50 362 GLU A N 1
ATOM 3012 C CA . GLU A 1 362 ? -36.623 9.048 39.954 1.00 89.50 362 GLU A CA 1
ATOM 3013 C C . GLU A 1 362 ? -37.477 7.956 40.613 1.00 89.50 362 GLU A C 1
ATOM 3015 O O . GLU A 1 362 ? -38.360 8.281 41.408 1.00 89.50 362 GLU A O 1
ATOM 3020 N N . ILE A 1 363 ? -37.134 6.679 40.402 1.00 85.19 363 ILE A N 1
ATOM 3021 C CA . ILE A 1 363 ? -37.830 5.536 41.021 1.00 85.19 363 ILE A CA 1
ATOM 3022 C C . ILE A 1 363 ? -37.763 5.573 42.551 1.00 85.19 363 ILE A C 1
ATOM 3024 O O . ILE A 1 363 ? -38.729 5.216 43.211 1.00 85.19 363 ILE A O 1
ATOM 3028 N N . ILE A 1 364 ? -36.628 5.969 43.134 1.00 81.31 364 ILE A N 1
ATOM 3029 C CA . ILE A 1 364 ? -36.470 6.050 44.597 1.00 81.31 364 ILE A CA 1
ATOM 3030 C C . ILE A 1 364 ? -37.322 7.187 45.195 1.00 81.31 364 ILE A C 1
ATOM 3032 O O . ILE A 1 364 ? -37.699 7.119 46.365 1.00 81.31 364 ILE A O 1
ATOM 3036 N N . THR A 1 365 ? -37.593 8.247 44.426 1.00 73.25 365 THR A N 1
ATOM 3037 C CA . THR A 1 365 ? -38.363 9.414 44.892 1.00 73.25 365 THR A CA 1
ATOM 3038 C C . THR A 1 365 ? -39.883 9.296 44.742 1.00 73.25 365 THR A C 1
ATOM 3040 O O . THR A 1 365 ? -40.591 10.082 45.380 1.00 73.25 365 THR A O 1
ATOM 3043 N N . GLU A 1 366 ? -40.375 8.358 43.927 1.00 59.78 366 GLU A N 1
ATOM 3044 C CA . GLU A 1 366 ? -41.800 7.992 43.801 1.00 59.78 366 GLU A CA 1
ATOM 3045 C C . GLU A 1 366 ? -42.241 6.999 44.887 1.00 59.78 366 GLU A C 1
ATOM 3047 O O . GLU A 1 366 ? -43.381 7.165 45.392 1.00 59.78 366 GLU A O 1
#

Secondary structure (DSSP, 8-state):
--EEE--SS---SSTTGGGGGG-TT--EEE-TTSGGGG-SSS-HHHHHHHH-TT--EETTEE--HHHHHHHHHHTHHHHHHHHHHHHHHHHHHHHHHHHHHHHHHHHHTT-GGGGGGHHHHTS--GGGGGG--SHHHHHHHHH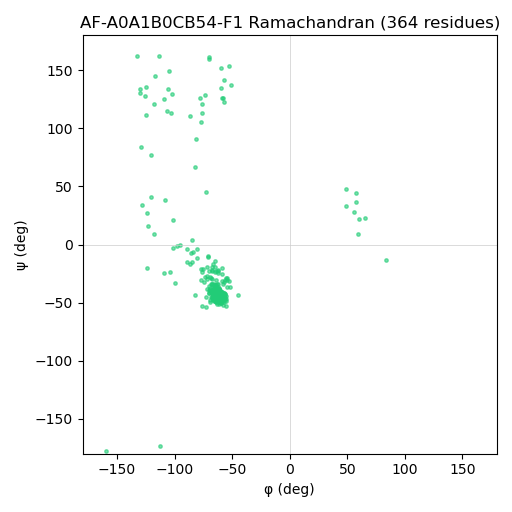HHHHHHHHHHHHHHHHHHHHHHHHHHHHHHHHHHHHHHHHHHHHHHHHHHHHHHHHHH----HHHHHHHHHHHHHHHHHHHHHHHHHHHHHHHHHHHHHHHHHHHHHHHHHHHHHHHHHHHHHHHHHHHHHHHHHHHHHHHTT-GGGS-GGGSSHHHHHHHHHHHHHHHHHHHHHHHHHHHHHHHHHHHHHHHHHHHHHHHHHHHHHHHHHHHHHHHHHHHH-

Radius of gyration: 36.77 Å; Cα contacts (8 Å, |Δi|>4): 280; chains: 1; bounding box: 84×51×98 Å

pLDDT: mean 91.9, std 6.32, range [59.47, 98.44]

InterPro domains:
  IPR032675 Leucine-rich repeat domain superfamily [G3DSA:3.80.10.10] (1-87)

Solvent-accessible surface area (backbone atoms only — not comparable to full-atom values): 19717 Å² total; per-residue (Å²): 113,47,68,47,80,52,51,69,45,85,49,65,64,72,79,69,58,59,63,56,57,75,45,86,56,34,31,33,41,27,51,50,74,16,62,38,60,68,38,80,93,57,48,46,66,40,52,46,40,40,60,27,78,66,48,45,20,54,64,87,37,77,64,54,71,66,58,26,52,53,25,35,60,76,42,42,71,60,49,51,56,52,52,49,53,53,49,51,51,48,52,51,50,53,49,52,49,51,54,50,54,48,50,55,50,28,49,74,38,53,45,52,58,60,51,93,48,47,51,64,66,67,50,58,55,86,72,58,57,71,62,51,76,47,72,68,37,47,48,47,54,50,54,41,48,54,54,42,52,56,43,53,49,51,43,48,55,51,30,50,53,51,40,52,53,51,52,49,54,52,51,54,52,53,50,54,52,51,51,54,50,51,52,52,50,55,52,47,50,50,49,52,51,51,51,53,50,52,60,68,78,38,91,63,52,67,67,58,52,50,53,49,52,53,52,45,49,51,52,48,51,50,53,51,51,51,51,50,53,52,50,55,52,46,50,55,54,47,50,54,51,53,53,49,56,51,49,53,47,50,54,58,44,47,53,38,56,49,51,46,52,52,48,49,49,56,40,53,57,53,42,54,53,46,49,51,51,51,49,53,51,28,52,77,66,74,39,58,88,76,51,56,82,89,59,72,46,70,76,51,44,62,53,49,55,52,50,47,52,52,51,32,51,50,54,54,52,49,52,52,52,52,32,53,50,54,54,52,51,50,53,52,52,55,52,49,50,53,51,52,54,49,53,53,49,52,53,50,51,54,52,53,55,48,52,53,50,54,54,54,50,53,63,66,74,108